Protein AF-A0AAW3FCR7-F1 (afdb_monomer_lite)

Organism: NCBI:txid1236504

Secondary structure (DSSP, 8-state):
--------------SSTTS-EEEEEEEEEEEEEE-TTS-EEEEEEEEEEEEETTEEEEEPB-TTSSEEEEEETTS-EE----BSSEEEEEEES-GGG-TT---EEEEEEE-TTS-EEEEEEEEPEE-TTHHHHHHHHHHHHHHHSGGG--------S--------TTTS--B--TT----EEE-SSS--SS-EEEE--TT-EEEEEEEEEE-HHHHHTT-EEEEEEE-TTSSSEEEEEE--SS-EEEEEEEE--GGG--TT-EEEEEEEEES--GGGPPPEEEEEEEEEESS---SS--PPTT-SHHHHHTT-EEEEETTEEEEE-SEEEEE-TTS-EEEEEETTEE-GGG--HHHHHHHHHHSS----TT----S----SS----S---S-----SEEEEEPTTSSSEEEEEEE-TTS-EEEES------EEEETTEEEE-----S----SS--S-SSPEEEEEETTEEEEE-TT-TTSS-EEEEPEEEEEEETTEEEEEEEEEEE-SBSTT--STT----EEEE---GGGGS--S-S-TTTT-GGGTS-TTPBEEEEEE--SS--EEEE-GGG--TT-EEEEEE--TT--EEEE-SS-EEEE-TT-EEEEEE--GGGSSS---STTTTEEEPPPB---

pLDDT: mean 81.88, std 15.06, range [28.03, 97.69]

Sequence (640 aa):
MGTRARGGITLHNVKNGADAEYYRLQPQSEKAVVGVDNALYVTLSYIIEHVKGAQVTTEAGSAQGYHVTARMNNGVTISMTNGAVNSGTYKLTNYSKAQKRPDYVIIELKDKANKVVDTRTAQIIMESSSYVDVVGDLRTTVSQQGENITTIKQTADSISLKVDGIKNGVKNLIKGGQLNRTFKTYGIGGDDVMIPLKPDTVYTLTICGHTNNITRANGQMLRAYIFRKDWAWSANTDIDNNSDTISSITFSIPSDKASTDGMYKFDAYPFPDKGSQNGEVTVNWVTVTEGTQAAASWIPADGETGEDKAKEIELRLENGEFRVKSNKTVFVDNSGKETVLIEDGKLSAKLIDAVKIVAAGIQAQTIDAKNAIFKNINVTGDSSFGGNLDGVEGSFKRLNCRSYDGKDIVGGISFDGSGRMMFTGDLVFQGSKTVNGIQRITRLLSNDLWVRGQFGHNARICAVIQDEYMYVHHTGHIDSKGIKIKLGVVSFPSRANPNVKGSAYKIPLYSPGRQGVLGEDGTLVDVDNPNINNPTDPIGAEEMNPALEIPNGASIDMVIFNCTRSGVYVFDKKSIGYGKAWTVFNGNNGVNVSTVTQEGVIILNGGEVREFTYVNPEWLTPKITDVGGGIITSSGRDMN

Foldseek 3Di:
DDDDDDDDDPDPDDPDLQADWAKEWDWPDADWEQDLQRKTKGKTKTWIWTDGRPDIDTDWADPQFKHKWKAFPLGRTWDWDTTRMTITIDMDGNLVPDPRRTQKMKMFIAGNVRDGRYIDIRGYYYDPNNVVVNVVVVVVCCVPCVVVCPDDDDDDPDDPPPPPDPPPNWAFQWAPFQPFAKDFAPWRDDDWGKGFADAPFKKKKKFKWEFAPVLVVVVWWKKKWKADPVRLDIDIWTHHHHDTDMIMDIDGQHPVRADPVRIITIIIHTPPRPHPPGGMMTTRGMTMTTDDDHDPDDDHHQPRDPVNVVVQWDFDCPPNDTDTGDQKDFDADPVRHTDWIAHPNDIDCNPPPVVVVVVVVVVPPDDPCPPDDDDPDDDDDDDDDDDDDPPDDDDDQKDFDADPVRDDGQWIWHADPVRDIDTGHDDDQFDWDQDPNDIDTGDDDDPDDDDPDDPDDPDAFEWEDAPQWIFTQDPPCPVFSHFIWGFDKDWAAAPVGRVDIDMATEDAQFQAQDPDQQDNTTNGDGLRDPCLVPPPDPPDVVVSDSVVSRRHGRGHAEYEYPYPEEGEHAYDPSRDDAFDKHKYFHQAQVYWYWYQAQVGIDIAHHQKIKMKHAHDLVVDVVRDPDTRRRIDIDPIDHPD

Structure (mmCIF, N/CA/C/O backbone):
data_AF-A0AAW3FCR7-F1
#
_entry.id   AF-A0AAW3FCR7-F1
#
loop_
_atom_site.group_PDB
_atom_site.id
_atom_site.type_symbol
_atom_site.label_atom_id
_atom_site.label_alt_id
_atom_site.label_comp_id
_atom_site.label_asym_id
_atom_site.label_entity_id
_atom_site.label_seq_id
_atom_site.pdbx_PDB_ins_code
_atom_site.Cartn_x
_atom_site.Cartn_y
_atom_site.Cartn_z
_atom_site.occupancy
_atom_site.B_iso_or_equiv
_atom_site.auth_seq_id
_atom_site.auth_comp_id
_atom_site.auth_asym_id
_atom_site.auth_atom_id
_atom_site.pdbx_PDB_model_num
ATOM 1 N N . MET A 1 1 ? -29.978 -57.499 35.538 1.00 31.92 1 MET A N 1
ATOM 2 C CA . MET A 1 1 ? -28.632 -57.081 36.003 1.00 31.92 1 MET A CA 1
ATOM 3 C C . MET A 1 1 ? -28.877 -56.391 37.347 1.00 31.92 1 MET A C 1
ATOM 5 O O . MET A 1 1 ? -29.691 -55.486 37.351 1.00 31.92 1 MET A O 1
ATOM 9 N N . GLY A 1 2 ? -28.446 -56.839 38.535 1.00 28.03 2 GLY A N 1
ATOM 10 C CA . GLY A 1 2 ? -27.173 -57.472 38.924 1.00 28.03 2 GLY A CA 1
ATOM 11 C C . GLY A 1 2 ? -26.066 -56.406 38.965 1.00 28.03 2 GLY A C 1
ATOM 12 O O . GLY A 1 2 ? -25.958 -55.687 37.985 1.00 28.03 2 GLY A O 1
ATOM 13 N N . THR A 1 3 ? -25.221 -56.204 39.986 1.00 31.53 3 THR A N 1
ATOM 14 C CA . THR A 1 3 ? -24.977 -56.808 41.328 1.00 31.53 3 THR A CA 1
ATOM 15 C C . THR A 1 3 ? -24.091 -55.813 42.130 1.00 31.53 3 THR A C 1
ATOM 17 O O . THR A 1 3 ? -23.490 -54.956 41.495 1.00 31.53 3 THR A O 1
ATOM 20 N N . ARG A 1 4 ? -23.866 -55.824 43.459 1.00 30.28 4 ARG A N 1
ATOM 21 C CA . ARG A 1 4 ? -24.148 -56.722 44.614 1.00 30.28 4 ARG A CA 1
ATOM 22 C C . ARG A 1 4 ? -23.987 -55.878 45.908 1.00 30.28 4 ARG A C 1
ATOM 24 O O . ARG A 1 4 ? -23.102 -55.027 45.930 1.00 30.28 4 ARG A O 1
ATOM 31 N N . ALA A 1 5 ? -24.713 -56.149 47.002 1.00 32.00 5 ALA A N 1
ATOM 32 C CA . ALA A 1 5 ? -24.399 -55.548 48.313 1.00 32.00 5 ALA A CA 1
ATOM 33 C C . ALA A 1 5 ? -23.154 -56.211 48.948 1.00 32.00 5 ALA A C 1
ATOM 35 O O . ALA A 1 5 ? -23.052 -57.439 48.961 1.00 32.00 5 ALA A O 1
ATOM 36 N N . ARG A 1 6 ? -22.212 -55.418 49.485 1.00 37.03 6 ARG A N 1
ATOM 37 C CA . ARG A 1 6 ? -21.074 -55.905 50.293 1.00 37.03 6 ARG A CA 1
ATOM 38 C C . ARG A 1 6 ? -21.355 -55.645 51.773 1.00 37.03 6 ARG A C 1
ATOM 40 O O . ARG A 1 6 ? -21.395 -54.496 52.189 1.00 37.03 6 ARG A O 1
ATOM 47 N N . GLY A 1 7 ? -21.523 -56.714 52.544 1.00 36.75 7 GLY A N 1
ATOM 48 C CA . GLY A 1 7 ? -21.842 -56.650 53.975 1.00 36.75 7 GLY A CA 1
ATOM 49 C C . GLY A 1 7 ? -22.384 -57.982 54.487 1.00 36.75 7 GLY A C 1
ATOM 50 O O . GLY A 1 7 ? -23.443 -58.025 55.099 1.00 36.75 7 GLY A O 1
ATOM 51 N N . GLY A 1 8 ? -21.719 -59.088 54.138 1.00 34.00 8 GLY A N 1
ATOM 52 C CA . GLY A 1 8 ? -22.169 -60.422 54.529 1.00 34.00 8 GLY A CA 1
ATOM 53 C C . GLY A 1 8 ? -21.979 -60.650 56.025 1.00 34.00 8 GLY A C 1
ATOM 54 O O . GLY A 1 8 ? -20.846 -60.704 56.493 1.00 34.00 8 GLY A O 1
ATOM 55 N N . ILE A 1 9 ? -23.081 -60.816 56.757 1.00 47.88 9 ILE A N 1
ATOM 56 C CA . ILE A 1 9 ? -23.060 -61.340 58.124 1.00 47.88 9 ILE A CA 1
ATOM 57 C C . ILE A 1 9 ? -22.751 -62.838 58.048 1.00 47.88 9 ILE A C 1
ATOM 59 O O . ILE A 1 9 ? -23.492 -63.601 57.424 1.00 47.88 9 ILE A O 1
ATOM 63 N N . THR A 1 10 ? -21.676 -63.266 58.706 1.00 39.38 10 THR A N 1
ATOM 64 C CA . THR A 1 10 ? -21.370 -64.688 58.895 1.00 39.38 10 THR A CA 1
ATOM 65 C C . THR A 1 10 ? -22.345 -65.282 59.908 1.00 39.38 10 THR A C 1
ATOM 67 O O . THR A 1 10 ? -22.120 -65.223 61.116 1.00 39.38 10 THR A O 1
ATOM 70 N N . LEU A 1 11 ? -23.442 -65.867 59.424 1.00 43.69 11 LEU A N 1
ATOM 71 C CA . LEU A 1 11 ? -24.313 -66.697 60.252 1.00 43.69 11 LEU A CA 1
ATOM 72 C C . LEU A 1 11 ? -23.607 -68.026 60.544 1.00 43.69 11 LEU A C 1
ATOM 74 O O . LEU A 1 11 ? -23.494 -68.889 59.672 1.00 43.69 11 LEU A O 1
ATOM 78 N N . HIS A 1 12 ? -23.143 -68.203 61.782 1.00 48.38 12 HIS A N 1
ATOM 79 C CA . HIS A 1 12 ? -22.684 -69.504 62.257 1.00 48.38 12 HIS A CA 1
ATOM 80 C C . HIS A 1 12 ? -23.886 -70.446 62.379 1.00 48.38 12 HIS A C 1
ATOM 82 O O . HIS A 1 12 ? -24.717 -70.318 63.274 1.00 48.38 12 HIS A O 1
ATOM 88 N N . ASN A 1 13 ? -23.972 -71.389 61.444 1.00 40.28 13 ASN A N 1
ATOM 89 C CA . ASN A 1 13 ? -25.026 -72.391 61.377 1.00 40.28 13 ASN A CA 1
ATOM 90 C C . ASN A 1 13 ? -24.856 -73.429 62.504 1.00 40.28 13 ASN A C 1
ATOM 92 O O . ASN A 1 13 ? -24.200 -74.458 62.315 1.00 40.28 13 ASN A O 1
ATOM 96 N N . VAL A 1 14 ? -25.421 -73.153 63.683 1.00 45.91 14 VAL A N 1
ATOM 97 C CA . VAL A 1 14 ? -25.530 -74.131 64.775 1.00 45.91 14 VAL A CA 1
ATOM 98 C C . VAL A 1 14 ? -26.568 -75.194 64.412 1.00 45.91 14 VAL A C 1
ATOM 100 O O . VAL A 1 14 ? -27.775 -75.005 64.551 1.00 45.91 14 VAL A O 1
ATOM 103 N N . LYS A 1 15 ? -26.073 -76.338 63.929 1.00 41.12 15 LYS A N 1
ATOM 104 C CA . LYS A 1 15 ? -26.862 -77.571 63.825 1.00 41.12 15 LYS A CA 1
ATOM 105 C C . LYS A 1 15 ? -27.371 -77.962 65.219 1.00 41.12 15 LYS A C 1
ATOM 107 O O . LYS A 1 15 ? -26.591 -77.960 66.162 1.00 41.12 15 LYS A O 1
ATOM 112 N N . ASN A 1 16 ? -28.635 -78.389 65.277 1.00 47.00 16 ASN A N 1
ATOM 113 C CA . ASN A 1 16 ? -29.410 -78.791 66.462 1.00 47.00 16 ASN A CA 1
ATOM 114 C C . ASN A 1 16 ? -29.934 -77.610 67.305 1.00 47.00 16 ASN A C 1
ATOM 116 O O . ASN A 1 16 ? -29.255 -77.080 68.177 1.00 47.00 16 ASN A O 1
ATOM 120 N N . GLY A 1 17 ? -31.208 -77.256 67.092 1.00 50.03 17 GLY A N 1
ATOM 121 C CA . GLY A 1 17 ? -31.933 -76.203 67.821 1.00 50.03 17 GLY A CA 1
ATOM 122 C C . GLY A 1 17 ? -32.338 -76.559 69.260 1.00 50.03 17 GLY A C 1
ATOM 123 O O . GLY A 1 17 ? -33.455 -76.250 69.663 1.00 50.03 17 GLY A O 1
ATOM 124 N N . ALA A 1 18 ? -31.458 -77.227 70.009 1.00 50.16 18 ALA A N 1
ATOM 125 C CA . ALA A 1 18 ? -31.635 -77.522 71.434 1.00 50.16 18 ALA A CA 1
ATOM 126 C C . ALA A 1 18 ? -30.908 -76.508 72.343 1.00 50.16 18 ALA A C 1
ATOM 128 O O . ALA A 1 18 ? -31.418 -76.188 73.413 1.00 50.16 18 ALA A O 1
ATOM 129 N N . ASP A 1 19 ? -29.779 -75.950 71.883 1.00 54.78 19 ASP A N 1
ATOM 130 C CA . ASP A 1 19 ? -28.852 -75.158 72.717 1.00 54.78 19 ASP A CA 1
ATOM 131 C C . ASP A 1 19 ? -28.858 -73.643 72.417 1.00 54.78 19 ASP A C 1
ATOM 133 O O . ASP A 1 19 ? -28.015 -72.893 72.910 1.00 54.78 19 ASP A O 1
ATOM 137 N N . ALA A 1 20 ? -29.806 -73.160 71.608 1.00 66.81 20 ALA A N 1
ATOM 138 C CA . ALA A 1 20 ? -29.991 -71.727 71.385 1.00 66.81 20 ALA A CA 1
ATOM 139 C C . ALA A 1 20 ? -30.769 -71.104 72.557 1.00 66.81 20 ALA A C 1
ATOM 141 O O . ALA A 1 20 ? -32.002 -71.140 72.580 1.00 66.81 20 ALA A O 1
ATOM 142 N N . GLU A 1 21 ? -30.035 -70.535 73.516 1.00 85.25 21 GLU A N 1
ATOM 143 C CA . GLU A 1 21 ? -30.574 -69.734 74.617 1.00 85.25 21 GLU A CA 1
ATOM 144 C C . GLU A 1 21 ? -30.110 -68.276 74.492 1.00 85.25 21 GLU A C 1
ATOM 146 O O . GLU A 1 21 ? -28.913 -67.990 74.544 1.00 85.25 21 GLU A O 1
ATOM 151 N N . TYR A 1 22 ? -31.049 -67.349 74.292 1.00 88.25 22 TYR A N 1
ATOM 152 C CA . TYR A 1 22 ? -30.759 -65.918 74.155 1.00 88.25 22 TYR A CA 1
ATOM 153 C C . TYR A 1 22 ? -31.933 -65.048 74.617 1.00 88.25 22 TYR A C 1
ATOM 155 O O . TYR A 1 22 ? -33.049 -65.527 74.812 1.00 88.25 22 TYR A O 1
ATOM 163 N N . TYR A 1 23 ? -31.666 -63.754 74.794 1.00 91.38 23 TYR A N 1
ATOM 164 C CA . TYR A 1 23 ? -32.650 -62.762 75.219 1.00 91.38 23 TYR A CA 1
ATOM 165 C C . TYR A 1 23 ? -32.784 -61.684 74.143 1.00 91.38 23 TYR A C 1
ATOM 167 O O . TYR A 1 23 ? -31.773 -61.269 73.574 1.00 91.38 23 TYR A O 1
ATOM 175 N N . ARG A 1 2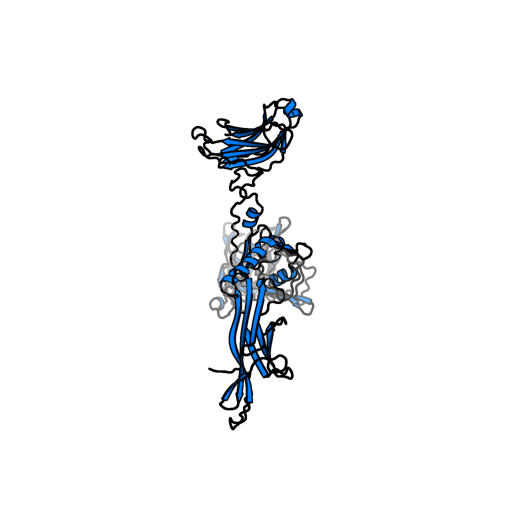4 ? -34.010 -61.232 73.860 1.00 93.38 24 ARG A N 1
ATOM 176 C CA . ARG A 1 24 ? -34.291 -60.193 72.854 1.00 93.38 24 ARG A CA 1
ATOM 177 C C . ARG A 1 24 ? -35.357 -59.195 73.305 1.00 93.38 24 ARG A C 1
ATOM 179 O O . ARG A 1 24 ? -36.163 -59.479 74.190 1.00 93.38 24 ARG A O 1
ATOM 186 N N . LEU A 1 25 ? -35.371 -58.034 72.662 1.00 95.12 25 LEU A N 1
ATOM 187 C CA . LEU A 1 25 ? -36.358 -56.974 72.836 1.00 95.12 25 LEU A CA 1
ATOM 188 C C . LEU A 1 25 ? -37.554 -57.189 71.905 1.00 95.12 25 LEU A C 1
ATOM 190 O O . LEU A 1 25 ? -37.437 -57.019 70.689 1.00 95.12 25 LEU A O 1
ATOM 194 N N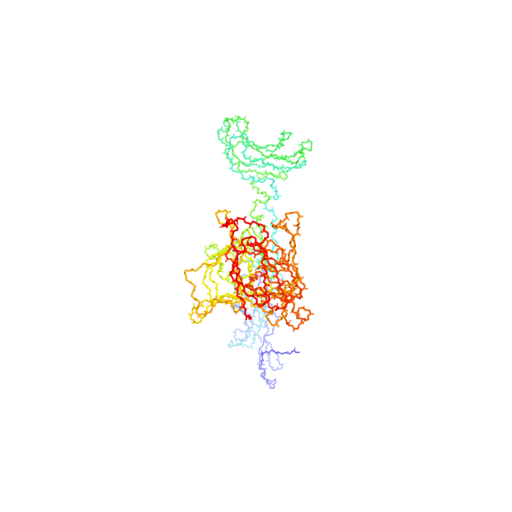 . GLN A 1 26 ? -38.724 -57.462 72.483 1.00 93.12 26 GLN A N 1
ATOM 195 C CA . GLN A 1 26 ? -39.990 -57.457 71.755 1.00 93.12 26 GLN A CA 1
ATOM 196 C C . GLN A 1 26 ? -40.686 -56.092 71.920 1.00 93.12 26 GLN A C 1
ATOM 198 O O . GLN A 1 26 ? -41.194 -55.789 73.009 1.00 93.12 26 GLN A O 1
ATOM 203 N N . PRO A 1 27 ? -40.715 -55.240 70.877 1.00 92.31 27 PRO A N 1
ATOM 204 C CA . PRO A 1 27 ? -41.297 -53.905 70.961 1.00 92.31 27 PRO A CA 1
ATOM 205 C C . PRO A 1 27 ? -42.814 -53.956 71.155 1.00 92.31 27 PRO A C 1
ATOM 207 O O . PRO A 1 27 ? -43.520 -54.691 70.470 1.00 92.31 27 PRO A O 1
ATOM 210 N N . GLN A 1 28 ? -43.303 -53.126 72.072 1.00 93.56 28 GLN A N 1
ATOM 211 C CA . GLN A 1 28 ? -44.723 -52.812 72.259 1.00 93.56 28 GLN A CA 1
ATOM 212 C C . GLN A 1 28 ? -45.039 -51.398 71.745 1.00 93.56 28 GLN A C 1
ATOM 214 O O . GLN A 1 28 ? -46.125 -51.145 71.232 1.00 93.56 28 GLN A O 1
ATOM 219 N N . SER A 1 29 ? -44.078 -50.472 71.855 1.00 91.56 29 SER A N 1
ATOM 220 C CA . SER A 1 29 ? -44.143 -49.132 71.265 1.00 91.56 29 SER A CA 1
ATOM 221 C C . SER A 1 29 ? -42.737 -48.619 70.950 1.00 91.56 29 SER A C 1
ATOM 223 O O . SER A 1 29 ? -41.863 -48.626 71.817 1.00 91.56 29 SER A O 1
ATOM 225 N N . GLU A 1 30 ? -42.528 -48.163 69.714 1.00 92.38 30 GLU A N 1
ATOM 226 C CA . GLU A 1 30 ? -41.284 -47.554 69.222 1.00 92.38 30 GLU A CA 1
ATOM 227 C C . GLU A 1 30 ? -41.614 -46.233 68.503 1.00 92.38 30 GLU A C 1
ATOM 229 O O . GLU A 1 30 ? -41.431 -46.102 67.293 1.00 92.38 30 GLU A O 1
ATOM 234 N N . LYS A 1 31 ? -42.160 -45.244 69.228 1.00 92.19 31 LYS A N 1
ATOM 235 C CA . LYS A 1 31 ? -42.525 -43.936 68.654 1.00 92.19 31 LYS A CA 1
ATOM 236 C C . LYS A 1 31 ? -41.464 -42.883 68.982 1.00 92.19 31 LYS A C 1
ATOM 238 O O . LYS A 1 31 ? -41.244 -42.579 70.149 1.00 92.19 31 LYS A O 1
ATOM 243 N N . ALA A 1 32 ? -40.856 -42.281 67.962 1.00 93.31 32 ALA A N 1
ATOM 244 C CA . ALA A 1 32 ? -39.969 -41.126 68.095 1.00 93.31 32 ALA A CA 1
ATOM 245 C C . ALA A 1 32 ? -40.319 -40.101 67.002 1.00 93.31 32 ALA A C 1
ATOM 247 O O . ALA A 1 32 ? -40.000 -40.299 65.832 1.00 93.31 32 ALA A O 1
ATOM 248 N N . VAL A 1 33 ? -41.061 -39.050 67.362 1.00 92.44 33 VAL A N 1
ATOM 249 C CA . VAL A 1 33 ? -41.711 -38.148 66.394 1.00 92.44 33 VAL A CA 1
ATOM 250 C C . VAL A 1 33 ? -41.539 -36.688 66.794 1.00 92.44 33 VAL A C 1
ATOM 252 O O . VAL A 1 33 ? -41.738 -36.340 67.956 1.00 92.44 33 VAL A O 1
ATOM 255 N N . VAL A 1 34 ? -41.208 -35.830 65.830 1.00 90.38 34 VAL A N 1
ATOM 256 C CA . VAL A 1 34 ? -41.252 -34.370 65.985 1.00 90.38 34 VAL A CA 1
ATOM 257 C C . VAL A 1 34 ? -42.646 -33.885 65.609 1.00 90.38 34 VAL A C 1
ATOM 259 O O . VAL A 1 34 ? -43.056 -34.023 64.454 1.00 90.38 34 VAL A O 1
ATOM 262 N N . GLY A 1 35 ? -43.364 -33.356 66.597 1.00 85.44 35 GLY A N 1
ATOM 263 C CA . GLY A 1 35 ? -44.719 -32.843 66.433 1.00 85.44 35 GLY A CA 1
ATOM 264 C C . GLY A 1 35 ? -44.771 -31.431 65.847 1.00 85.44 35 GLY A C 1
ATOM 265 O O . GLY A 1 35 ? -43.759 -30.744 65.692 1.00 85.44 35 GLY A O 1
ATOM 266 N N . VAL A 1 36 ? -45.996 -30.982 65.572 1.00 80.31 36 VAL A N 1
ATOM 267 C CA . VAL A 1 36 ? -46.315 -29.631 65.066 1.00 80.31 36 VAL A CA 1
ATOM 268 C C . VAL A 1 36 ? -45.964 -28.480 66.014 1.00 80.31 36 VAL A C 1
ATOM 270 O O . VAL A 1 36 ? -46.005 -27.331 65.607 1.00 80.31 36 VAL A O 1
ATOM 273 N N . ASP A 1 37 ? -45.636 -28.768 67.273 1.00 84.56 37 ASP A N 1
ATOM 274 C CA . ASP A 1 37 ? -45.163 -27.801 68.272 1.00 84.56 37 ASP A CA 1
ATOM 275 C C . ASP A 1 37 ? -43.628 -27.659 68.273 1.00 84.56 37 ASP A C 1
ATOM 277 O O . ASP A 1 37 ? -43.047 -27.124 69.222 1.00 84.56 37 ASP A O 1
ATOM 281 N N . ASN A 1 38 ? -42.960 -28.193 67.242 1.00 83.62 38 ASN A N 1
ATOM 282 C CA . ASN A 1 38 ? -41.506 -28.265 67.130 1.00 83.62 38 ASN A CA 1
ATOM 283 C C . ASN A 1 38 ? -40.848 -28.963 68.342 1.00 83.62 38 ASN A C 1
ATOM 285 O O . ASN A 1 38 ? -39.719 -28.642 68.728 1.00 83.62 38 ASN A O 1
ATOM 289 N N . ALA A 1 39 ? -41.535 -29.924 68.968 1.00 89.81 39 ALA A N 1
ATOM 290 C CA . ALA A 1 39 ? -40.964 -30.767 70.010 1.00 89.81 39 ALA A CA 1
ATOM 291 C C . ALA A 1 39 ? -40.830 -32.224 69.551 1.00 89.81 39 ALA A C 1
ATOM 293 O O . ALA A 1 39 ? -41.738 -32.809 68.962 1.00 89.81 39 ALA A O 1
ATOM 294 N N . LEU A 1 40 ? -39.685 -32.830 69.861 1.00 92.12 40 LEU A N 1
ATOM 295 C CA . LEU A 1 40 ? -39.475 -34.268 69.743 1.00 92.12 40 LEU A CA 1
ATOM 296 C C . LEU A 1 40 ? -40.135 -34.970 70.930 1.00 92.12 40 LEU A C 1
ATOM 298 O O . LEU A 1 40 ? -39.797 -34.681 72.078 1.00 92.12 40 LEU A O 1
ATOM 302 N N . TYR A 1 41 ? -40.999 -35.936 70.637 1.00 93.75 41 TYR A N 1
ATOM 303 C CA . TYR A 1 41 ? -41.610 -36.862 71.581 1.00 93.75 41 TYR A CA 1
ATOM 304 C C . TYR A 1 41 ? -41.107 -38.278 71.315 1.00 93.75 41 TYR A C 1
ATOM 306 O O . TYR A 1 41 ? -41.305 -38.827 70.230 1.00 93.75 41 TYR A O 1
ATOM 314 N N . VAL A 1 42 ? -40.492 -38.887 72.324 1.00 95.50 42 VAL A N 1
ATOM 315 C CA . VAL A 1 42 ? -40.084 -40.293 72.309 1.00 95.50 42 VAL A CA 1
ATOM 316 C C . VAL A 1 42 ? -40.930 -41.068 73.315 1.00 95.50 42 VAL A C 1
ATOM 318 O O . VAL A 1 42 ? -41.127 -40.630 74.449 1.00 95.50 42 VAL A O 1
ATOM 321 N N . THR A 1 43 ? -41.439 -42.224 72.906 1.00 95.75 43 THR A N 1
ATOM 322 C CA . THR A 1 43 ? -42.203 -43.167 73.726 1.00 95.75 43 THR A CA 1
ATOM 323 C C . THR A 1 43 ? -41.786 -44.582 73.347 1.00 95.75 43 THR A C 1
ATOM 325 O O . THR A 1 43 ? -42.009 -45.031 72.223 1.00 95.75 43 THR A O 1
ATOM 328 N N . LEU A 1 44 ? -41.154 -45.260 74.299 1.00 96.25 44 LEU A N 1
ATOM 329 C CA . LEU A 1 44 ? -40.569 -46.585 74.159 1.00 96.25 44 LEU A CA 1
ATOM 330 C C . LEU A 1 44 ? -41.237 -47.556 75.126 1.00 96.25 44 LEU A C 1
ATOM 332 O O . LEU A 1 44 ? -41.480 -47.211 76.283 1.00 96.25 44 LEU A O 1
ATOM 336 N N . SER A 1 45 ? -41.491 -48.779 74.676 1.00 95.25 45 SER A N 1
ATOM 337 C CA . SER A 1 45 ? -42.006 -49.861 75.511 1.00 95.25 45 SER A CA 1
ATOM 338 C C . SER A 1 45 ? -41.589 -51.215 74.940 1.00 95.25 45 SER A C 1
ATOM 340 O O . SER A 1 45 ? -41.799 -51.467 73.753 1.00 95.25 45 SER A O 1
ATOM 342 N N . TYR A 1 46 ? -41.004 -52.075 75.776 1.00 95.62 46 TYR A N 1
ATOM 343 C CA . TYR A 1 46 ? -40.472 -53.384 75.395 1.00 95.62 46 TYR A CA 1
ATOM 344 C C . TYR A 1 46 ? -40.781 -54.455 76.439 1.00 95.62 46 TYR A C 1
ATOM 346 O O . TYR A 1 46 ? -40.716 -54.206 77.645 1.00 95.62 46 TYR A O 1
ATOM 354 N N . ILE A 1 47 ? -41.024 -55.669 75.959 1.00 95.69 47 ILE A N 1
ATOM 355 C CA . ILE A 1 47 ? -40.983 -56.898 76.754 1.00 95.69 47 ILE A CA 1
ATOM 356 C C . ILE A 1 47 ? -39.636 -57.576 76.480 1.00 95.69 47 ILE A C 1
ATOM 358 O O . ILE A 1 47 ? -39.154 -57.559 75.345 1.00 95.69 47 ILE A O 1
ATOM 362 N N . ILE A 1 48 ? -39.015 -58.142 77.515 1.00 95.62 48 ILE A N 1
ATOM 363 C CA . ILE A 1 48 ? -37.803 -58.952 77.367 1.00 95.62 48 ILE A CA 1
ATOM 364 C C . ILE A 1 48 ? -38.254 -60.392 77.136 1.00 95.62 48 ILE A C 1
ATOM 366 O O . ILE A 1 48 ? -38.882 -60.994 78.005 1.00 95.62 48 ILE A O 1
ATOM 370 N N . GLU A 1 49 ? -37.951 -60.945 75.968 1.00 94.25 49 GLU A N 1
ATOM 371 C CA . GLU A 1 49 ? -38.218 -62.348 75.658 1.00 94.25 49 GLU A CA 1
ATOM 372 C C . GLU A 1 49 ? -36.961 -63.181 75.894 1.00 94.25 49 GLU A C 1
ATOM 374 O O . GLU A 1 49 ? -35.915 -62.925 75.297 1.00 94.25 49 GLU A O 1
ATOM 379 N N . HIS A 1 50 ? -37.082 -64.201 76.740 1.00 92.12 50 HIS A N 1
ATOM 380 C CA . HIS A 1 50 ? -36.122 -65.287 76.891 1.00 92.12 50 HIS A CA 1
ATOM 381 C C . HIS A 1 50 ? -36.520 -66.414 75.940 1.00 92.12 50 HIS A C 1
ATOM 383 O O . HIS A 1 50 ? -37.598 -66.995 76.066 1.00 92.12 50 HIS A O 1
ATOM 389 N N . VAL A 1 51 ? -35.661 -66.698 74.965 1.00 86.94 51 VAL A N 1
ATOM 390 C CA . VAL A 1 51 ? -35.858 -67.757 73.974 1.00 86.94 51 VAL A CA 1
ATOM 391 C C . VAL A 1 51 ? -34.943 -68.917 74.333 1.00 86.94 51 VAL A C 1
ATOM 393 O O . VAL A 1 51 ? -33.727 -68.737 74.395 1.00 86.94 51 VAL A O 1
ATOM 396 N N . LYS A 1 52 ? -35.515 -70.107 74.542 1.00 85.19 52 LYS A N 1
ATOM 397 C CA . LYS A 1 52 ? -34.770 -71.341 74.822 1.00 85.19 52 LYS A CA 1
ATOM 398 C C . LYS A 1 52 ? -35.304 -72.485 73.965 1.00 85.19 52 LYS A C 1
ATOM 400 O O . LYS A 1 52 ? -36.357 -73.063 74.245 1.00 85.19 52 LYS A O 1
ATOM 405 N N . GLY A 1 53 ? -34.585 -72.794 72.886 1.00 81.19 53 GLY A N 1
ATOM 406 C CA . GLY A 1 53 ? -35.046 -73.744 71.872 1.00 81.19 53 GLY A CA 1
ATOM 407 C C . GLY A 1 53 ? -36.365 -73.281 71.239 1.00 81.19 53 GLY A C 1
ATOM 408 O O . GLY A 1 53 ? -36.405 -72.250 70.574 1.00 81.19 53 GLY A O 1
ATOM 409 N N . ALA A 1 54 ? -37.445 -74.038 71.456 1.00 78.12 54 ALA A N 1
ATOM 410 C CA . ALA A 1 54 ? -38.788 -73.722 70.953 1.00 78.12 54 ALA A CA 1
ATOM 411 C C . ALA A 1 54 ? -39.691 -72.967 71.955 1.00 78.12 54 ALA A C 1
ATOM 413 O O . ALA A 1 54 ? -40.812 -72.609 71.601 1.00 78.12 54 ALA A O 1
ATOM 414 N N . GLN A 1 55 ? -39.243 -72.750 73.197 1.00 82.50 55 GLN A N 1
ATOM 415 C CA . GLN A 1 55 ? -40.006 -72.021 74.215 1.00 82.50 55 GLN A CA 1
ATOM 416 C C . GLN A 1 55 ? -39.610 -70.540 74.229 1.00 82.50 55 GLN A C 1
ATOM 418 O O . GLN A 1 55 ? -38.426 -70.208 74.126 1.00 82.50 55 GLN A O 1
ATOM 423 N N . VAL A 1 56 ? -40.605 -69.664 74.384 1.00 88.00 56 VAL A N 1
ATOM 424 C CA . VAL A 1 56 ? -40.421 -68.219 74.572 1.00 88.00 56 VAL A CA 1
ATOM 425 C C . VAL A 1 56 ? -41.172 -67.804 75.831 1.00 88.00 56 VAL A C 1
ATOM 427 O O . VAL A 1 56 ? -42.390 -67.956 75.908 1.00 88.00 56 VAL A O 1
ATOM 430 N N . THR A 1 57 ? -40.446 -67.287 76.816 1.00 91.12 57 THR A N 1
ATOM 431 C CA . THR A 1 57 ? -40.990 -66.788 78.087 1.00 91.12 57 THR A CA 1
ATOM 432 C C . THR A 1 57 ? -40.610 -65.327 78.296 1.00 91.12 57 THR A C 1
ATOM 434 O O . THR A 1 57 ? -39.612 -64.854 77.759 1.00 91.12 57 THR A O 1
ATOM 437 N N . THR A 1 58 ? -41.396 -64.587 79.075 1.00 91.25 58 THR A N 1
ATOM 438 C CA . THR A 1 58 ? -41.119 -63.174 79.376 1.00 91.25 58 THR A CA 1
ATOM 439 C C . THR A 1 58 ? -40.273 -63.034 80.637 1.00 91.25 58 THR A C 1
ATOM 441 O O . THR A 1 58 ? -40.662 -63.549 81.684 1.00 91.25 58 THR A O 1
ATOM 444 N N . GLU A 1 59 ? -39.175 -62.287 80.558 1.00 90.88 59 GLU A N 1
ATOM 445 C CA . GLU A 1 59 ? -38.334 -61.921 81.701 1.00 90.88 59 GLU A CA 1
ATOM 446 C C . GLU A 1 59 ? -38.699 -60.511 82.196 1.00 90.88 59 GLU A C 1
ATOM 448 O O . GLU A 1 59 ? -38.926 -59.593 81.403 1.00 90.88 59 GLU A O 1
ATOM 453 N N . ALA A 1 60 ? -38.758 -60.315 83.515 1.00 91.56 60 ALA A N 1
ATOM 454 C CA . ALA A 1 60 ? -39.001 -58.996 84.093 1.00 91.56 60 ALA A CA 1
ATOM 455 C C . ALA A 1 60 ? -37.700 -58.181 84.159 1.00 91.56 60 ALA A C 1
ATOM 457 O O . ALA A 1 60 ? -36.691 -58.640 84.691 1.00 91.56 60 ALA A O 1
ATOM 458 N N . GLY A 1 61 ? -37.738 -56.938 83.672 1.00 91.31 61 GLY A N 1
ATOM 459 C CA . GLY A 1 61 ? -36.603 -56.020 83.747 1.00 91.31 61 GLY A CA 1
ATOM 460 C C . GLY A 1 61 ? -36.197 -55.729 85.193 1.00 91.31 61 GLY A C 1
ATOM 461 O O . GLY A 1 61 ? -37.061 -55.466 86.030 1.00 91.31 61 GLY A O 1
ATOM 462 N N . SER A 1 62 ? -34.899 -55.754 85.494 1.00 90.38 62 SER A N 1
ATOM 463 C CA . SER A 1 62 ? -34.351 -55.540 86.836 1.00 90.38 62 SER A CA 1
ATOM 464 C C . SER A 1 62 ? -32.970 -54.893 86.781 1.00 90.38 62 SER A C 1
ATOM 466 O O . SER A 1 62 ? -32.089 -55.365 86.069 1.00 90.38 62 SER A O 1
ATOM 468 N N . ALA A 1 63 ? -32.725 -53.891 87.633 1.00 82.56 63 ALA A N 1
ATOM 469 C CA . ALA A 1 63 ? -31.419 -53.232 87.771 1.00 82.56 63 ALA A CA 1
ATOM 470 C C . ALA A 1 63 ? -30.266 -54.176 88.187 1.00 82.56 63 ALA A C 1
ATOM 472 O O . ALA A 1 63 ? -29.104 -53.789 88.114 1.00 82.56 63 ALA A O 1
ATOM 473 N N . GLN A 1 64 ? -30.580 -55.391 88.647 1.00 83.81 64 GLN A N 1
ATOM 474 C CA . GLN A 1 64 ? -29.622 -56.432 89.047 1.00 83.81 64 GLN A CA 1
ATOM 475 C C . GLN A 1 64 ? -29.650 -57.654 88.101 1.00 83.81 64 GLN A C 1
ATOM 477 O O . GLN A 1 64 ? -28.927 -58.625 88.319 1.00 83.81 64 GLN A O 1
ATOM 482 N N . GLY A 1 65 ? -30.493 -57.619 87.065 1.00 89.88 65 GLY A N 1
ATOM 483 C CA . GLY A 1 65 ? -30.705 -58.689 86.092 1.00 89.88 65 GLY A CA 1
ATOM 484 C C . GLY A 1 65 ? -30.675 -58.155 84.661 1.00 89.88 65 GLY A C 1
ATOM 485 O O . GLY A 1 65 ? -29.917 -57.232 84.349 1.00 89.88 65 GLY A O 1
ATOM 486 N N . TYR A 1 66 ? -31.501 -58.731 83.785 1.00 93.31 66 TYR A N 1
ATOM 487 C CA . TYR A 1 66 ? -31.698 -58.173 82.449 1.00 93.31 66 TYR A CA 1
ATOM 488 C C . TYR A 1 66 ? -32.430 -56.834 82.533 1.00 93.31 66 TYR A C 1
ATOM 490 O O . TYR A 1 66 ? -33.423 -56.713 83.245 1.00 93.31 66 TYR A O 1
ATOM 498 N N . HIS A 1 67 ? -31.949 -55.822 81.816 1.00 94.56 67 HIS A N 1
ATOM 499 C CA . HIS A 1 67 ? -32.532 -54.481 81.846 1.00 94.56 67 HIS A CA 1
ATOM 500 C C . HIS A 1 67 ? -32.359 -53.756 80.513 1.00 94.56 67 HIS A C 1
ATOM 502 O O . HIS A 1 67 ? -31.398 -53.977 79.773 1.00 94.56 67 HIS A O 1
ATOM 508 N N . VAL A 1 68 ? -33.305 -52.873 80.201 1.00 95.69 68 VAL A N 1
ATOM 509 C CA . VAL A 1 68 ? -33.304 -52.098 78.957 1.00 95.69 68 VAL A CA 1
ATOM 510 C C . VAL A 1 68 ? -32.718 -50.716 79.215 1.00 95.69 68 VAL A C 1
ATOM 512 O O . VAL A 1 68 ? -33.115 -50.025 80.148 1.00 95.69 68 VAL A O 1
ATOM 515 N N . THR A 1 69 ? -31.795 -50.283 78.362 1.00 95.88 69 THR A N 1
ATOM 516 C CA . THR A 1 69 ? -31.249 -48.920 78.370 1.00 95.88 69 THR A CA 1
ATOM 517 C C . THR A 1 69 ? -31.525 -48.246 77.034 1.00 95.88 69 THR A C 1
ATOM 519 O O . THR A 1 69 ? -31.445 -48.891 75.993 1.00 95.88 69 THR A O 1
ATOM 522 N N . ALA A 1 70 ? -31.855 -46.955 77.043 1.00 96.38 70 ALA A N 1
ATOM 523 C CA . ALA A 1 70 ? -32.137 -46.194 75.830 1.00 96.38 70 ALA A CA 1
ATOM 524 C C . ALA A 1 70 ? -31.341 -44.884 75.814 1.00 96.38 70 ALA A C 1
ATOM 526 O O . ALA A 1 70 ? -31.206 -44.211 76.835 1.00 96.38 70 ALA A O 1
ATOM 527 N N . ARG A 1 71 ? -30.798 -44.512 74.653 1.00 95.75 71 ARG A N 1
ATOM 528 C CA . ARG A 1 71 ? -30.018 -43.281 74.455 1.00 95.75 71 ARG A CA 1
ATOM 529 C C . ARG A 1 71 ? -30.132 -42.788 73.021 1.00 95.75 71 ARG A C 1
ATOM 531 O O . ARG A 1 71 ? -30.159 -43.580 72.088 1.00 95.75 71 ARG A O 1
ATOM 538 N N . MET A 1 72 ? -30.163 -41.483 72.822 1.00 94.75 72 MET A N 1
ATOM 539 C CA . MET A 1 72 ? -30.091 -40.876 71.496 1.00 94.75 72 MET A CA 1
ATOM 540 C C . MET A 1 72 ? -28.656 -40.889 70.951 1.00 94.75 72 MET A C 1
ATOM 542 O O . MET A 1 72 ? -27.685 -40.955 71.709 1.00 94.75 72 MET A O 1
ATOM 546 N N . ASN A 1 73 ? -28.507 -40.799 69.627 1.00 92.19 73 ASN A N 1
ATOM 547 C CA . ASN A 1 73 ? -27.197 -40.747 68.964 1.00 92.19 73 ASN A CA 1
ATOM 548 C C . ASN A 1 73 ? -26.339 -39.532 69.379 1.00 92.19 73 ASN A C 1
ATOM 550 O O . ASN A 1 73 ? -25.114 -39.607 69.338 1.00 92.19 73 ASN A O 1
ATOM 554 N N . ASN A 1 74 ? -26.964 -38.449 69.853 1.00 90.06 74 ASN A N 1
ATOM 555 C CA . ASN A 1 74 ? -26.286 -37.284 70.434 1.00 90.06 74 ASN A CA 1
ATOM 556 C C . ASN A 1 74 ? -25.788 -37.487 71.887 1.00 90.06 74 ASN A C 1
ATOM 558 O O . ASN A 1 74 ? -25.220 -36.561 72.466 1.00 90.06 74 ASN A O 1
ATOM 562 N N . GLY A 1 75 ? -26.000 -38.670 72.478 1.00 89.12 75 GLY A N 1
ATOM 563 C CA . GLY A 1 75 ? -25.545 -39.042 73.821 1.00 89.12 75 GLY A CA 1
ATOM 564 C C . GLY A 1 75 ? -26.557 -38.825 74.952 1.00 89.12 75 GLY A C 1
ATOM 565 O O . GLY A 1 75 ? -26.269 -39.210 76.082 1.00 89.12 75 GLY A O 1
ATOM 566 N N . VAL A 1 76 ? -27.736 -38.249 74.690 1.00 92.81 76 VAL A N 1
ATOM 567 C CA . VAL A 1 76 ? -28.760 -38.047 75.731 1.00 92.81 76 VAL A CA 1
ATOM 568 C C . VAL A 1 76 ? -29.444 -39.374 76.081 1.00 92.81 76 VAL A C 1
ATOM 570 O O . VAL A 1 76 ? -30.036 -40.022 75.218 1.00 92.81 76 VAL A O 1
ATOM 573 N N . THR A 1 77 ? -29.388 -39.774 77.350 1.00 94.81 77 THR A N 1
ATOM 574 C CA . THR A 1 77 ? -30.019 -41.000 77.871 1.00 94.81 77 THR A CA 1
ATOM 575 C C . THR A 1 77 ? -31.514 -40.800 78.138 1.00 94.81 77 THR A C 1
ATOM 577 O O . THR A 1 77 ? -31.936 -39.738 78.591 1.00 94.81 77 THR A O 1
ATOM 580 N N . ILE A 1 78 ? -32.310 -41.841 77.894 1.00 95.19 78 ILE A N 1
ATOM 581 C CA . ILE A 1 78 ? -33.734 -41.926 78.234 1.00 95.19 78 ILE A CA 1
ATOM 582 C C . ILE A 1 78 ? -33.885 -42.949 79.364 1.00 95.19 78 ILE A C 1
ATOM 584 O O . ILE A 1 78 ? -33.482 -44.104 79.222 1.00 95.19 78 ILE A O 1
ATOM 588 N N . SER A 1 79 ? -34.460 -42.524 80.488 1.00 93.88 79 SER A N 1
ATOM 589 C CA . SER A 1 79 ? -34.736 -43.405 81.626 1.00 93.88 79 SER A CA 1
ATOM 590 C C . SER A 1 79 ? -35.774 -44.465 81.256 1.00 93.88 79 SER A C 1
ATOM 592 O O . SER A 1 79 ? -36.831 -44.131 80.719 1.00 93.88 79 SER A O 1
ATOM 594 N N . MET A 1 80 ? -35.481 -45.725 81.580 1.00 94.50 80 MET A N 1
ATOM 595 C CA . MET A 1 80 ? -36.362 -46.872 81.353 1.00 94.50 80 MET A CA 1
ATOM 596 C C . MET A 1 80 ? -36.853 -47.447 82.689 1.00 94.50 80 MET A C 1
ATOM 598 O O . MET A 1 80 ? -36.096 -47.508 83.659 1.00 94.50 80 MET A O 1
ATOM 602 N N . THR A 1 81 ? -38.112 -47.879 82.747 1.00 94.50 81 THR A N 1
ATOM 603 C CA . THR A 1 81 ? -38.691 -48.599 83.888 1.00 94.50 81 THR A CA 1
ATOM 604 C C . THR A 1 81 ? -38.248 -50.059 83.909 1.00 94.50 81 THR A C 1
ATOM 606 O O . THR A 1 81 ? -38.066 -50.673 82.862 1.00 94.50 81 THR A O 1
ATOM 609 N N . ASN A 1 82 ? -38.160 -50.625 85.111 1.00 91.94 82 ASN A N 1
ATOM 610 C CA . ASN A 1 82 ? -38.019 -52.063 85.353 1.00 91.94 82 ASN A CA 1
ATOM 611 C C . ASN A 1 82 ? -39.405 -52.723 85.517 1.00 91.94 82 ASN A C 1
ATOM 613 O O . ASN A 1 82 ? -40.390 -52.033 85.787 1.00 91.94 82 ASN A O 1
ATOM 617 N N . GLY A 1 83 ? -39.479 -54.052 85.401 1.00 91.69 83 GLY A N 1
ATOM 618 C CA . GLY A 1 83 ? -40.711 -54.846 85.508 1.00 91.69 83 GLY A CA 1
ATOM 619 C C . GLY A 1 83 ? -41.060 -55.619 84.230 1.00 91.69 83 GLY A C 1
ATOM 620 O O . GLY A 1 83 ? -40.251 -55.725 83.312 1.00 91.69 83 GLY A O 1
ATOM 621 N N . ALA A 1 84 ? -42.277 -56.171 84.165 1.00 90.56 84 ALA A N 1
ATOM 622 C CA . ALA A 1 84 ? -42.740 -56.985 83.029 1.00 90.56 84 ALA A CA 1
ATOM 623 C C . ALA A 1 84 ? -42.762 -56.226 81.684 1.00 90.56 84 ALA A C 1
ATOM 625 O O . ALA A 1 84 ? -42.642 -56.833 80.624 1.00 90.56 84 ALA A O 1
ATOM 626 N N . VAL A 1 85 ? -42.885 -54.895 81.732 1.00 93.75 85 VAL A N 1
ATOM 627 C CA . VAL A 1 85 ? -42.765 -53.999 80.578 1.00 93.75 85 VAL A CA 1
ATOM 628 C C . VAL A 1 85 ? -41.754 -52.907 80.917 1.00 93.75 85 VAL A C 1
ATOM 630 O O . VAL A 1 85 ? -41.915 -52.167 81.889 1.00 93.75 85 VAL A O 1
ATOM 633 N N . ASN A 1 86 ? -40.713 -52.797 80.097 1.00 95.88 86 ASN A N 1
ATOM 634 C CA . ASN A 1 86 ? -39.656 -51.804 80.239 1.00 95.88 86 ASN A CA 1
ATOM 635 C C . ASN A 1 86 ? -40.001 -50.610 79.348 1.00 95.88 86 ASN A C 1
ATOM 637 O O . ASN A 1 86 ? -40.043 -50.745 78.125 1.00 95.88 86 ASN A O 1
ATOM 641 N N . SER A 1 87 ? -40.279 -49.450 79.939 1.00 95.75 87 SER A N 1
ATOM 642 C CA . SER A 1 87 ? -40.838 -48.294 79.229 1.00 95.75 87 SER A CA 1
ATOM 643 C C . SER A 1 87 ? -40.110 -46.995 79.546 1.00 95.75 87 SER A C 1
ATOM 645 O O . SER A 1 87 ? -39.585 -46.833 80.642 1.00 95.75 87 SER A O 1
ATOM 647 N N . GLY A 1 88 ? -40.075 -46.066 78.596 1.00 94.94 88 GLY A N 1
ATOM 648 C CA . GLY A 1 88 ? -39.406 -44.780 78.768 1.00 94.94 88 GLY A CA 1
ATOM 649 C C . GLY A 1 88 ? -39.988 -43.710 77.857 1.00 94.94 88 GLY A C 1
ATOM 650 O O . GLY A 1 88 ? -40.370 -43.980 76.717 1.00 94.94 88 GLY A O 1
ATOM 651 N N . THR A 1 89 ? -40.051 -42.481 78.358 1.00 95.38 89 THR A N 1
ATOM 652 C CA . THR A 1 89 ? -40.561 -41.318 77.622 1.00 95.38 89 THR A CA 1
ATOM 653 C C . THR A 1 89 ? -39.579 -40.164 77.700 1.00 95.38 89 THR A C 1
ATOM 655 O O . THR A 1 89 ? -38.986 -39.928 78.751 1.00 95.38 89 THR A O 1
ATOM 658 N N . TYR A 1 90 ? -39.445 -39.405 76.617 1.00 94.94 90 TYR A N 1
ATOM 659 C CA . TYR A 1 90 ? -38.591 -38.221 76.571 1.00 94.94 90 TYR A CA 1
ATOM 660 C C . TYR A 1 90 ? -39.223 -37.126 75.704 1.00 94.94 90 TYR A C 1
ATOM 662 O O . TYR A 1 90 ? -39.859 -37.427 74.693 1.00 94.94 90 TYR A O 1
ATOM 670 N N . LYS A 1 91 ? -39.035 -35.860 76.097 1.00 93.88 91 LYS A N 1
ATOM 671 C CA . LYS A 1 91 ? -39.457 -34.679 75.333 1.00 93.88 91 LYS A CA 1
ATOM 672 C C . LYS A 1 91 ? -38.289 -33.703 75.183 1.00 93.88 91 LYS A C 1
ATOM 674 O O . LYS A 1 91 ? -37.664 -33.349 76.178 1.00 93.88 91 LYS A O 1
ATOM 679 N N . LEU A 1 92 ? -38.055 -33.219 73.964 1.00 91.12 92 LEU A N 1
ATOM 680 C CA . LEU A 1 92 ? -37.136 -32.114 73.664 1.00 91.12 92 LEU A CA 1
ATOM 681 C C . LEU A 1 92 ? -37.896 -31.019 72.914 1.00 91.12 92 LEU A C 1
ATOM 683 O O . LEU A 1 92 ? -38.318 -31.224 71.779 1.00 91.12 92 LEU A O 1
ATOM 687 N N . THR A 1 93 ? -38.079 -29.867 73.554 1.00 89.69 93 THR A N 1
ATOM 688 C CA . THR A 1 93 ? -38.679 -28.665 72.956 1.00 89.69 93 THR A CA 1
ATOM 689 C C . THR A 1 93 ? -37.710 -27.966 72.001 1.00 89.69 93 THR A C 1
ATOM 691 O O . THR A 1 93 ? -36.494 -28.072 72.160 1.00 89.69 93 THR A O 1
ATOM 694 N N . ASN A 1 94 ? -38.245 -27.217 71.030 1.00 84.94 94 ASN A N 1
ATOM 695 C CA . ASN A 1 94 ? -37.466 -26.486 70.022 1.00 84.94 94 ASN A CA 1
ATOM 696 C C . ASN A 1 94 ? -36.467 -27.382 69.268 1.00 84.94 94 ASN A C 1
ATOM 698 O O . ASN A 1 94 ? -35.307 -27.012 69.068 1.00 84.94 94 ASN A O 1
ATOM 702 N N . TYR A 1 95 ? -36.918 -28.564 68.837 1.00 86.69 95 TYR A N 1
ATOM 703 C CA . TYR A 1 95 ? -36.107 -29.538 68.109 1.00 86.69 95 TYR A CA 1
ATOM 704 C C . TYR A 1 95 ? -35.415 -28.908 66.889 1.00 86.69 95 TYR A C 1
ATOM 706 O O . TYR A 1 95 ? -34.249 -29.214 66.647 1.00 86.69 95 TYR A O 1
ATOM 714 N N . SER A 1 96 ? -36.059 -27.967 66.178 1.00 78.75 96 SER A N 1
ATOM 715 C CA . SER A 1 96 ? -35.445 -27.250 65.048 1.00 78.75 96 SER A CA 1
ATOM 716 C C . SER A 1 96 ? -34.190 -26.445 65.410 1.00 78.75 96 SER A C 1
ATOM 718 O O . SER A 1 96 ? -33.305 -26.314 64.564 1.00 78.75 96 SER A O 1
ATOM 720 N N . LYS A 1 97 ? -34.086 -25.956 66.657 1.00 78.44 97 LYS A N 1
ATOM 721 C CA . LYS A 1 97 ? -33.069 -24.990 67.124 1.00 78.44 97 LYS A CA 1
ATOM 722 C C . LYS A 1 97 ? -31.990 -25.607 68.023 1.00 78.44 97 LYS A C 1
ATOM 724 O O . LYS A 1 97 ? -31.050 -24.917 68.412 1.00 78.44 97 LYS A O 1
ATOM 729 N N . ALA A 1 98 ? -32.089 -26.894 68.361 1.00 79.44 98 ALA A N 1
ATOM 730 C CA . ALA A 1 98 ? -31.082 -27.575 69.174 1.00 79.44 98 ALA A CA 1
ATOM 731 C C . ALA A 1 98 ? -29.752 -27.735 68.404 1.00 79.44 98 ALA A C 1
ATOM 733 O O . ALA A 1 98 ? -29.740 -28.229 67.283 1.00 79.44 98 ALA A O 1
ATOM 734 N N . GLN A 1 99 ? -28.608 -27.389 69.010 1.00 76.25 99 GLN A N 1
ATOM 735 C CA . GLN A 1 99 ? -27.300 -27.456 68.323 1.00 76.25 99 GLN A CA 1
ATOM 736 C C . GLN A 1 99 ? -26.796 -28.881 68.022 1.00 76.25 99 GLN A C 1
ATOM 738 O O . GLN A 1 99 ? -25.896 -29.056 67.205 1.00 76.25 99 GLN A O 1
ATOM 743 N N . LYS A 1 100 ? -27.344 -29.906 68.687 1.00 82.69 100 LYS A N 1
ATOM 744 C CA . LYS A 1 100 ? -27.006 -31.327 68.484 1.00 82.69 100 LYS A CA 1
ATOM 745 C C . LYS A 1 100 ? -28.288 -32.152 68.397 1.00 82.69 100 LYS A C 1
ATOM 747 O O . LYS A 1 100 ? -28.636 -32.880 69.331 1.00 82.69 100 LYS A O 1
ATOM 752 N N . ARG A 1 101 ? -29.033 -31.957 67.306 1.00 86.81 101 ARG A N 1
ATOM 753 C CA . ARG A 1 101 ? -30.305 -32.648 67.043 1.00 86.81 101 ARG A CA 1
ATOM 754 C C . ARG A 1 101 ? -30.052 -34.159 66.973 1.00 86.81 101 ARG A C 1
ATOM 756 O O . ARG A 1 101 ? -29.116 -34.560 66.289 1.00 86.81 101 ARG A O 1
ATOM 763 N N . PRO A 1 102 ? -30.821 -34.983 67.698 1.00 90.12 102 PRO A N 1
ATOM 764 C CA . PRO A 1 102 ? -30.751 -36.426 67.549 1.00 90.12 102 PRO A CA 1
ATOM 765 C C . PRO A 1 102 ? -31.540 -36.888 66.319 1.00 90.12 102 PRO A C 1
ATOM 767 O O . PRO A 1 102 ? -32.619 -36.359 66.042 1.00 90.12 102 PRO A O 1
ATOM 770 N N . ASP A 1 103 ? -31.024 -37.903 65.631 1.00 90.94 103 ASP A N 1
ATOM 771 C CA . ASP A 1 103 ? -31.620 -38.502 64.424 1.00 90.94 103 ASP A CA 1
ATOM 772 C C . ASP A 1 103 ? -32.304 -39.843 64.728 1.00 90.94 103 ASP A C 1
ATOM 774 O O . ASP A 1 103 ? -33.251 -40.252 64.059 1.00 90.94 103 ASP A O 1
ATOM 778 N N . TYR A 1 104 ? -31.833 -40.545 65.761 1.00 93.69 104 TYR A N 1
ATOM 779 C CA . TYR A 1 104 ? -32.386 -41.823 66.194 1.00 93.69 104 TYR A CA 1
ATOM 780 C C . TYR A 1 104 ? -32.091 -42.111 67.667 1.00 93.69 104 TYR A C 1
ATOM 782 O O . TYR A 1 104 ? -31.163 -41.569 68.278 1.00 93.69 104 TYR A O 1
ATOM 790 N N . VAL A 1 105 ? -32.890 -43.016 68.227 1.00 95.69 105 VAL A N 1
ATOM 791 C CA . VAL A 1 105 ? -32.729 -43.580 69.565 1.00 95.69 105 VAL A CA 1
ATOM 792 C C . VAL A 1 105 ? -32.195 -45.000 69.439 1.00 95.69 105 VAL A C 1
ATOM 794 O O . VAL A 1 105 ? -32.744 -45.806 68.695 1.00 95.69 105 VAL A O 1
ATOM 797 N N . ILE A 1 106 ? -31.133 -45.303 70.173 1.00 96.19 106 ILE A N 1
ATOM 798 C CA . ILE A 1 106 ? -30.529 -46.624 70.334 1.00 96.19 106 ILE A CA 1
ATOM 799 C C . ILE A 1 106 ? -31.102 -47.234 71.612 1.00 96.19 106 ILE A C 1
ATOM 801 O O . ILE A 1 106 ? -31.102 -46.583 72.660 1.00 96.19 106 ILE A O 1
ATOM 805 N N . ILE A 1 107 ? -31.576 -48.473 71.530 1.00 96.69 107 ILE A N 1
ATOM 806 C CA . ILE A 1 107 ? -32.114 -49.224 72.661 1.00 96.69 107 ILE A CA 1
ATOM 807 C C . ILE A 1 107 ? -31.298 -50.504 72.796 1.00 96.69 107 ILE A C 1
ATOM 809 O O . ILE A 1 107 ? -31.214 -51.280 71.853 1.00 96.69 107 ILE A O 1
ATOM 813 N N . GLU A 1 108 ? -30.691 -50.713 73.957 1.00 96.38 108 GLU A N 1
ATOM 814 C CA . GLU A 1 108 ? -29.797 -51.830 74.262 1.00 96.38 108 GLU A CA 1
ATOM 815 C C . GLU A 1 108 ? -30.392 -52.639 75.421 1.00 96.38 108 GLU A C 1
ATOM 817 O O . GLU A 1 108 ? -30.587 -52.098 76.516 1.00 96.38 108 GLU A O 1
ATOM 822 N N . LEU A 1 109 ? -30.642 -53.930 75.201 1.00 96.12 109 LEU A N 1
ATOM 823 C CA . LEU A 1 109 ? -30.886 -54.897 76.270 1.00 96.12 109 LEU A CA 1
ATOM 824 C C . LEU A 1 109 ? -29.544 -55.346 76.834 1.00 96.12 109 LEU A C 1
ATOM 826 O O . LEU A 1 109 ? -28.661 -55.766 76.082 1.00 96.12 109 LEU A O 1
ATOM 830 N N . LYS A 1 110 ? -29.400 -55.273 78.153 1.00 94.56 110 LYS A N 1
ATOM 831 C CA . LYS A 1 110 ? -28.175 -55.627 78.868 1.00 94.56 110 LYS A CA 1
ATOM 832 C C . LYS A 1 110 ? -28.424 -56.751 79.852 1.00 94.56 110 LYS A C 1
ATOM 834 O O . LYS A 1 110 ? -29.498 -56.833 80.442 1.00 94.56 110 LYS A O 1
ATOM 839 N N . ASP A 1 111 ? -27.426 -57.612 80.007 1.00 92.62 111 ASP A N 1
ATOM 840 C CA . ASP A 1 111 ? -27.410 -58.647 81.034 1.00 92.62 111 ASP A CA 1
ATOM 841 C C . ASP A 1 111 ? -26.969 -58.099 82.407 1.00 92.62 111 ASP A 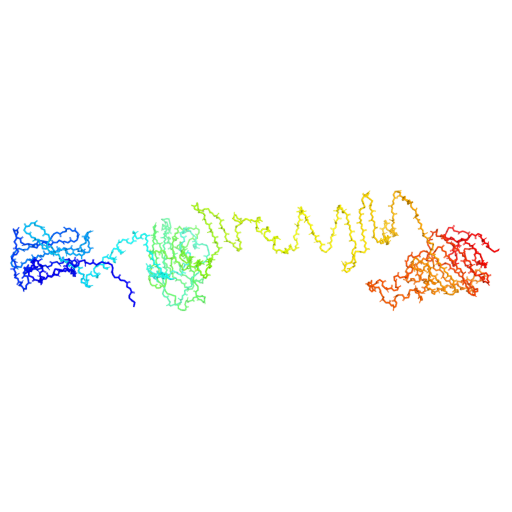C 1
ATOM 843 O O . ASP A 1 111 ? -26.599 -56.932 82.568 1.00 92.62 111 ASP A O 1
ATOM 847 N N . LYS A 1 112 ? -26.955 -58.986 83.407 1.00 88.38 112 LYS A N 1
ATOM 848 C CA . LYS A 1 112 ? -26.482 -58.713 84.777 1.00 88.38 112 LYS A CA 1
ATOM 849 C C . LYS A 1 112 ? -25.022 -58.230 84.881 1.00 88.38 112 LYS A C 1
ATOM 851 O O . LYS A 1 112 ? -24.618 -57.762 85.940 1.00 88.38 112 LYS A O 1
ATOM 856 N N . ALA A 1 113 ? -24.222 -58.365 83.822 1.00 91.50 113 ALA A N 1
ATOM 857 C CA . ALA A 1 113 ? -22.843 -57.887 83.731 1.00 91.50 113 ALA A CA 1
ATOM 858 C C . ALA A 1 113 ? -22.722 -56.592 82.896 1.00 91.50 113 ALA A C 1
ATOM 860 O O . ALA A 1 113 ? -21.612 -56.184 82.557 1.00 91.50 113 ALA A O 1
ATOM 861 N N . ASN A 1 114 ? -23.847 -55.935 82.577 1.00 90.12 114 ASN A N 1
ATOM 862 C CA . ASN A 1 114 ? -23.954 -54.778 81.678 1.00 90.12 114 ASN A CA 1
ATOM 863 C C . ASN A 1 114 ? -23.504 -55.042 80.227 1.00 90.12 114 ASN A C 1
ATOM 865 O O . ASN A 1 114 ? -23.315 -54.097 79.454 1.00 90.12 114 ASN A O 1
ATOM 869 N N . LYS A 1 115 ? -23.364 -56.306 79.815 1.00 92.50 115 LYS A N 1
ATOM 870 C CA . LYS A 1 115 ? -23.053 -56.648 78.427 1.00 92.50 115 LYS A CA 1
ATOM 871 C C . LYS A 1 115 ? -24.321 -56.531 77.587 1.00 92.50 115 LYS A C 1
ATOM 873 O O . LYS A 1 115 ? -25.364 -57.067 77.952 1.00 92.50 115 LYS A O 1
ATOM 878 N N . VAL A 1 116 ? -24.224 -55.850 76.446 1.00 93.25 116 VAL A N 1
ATOM 879 C CA . VAL A 1 116 ? -25.322 -55.766 75.473 1.00 93.25 116 VAL A CA 1
ATOM 880 C C . VAL A 1 116 ? -25.565 -57.146 74.859 1.00 93.25 116 VAL A C 1
ATOM 882 O O . VAL A 1 116 ? -24.628 -57.766 74.348 1.00 93.25 116 VAL A O 1
ATOM 885 N N . VAL A 1 117 ? -26.812 -57.614 74.917 1.00 91.75 117 VAL A N 1
ATOM 886 C CA . VAL A 1 117 ? -27.258 -58.906 74.363 1.00 91.75 117 VAL A CA 1
ATOM 887 C C . VAL A 1 117 ? -28.233 -58.753 73.192 1.00 91.75 117 VAL A C 1
ATOM 889 O O . VAL A 1 117 ? -28.285 -59.641 72.348 1.00 91.75 117 VAL A O 1
ATOM 892 N N . ASP A 1 118 ? -28.932 -57.619 73.089 1.00 94.81 118 ASP A N 1
ATOM 893 C CA . ASP A 1 118 ? -29.738 -57.237 71.921 1.00 94.81 118 ASP A CA 1
ATOM 894 C C . ASP A 1 118 ? -29.752 -55.706 71.749 1.00 94.81 118 ASP A C 1
ATOM 896 O O . ASP A 1 118 ? -29.613 -54.969 72.730 1.00 94.81 118 ASP A O 1
ATOM 900 N N . THR A 1 119 ? -29.926 -55.227 70.514 1.00 94.25 119 THR A N 1
ATOM 901 C CA . THR A 1 119 ? -29.932 -53.797 70.171 1.00 94.25 119 THR A CA 1
ATOM 902 C C . THR A 1 119 ? -30.982 -53.481 69.110 1.00 94.25 119 THR A C 1
ATOM 904 O O . THR A 1 119 ? -31.001 -54.076 68.034 1.00 94.25 119 THR A O 1
ATOM 907 N N . ARG A 1 120 ? -31.798 -52.458 69.370 1.00 93.69 120 ARG A N 1
ATOM 908 C CA . ARG A 1 120 ? -32.784 -51.893 68.440 1.00 93.69 120 ARG A CA 1
ATOM 909 C C . ARG A 1 120 ? -32.526 -50.409 68.193 1.00 93.69 120 ARG A C 1
ATOM 911 O O . ARG A 1 120 ? -31.751 -49.758 68.900 1.00 93.69 120 ARG A O 1
ATOM 918 N N . THR A 1 121 ? -33.149 -49.856 67.156 1.00 92.69 121 THR A N 1
ATOM 919 C CA . THR A 1 121 ? -32.986 -48.443 66.795 1.00 92.69 121 THR A CA 1
ATOM 920 C C . THR A 1 121 ? -34.294 -47.853 66.279 1.00 92.69 121 THR A C 1
ATOM 922 O O . THR A 1 121 ? -34.788 -48.272 65.235 1.00 92.69 121 THR A O 1
ATOM 925 N N . ALA A 1 122 ? -34.824 -46.852 66.982 1.00 92.31 122 ALA A N 1
ATOM 926 C CA . ALA A 1 122 ? -36.008 -46.103 66.572 1.00 92.31 122 ALA A CA 1
ATOM 927 C C . ALA A 1 122 ? -35.580 -44.804 65.870 1.00 92.31 122 ALA A C 1
ATOM 929 O O . ALA A 1 122 ? -34.925 -43.955 66.478 1.00 92.31 122 ALA A O 1
ATOM 930 N N . GLN A 1 123 ? -35.926 -44.655 64.590 1.00 93.94 123 GLN A N 1
ATOM 931 C CA . GLN A 1 123 ? -35.644 -43.438 63.818 1.00 93.94 123 GLN A CA 1
ATOM 932 C C . GLN A 1 123 ? -36.556 -42.294 64.268 1.00 93.94 123 GLN A C 1
ATOM 934 O O . GLN A 1 123 ? -37.744 -42.515 64.508 1.00 93.94 123 GLN A O 1
ATOM 939 N N . ILE A 1 124 ? -36.018 -41.076 64.355 1.00 92.75 124 ILE A N 1
ATOM 940 C CA . ILE A 1 124 ? -36.816 -39.878 64.618 1.00 92.75 124 ILE A CA 1
ATOM 941 C C . ILE A 1 124 ? -37.414 -39.397 63.296 1.00 92.75 124 ILE A C 1
ATOM 943 O O . ILE A 1 124 ? -36.690 -39.044 62.368 1.00 92.75 124 ILE A O 1
ATOM 947 N N . ILE A 1 125 ? -38.744 -39.372 63.215 1.00 88.06 125 ILE A N 1
ATOM 948 C CA . ILE A 1 125 ? -39.475 -38.890 62.035 1.00 88.06 125 ILE A CA 1
ATOM 949 C C . ILE A 1 125 ? -40.139 -37.538 62.314 1.00 88.06 125 ILE A C 1
ATOM 951 O O . ILE A 1 125 ? -40.604 -37.273 63.421 1.00 88.06 125 ILE A O 1
ATOM 955 N N . MET A 1 126 ? -40.182 -36.668 61.308 1.00 81.94 126 MET A N 1
ATOM 956 C CA . MET A 1 126 ? -40.848 -35.365 61.386 1.00 81.94 126 MET A CA 1
ATOM 957 C C . MET A 1 126 ? -42.251 -35.447 60.777 1.00 81.94 126 MET A C 1
ATOM 959 O O . MET A 1 126 ? -42.415 -35.991 59.684 1.00 81.94 126 MET A O 1
ATOM 963 N N . GLU A 1 127 ? -43.262 -34.896 61.453 1.00 81.31 127 GLU A N 1
ATOM 964 C CA . GLU A 1 127 ? -44.601 -34.745 60.869 1.00 81.31 127 GLU A CA 1
ATOM 965 C C . GLU A 1 127 ? -44.572 -33.717 59.725 1.00 81.31 127 GLU A C 1
ATOM 967 O O . GLU A 1 127 ? -43.844 -32.723 59.791 1.00 81.31 127 GLU A O 1
ATOM 972 N N . SER A 1 128 ? -45.367 -33.924 58.669 1.00 66.81 128 SER A N 1
ATOM 973 C CA . SER A 1 128 ? -45.343 -33.083 57.456 1.00 66.81 128 SER A CA 1
ATOM 974 C C . SER A 1 128 ? -45.608 -31.598 57.730 1.00 66.81 128 SER A C 1
ATOM 976 O O . SER A 1 128 ? -45.099 -30.734 57.024 1.00 66.81 128 SER A O 1
ATOM 978 N N . SER A 1 129 ? -46.363 -31.297 58.782 1.00 60.12 129 SER A N 1
ATOM 979 C CA . SER A 1 129 ? -46.637 -29.952 59.290 1.00 60.12 129 SER A CA 1
ATOM 980 C C . SER A 1 129 ? -45.420 -29.301 59.966 1.00 60.12 129 SER A C 1
ATOM 982 O O . SER A 1 129 ? -45.239 -28.097 59.831 1.00 60.12 129 SER A O 1
ATOM 984 N N . SER A 1 130 ? -44.528 -30.066 60.606 1.00 59.91 130 SER A N 1
ATOM 985 C CA . SER A 1 130 ? -43.312 -29.517 61.240 1.00 59.91 130 SER A CA 1
ATOM 986 C C . SER A 1 130 ? -42.272 -28.996 60.226 1.00 59.91 130 SER A C 1
ATOM 988 O O . SER A 1 130 ? -41.433 -28.160 60.562 1.00 59.91 130 SER A O 1
ATOM 990 N N . TYR A 1 131 ? -42.364 -29.404 58.950 1.00 60.72 131 TYR A N 1
ATOM 991 C CA . TYR A 1 131 ? -41.594 -28.788 57.859 1.00 60.72 131 TYR A CA 1
ATOM 992 C C . TYR A 1 131 ? -41.972 -27.318 57.624 1.00 60.72 131 TYR A C 1
ATOM 994 O O . TYR A 1 131 ? -41.115 -26.539 57.205 1.00 60.72 131 TYR A O 1
ATOM 1002 N N . VAL A 1 132 ? -43.222 -26.924 57.894 1.00 61.34 132 VAL A N 1
ATOM 1003 C CA . VAL A 1 132 ? -43.696 -25.547 57.684 1.00 61.34 132 VAL A CA 1
ATOM 1004 C C . VAL A 1 132 ? -42.982 -24.582 58.627 1.00 61.34 132 VAL A C 1
ATOM 1006 O O . VAL A 1 132 ? -42.567 -23.519 58.179 1.00 61.34 132 VAL A O 1
ATOM 1009 N N . ASP A 1 133 ? -42.733 -24.977 59.878 1.00 62.88 133 ASP A N 1
ATOM 1010 C CA . ASP A 1 133 ? -41.990 -24.157 60.844 1.00 62.88 133 ASP A CA 1
ATOM 1011 C C . ASP A 1 133 ? -40.505 -24.039 60.490 1.00 62.88 133 ASP A C 1
ATOM 1013 O O . ASP A 1 133 ? -39.925 -22.965 60.623 1.00 62.88 133 ASP A O 1
ATOM 1017 N N . VAL A 1 134 ? -39.881 -25.102 59.969 1.00 60.50 134 VAL A N 1
ATOM 1018 C CA . VAL A 1 134 ? -38.482 -25.049 59.501 1.00 60.50 134 VAL A CA 1
ATOM 1019 C C . VAL A 1 134 ? -38.344 -24.131 58.278 1.00 60.50 134 VAL A C 1
ATOM 1021 O O . VAL A 1 134 ? -37.402 -23.342 58.194 1.00 60.50 134 VAL A O 1
ATOM 1024 N N . VAL A 1 135 ? -39.301 -24.176 57.346 1.00 63.56 135 VAL A N 1
ATOM 1025 C CA . VAL A 1 135 ? -39.372 -23.243 56.206 1.00 63.56 135 VAL A CA 1
ATOM 1026 C C . VAL A 1 135 ? -39.741 -21.823 56.668 1.00 63.56 135 VAL A C 1
ATOM 1028 O O . VAL A 1 135 ? -39.244 -20.843 56.111 1.00 63.56 135 VAL A O 1
ATOM 1031 N N . GLY A 1 136 ? -40.554 -21.696 57.717 1.00 63.88 136 GLY A N 1
ATOM 1032 C CA . GLY A 1 136 ? -40.912 -20.438 58.370 1.00 63.88 136 GLY A CA 1
ATOM 1033 C C . GLY A 1 136 ? -39.719 -19.757 59.041 1.00 63.88 136 GLY A C 1
ATOM 1034 O O . GLY A 1 136 ? -39.490 -18.573 58.801 1.00 63.88 136 GLY A O 1
ATOM 1035 N N . ASP A 1 137 ? -38.906 -20.494 59.802 1.00 61.94 137 ASP A N 1
ATOM 1036 C CA . ASP A 1 137 ? -37.644 -20.016 60.385 1.00 61.94 137 ASP A CA 1
ATOM 1037 C C . ASP A 1 137 ? -36.646 -19.607 59.283 1.00 61.94 137 ASP A C 1
ATOM 1039 O O . ASP A 1 137 ? -36.019 -18.553 59.395 1.00 61.94 137 ASP A O 1
ATOM 1043 N N . LEU A 1 138 ? -36.530 -20.370 58.183 1.00 61.22 138 LEU A N 1
ATOM 1044 C CA . LEU A 1 138 ? -35.704 -19.986 57.025 1.00 61.22 138 LEU A CA 1
ATOM 1045 C C . LEU A 1 138 ? -36.175 -18.660 56.407 1.00 61.22 138 LEU A C 1
ATOM 1047 O O . LEU A 1 138 ? -35.373 -17.744 56.222 1.00 61.22 138 LEU A O 1
ATOM 1051 N N . ARG A 1 139 ? -37.481 -18.523 56.141 1.00 60.34 139 ARG A N 1
ATOM 1052 C CA . ARG A 1 139 ? -38.080 -17.289 55.607 1.00 60.34 139 ARG A CA 1
ATOM 1053 C C . ARG A 1 139 ? -37.884 -16.106 56.557 1.00 60.34 139 ARG A C 1
ATOM 1055 O O . ARG A 1 139 ? -37.553 -15.012 56.108 1.00 60.34 139 ARG A O 1
ATOM 1062 N N . THR A 1 140 ? -38.051 -16.336 57.857 1.00 57.75 140 THR A N 1
ATOM 1063 C CA . THR A 1 140 ? -37.898 -15.315 58.900 1.00 57.75 140 THR A CA 1
ATOM 1064 C C . THR A 1 140 ? -36.445 -14.856 58.999 1.00 57.75 140 THR A C 1
ATOM 1066 O O . THR A 1 140 ? -36.187 -13.655 58.959 1.00 57.75 140 THR A O 1
ATOM 1069 N N . THR A 1 141 ? -35.491 -15.791 59.005 1.00 56.03 141 THR A N 1
ATOM 1070 C CA . THR A 1 141 ? -34.048 -15.498 59.027 1.00 56.03 141 THR A CA 1
ATOM 1071 C C . THR A 1 141 ? -33.631 -14.665 57.814 1.00 56.03 141 THR A C 1
ATOM 1073 O O . THR A 1 141 ? -32.981 -13.637 57.983 1.00 56.03 141 THR A O 1
ATOM 1076 N N . VAL A 1 142 ? -34.069 -15.039 56.604 1.00 58.75 142 VAL A N 1
ATOM 1077 C CA . VAL A 1 142 ? -33.813 -14.260 55.378 1.00 58.75 142 VAL A CA 1
ATOM 1078 C C . VAL A 1 142 ? -34.439 -12.861 55.457 1.00 58.75 142 VAL A C 1
ATOM 1080 O O . VAL A 1 142 ? -33.811 -11.892 55.046 1.00 58.75 142 VAL A O 1
ATOM 1083 N N . SER A 1 143 ? -35.643 -12.725 56.026 1.00 57.41 143 SER A N 1
ATOM 1084 C CA . SER A 1 143 ? -36.309 -11.418 56.158 1.00 57.41 143 SER A CA 1
ATOM 1085 C C . SER A 1 143 ? -35.699 -10.490 57.218 1.00 57.41 143 SER A C 1
ATOM 1087 O O . SER A 1 143 ? -35.777 -9.276 57.069 1.00 57.41 143 SER A O 1
ATOM 1089 N N . GLN A 1 144 ? -35.097 -11.039 58.279 1.00 53.66 144 GLN A N 1
ATOM 1090 C CA . GLN A 1 144 ? -34.569 -10.268 59.415 1.00 53.66 144 GLN A CA 1
ATOM 1091 C C . GLN A 1 144 ? -33.069 -9.960 59.307 1.00 53.66 144 GLN A C 1
ATOM 1093 O O . GLN A 1 144 ? -32.601 -9.013 59.927 1.00 53.66 144 GLN A O 1
ATOM 1098 N N . GLN A 1 145 ? -32.310 -10.740 58.531 1.00 52.31 145 GLN A N 1
ATOM 1099 C CA . GLN A 1 145 ? -30.864 -10.559 58.330 1.00 52.31 145 GLN A CA 1
ATOM 1100 C C . GLN A 1 145 ? -30.522 -9.895 56.985 1.00 52.31 145 GLN A C 1
ATOM 1102 O O . GLN A 1 145 ? -29.382 -9.994 56.545 1.00 52.31 145 GLN A O 1
ATOM 1107 N N . GLY A 1 146 ? -31.479 -9.230 56.324 1.00 54.44 146 GLY A N 1
ATOM 1108 C CA . GLY A 1 146 ? -31.341 -8.721 54.949 1.00 54.44 146 GLY A CA 1
ATOM 1109 C C . GLY A 1 146 ? -30.092 -7.869 54.672 1.00 54.44 146 GLY A C 1
ATOM 1110 O O . GLY A 1 146 ? -29.526 -7.972 53.588 1.00 54.44 146 GLY A O 1
ATOM 1111 N N . GLU A 1 147 ? -29.612 -7.099 55.653 1.00 48.22 147 GLU A N 1
ATOM 1112 C CA . GLU A 1 147 ? -28.382 -6.292 55.541 1.00 48.22 147 GLU A CA 1
ATOM 1113 C C . GLU A 1 147 ? -27.085 -7.127 55.584 1.00 48.22 147 GLU A C 1
ATOM 1115 O O . GLU A 1 147 ? -26.057 -6.702 55.063 1.00 48.22 147 GLU A O 1
ATOM 1120 N N . ASN A 1 148 ? -27.130 -8.334 56.157 1.00 49.78 148 ASN A N 1
ATOM 1121 C CA . ASN A 1 148 ? -25.983 -9.232 56.341 1.00 49.78 148 ASN A CA 1
ATOM 1122 C C . ASN A 1 148 ? -25.922 -10.375 55.307 1.00 49.78 148 ASN A C 1
ATOM 1124 O O . ASN A 1 148 ? -25.049 -11.243 55.402 1.00 49.78 148 ASN A O 1
ATOM 1128 N N . ILE A 1 149 ? -26.828 -10.421 54.320 1.00 57.72 149 ILE A N 1
ATOM 1129 C CA . ILE A 1 149 ? -26.815 -11.464 53.280 1.00 57.72 149 ILE A CA 1
ATOM 1130 C C . ILE A 1 149 ? -25.756 -11.125 52.223 1.00 57.72 149 ILE A C 1
ATOM 1132 O O . ILE A 1 149 ? -26.036 -10.529 51.187 1.00 57.72 149 ILE A O 1
ATOM 1136 N N . THR A 1 150 ? -24.518 -11.546 52.474 1.00 52.03 150 THR A N 1
ATOM 1137 C CA . THR A 1 150 ? -23.360 -11.242 51.616 1.00 52.03 150 THR A CA 1
ATOM 1138 C C . THR A 1 150 ? -23.346 -11.976 50.273 1.00 52.03 150 THR A C 1
ATOM 1140 O O . THR A 1 150 ? -22.573 -11.610 49.388 1.00 52.03 150 THR A O 1
ATOM 1143 N N . THR A 1 151 ? -24.154 -13.025 50.073 1.00 45.38 151 THR A N 1
ATOM 1144 C CA . THR A 1 151 ? -24.261 -13.709 48.771 1.00 45.38 151 THR A CA 1
ATOM 1145 C C . THR A 1 151 ? -25.607 -14.415 48.597 1.00 45.38 151 THR A C 1
ATOM 1147 O O . THR A 1 151 ? -25.930 -15.343 49.335 1.00 45.38 151 THR A O 1
ATOM 1150 N N . ILE A 1 152 ? -26.349 -14.051 47.546 1.00 58.88 152 ILE A N 1
ATOM 1151 C CA . ILE A 1 152 ? -27.457 -14.844 46.993 1.00 58.88 152 ILE A CA 1
ATOM 1152 C C . ILE A 1 152 ? -27.044 -15.259 45.581 1.00 58.88 152 ILE A C 1
ATOM 1154 O O . ILE A 1 152 ? -26.845 -14.406 44.719 1.00 58.88 152 ILE A O 1
ATOM 1158 N N . LYS A 1 153 ? -26.904 -16.565 45.328 1.00 43.12 153 LYS A N 1
ATOM 1159 C CA . LYS A 1 153 ? -26.565 -17.092 43.999 1.00 43.12 153 LYS A CA 1
ATOM 1160 C C . LYS A 1 153 ? -27.790 -17.744 43.364 1.00 43.12 153 LYS A C 1
ATOM 1162 O O . LYS A 1 153 ? -28.082 -18.906 43.630 1.00 43.12 153 LYS A O 1
ATOM 1167 N N . GLN A 1 154 ? -28.483 -16.994 42.513 1.00 49.72 154 GLN A N 1
ATOM 1168 C CA . GLN A 1 154 ? -29.590 -17.489 41.699 1.00 49.72 154 GLN A CA 1
ATOM 1169 C C . GLN A 1 154 ? -29.117 -17.634 40.248 1.00 49.72 154 GLN A C 1
ATOM 1171 O O . GLN A 1 154 ? -28.671 -16.664 39.643 1.00 49.72 154 GLN A O 1
ATOM 1176 N N . THR A 1 155 ? -29.190 -18.842 39.689 1.00 43.66 155 THR A N 1
ATOM 1177 C CA . THR A 1 155 ? -28.920 -19.081 38.264 1.00 43.66 155 THR A CA 1
ATOM 1178 C C . THR A 1 155 ? -30.252 -19.124 37.526 1.00 43.66 155 THR A C 1
ATOM 1180 O O . THR A 1 155 ? -30.943 -20.138 37.547 1.00 43.66 155 THR A O 1
ATOM 1183 N N . ALA A 1 156 ? -30.620 -17.994 36.928 1.00 50.81 156 ALA A N 1
ATOM 1184 C CA . ALA A 1 156 ? -31.777 -17.835 36.057 1.00 50.81 156 ALA A CA 1
ATOM 1185 C C . ALA A 1 156 ? -31.407 -16.849 34.942 1.00 50.81 156 ALA A C 1
ATOM 1187 O O . ALA A 1 156 ? -30.770 -15.834 35.223 1.00 50.81 156 ALA A O 1
ATOM 1188 N N . ASP A 1 157 ? -31.828 -17.119 33.705 1.00 43.91 157 ASP A N 1
ATOM 1189 C CA . ASP A 1 157 ? -31.418 -16.335 32.525 1.00 43.91 157 ASP A CA 1
ATOM 1190 C C . ASP A 1 157 ? -31.992 -14.904 32.497 1.00 43.91 157 ASP A C 1
ATOM 1192 O O . ASP A 1 157 ? -31.600 -14.079 31.675 1.00 43.91 157 ASP A O 1
ATOM 1196 N N . SER A 1 158 ? -32.906 -14.579 33.417 1.00 42.34 158 SER A N 1
ATOM 1197 C CA . SER A 1 158 ? -33.293 -13.201 33.718 1.00 42.34 158 SER A CA 1
ATOM 1198 C C . SER A 1 158 ? -33.712 -13.045 35.183 1.00 42.34 158 SER A C 1
ATOM 1200 O O . SER A 1 158 ? -34.664 -13.669 35.652 1.00 42.34 158 SER A O 1
ATOM 1202 N N . ILE A 1 159 ? -33.025 -12.163 35.914 1.00 50.12 159 ILE A N 1
ATOM 1203 C CA . ILE A 1 159 ? -33.543 -11.600 37.166 1.00 50.12 159 ILE A CA 1
ATOM 1204 C C . ILE A 1 159 ? -34.376 -10.378 36.777 1.00 50.12 159 ILE A C 1
ATOM 1206 O O . ILE A 1 159 ? -33.838 -9.310 36.489 1.00 50.12 159 ILE A O 1
ATOM 1210 N N . SER A 1 160 ? -35.700 -10.534 36.745 1.00 43.97 160 SER A N 1
ATOM 1211 C CA . SER A 1 160 ? -36.611 -9.405 36.551 1.00 43.97 160 SER A CA 1
ATOM 1212 C C . SER A 1 160 ? -36.773 -8.648 37.871 1.00 43.97 160 SER A C 1
ATOM 1214 O O . SER A 1 160 ? -37.606 -8.990 38.712 1.00 43.97 160 SER A O 1
ATOM 1216 N N . LEU A 1 161 ? -35.957 -7.609 38.059 1.00 45.56 161 LEU A N 1
ATOM 1217 C CA . LEU A 1 161 ? -36.165 -6.618 39.110 1.00 45.56 161 LEU A CA 1
ATOM 1218 C C . LEU A 1 161 ? -37.406 -5.778 38.779 1.00 45.56 161 LEU A C 1
ATOM 1220 O O . LEU A 1 161 ? -37.316 -4.729 38.143 1.00 45.56 161 LEU A O 1
ATOM 1224 N N . LYS A 1 162 ? -38.572 -6.215 39.262 1.00 46.97 162 LYS A N 1
ATOM 1225 C CA . LYS A 1 162 ? -39.739 -5.340 39.429 1.00 46.97 162 LYS A CA 1
ATOM 1226 C C . LYS A 1 162 ? -39.486 -4.365 40.581 1.00 46.97 162 LYS A C 1
ATOM 1228 O O . LYS A 1 162 ? -40.0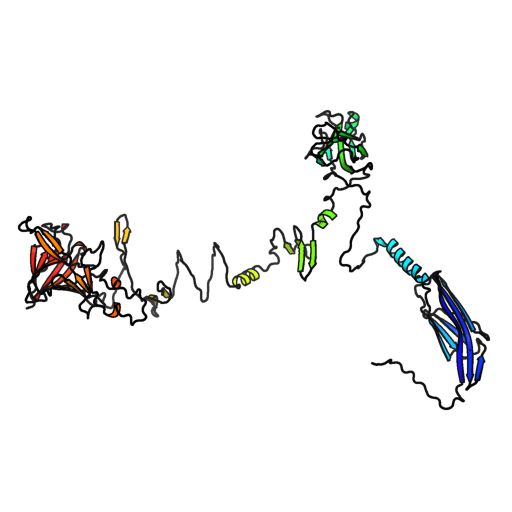20 -4.516 41.678 1.00 46.97 162 LYS A O 1
ATOM 1233 N N . VAL A 1 163 ? -38.681 -3.336 40.317 1.00 53.09 163 VAL A N 1
ATOM 1234 C CA . VAL A 1 163 ? -38.701 -2.093 41.102 1.00 53.09 163 VAL A CA 1
ATOM 1235 C C . VAL A 1 163 ? -39.940 -1.304 40.667 1.00 53.09 163 VAL A C 1
ATOM 1237 O O . VAL A 1 163 ? -39.861 -0.270 40.010 1.00 53.09 163 VAL A O 1
ATOM 1240 N N . ASP A 1 164 ? -41.117 -1.836 41.004 1.00 38.97 164 ASP A N 1
ATOM 1241 C CA . ASP A 1 164 ? -42.406 -1.186 40.763 1.00 38.97 164 ASP A CA 1
ATOM 1242 C C . ASP A 1 164 ? -42.588 -0.029 41.770 1.00 38.97 164 ASP A C 1
ATOM 1244 O O . ASP A 1 164 ? -43.319 -0.131 42.751 1.00 38.97 164 ASP A O 1
ATOM 1248 N N . GLY A 1 165 ? -41.892 1.087 41.540 1.00 45.84 165 GLY A N 1
ATOM 1249 C CA . GLY A 1 165 ? -42.384 2.435 41.853 1.00 45.84 165 GLY A CA 1
ATOM 1250 C C . GLY A 1 165 ? -42.767 2.804 43.296 1.00 45.84 165 GLY A C 1
ATOM 1251 O O . GLY A 1 165 ? -43.517 3.768 43.460 1.00 45.84 165 GLY A O 1
ATOM 1252 N N . ILE A 1 166 ? -42.263 2.149 44.353 1.00 51.22 166 ILE A N 1
ATOM 1253 C CA . ILE A 1 166 ? -42.575 2.535 45.755 1.00 51.22 166 ILE A CA 1
ATOM 1254 C C . ILE A 1 166 ? -41.721 3.723 46.250 1.00 51.22 166 ILE A C 1
ATOM 1256 O O . ILE A 1 166 ? -41.105 3.701 47.315 1.00 51.22 166 ILE A O 1
ATOM 1260 N N . LYS A 1 167 ? -41.749 4.812 45.477 1.00 51.00 167 LYS A N 1
ATOM 1261 C CA . LYS A 1 167 ? -41.811 6.183 45.999 1.00 51.00 167 LYS A CA 1
ATOM 1262 C C . LYS A 1 167 ? -42.923 6.922 45.248 1.00 51.00 167 LYS A C 1
ATOM 1264 O O . LYS A 1 167 ? -42.708 7.559 44.225 1.00 51.00 167 LYS A O 1
ATOM 1269 N N . ASN A 1 168 ? -44.127 6.796 45.802 1.00 51.84 168 ASN A N 1
ATOM 1270 C CA . ASN A 1 168 ? -45.355 7.546 45.509 1.00 51.84 168 ASN A CA 1
ATOM 1271 C C . ASN A 1 168 ? -46.049 7.353 44.147 1.00 51.84 168 ASN A C 1
ATOM 1273 O O . ASN A 1 168 ? -47.164 7.841 44.009 1.00 51.84 168 ASN A O 1
ATOM 1277 N N . GLY A 1 169 ? -45.479 6.646 43.165 1.00 56.78 169 GLY A N 1
ATOM 1278 C CA . GLY A 1 169 ? -46.182 6.341 41.904 1.00 56.78 169 GLY A CA 1
ATOM 1279 C C . GLY A 1 169 ? -46.554 7.557 41.038 1.00 56.78 169 GLY A C 1
ATOM 1280 O O . GLY A 1 169 ? -47.330 7.414 40.096 1.00 56.78 169 GLY A O 1
ATOM 1281 N N . VAL A 1 170 ? -46.007 8.742 41.337 1.00 67.62 170 VAL A N 1
ATOM 1282 C CA . VAL A 1 170 ? -46.265 9.986 40.601 1.00 67.62 170 VAL A CA 1
ATOM 1283 C C . VAL A 1 170 ? -45.042 10.360 39.771 1.00 67.62 170 VAL A C 1
ATOM 1285 O O . VAL A 1 170 ? -43.936 10.485 40.296 1.00 67.62 170 VAL A O 1
ATOM 1288 N N . LYS A 1 171 ? -45.240 10.544 38.465 1.00 80.19 171 LYS A N 1
ATOM 1289 C CA . LYS A 1 171 ? -44.181 10.895 37.514 1.00 80.19 171 LYS A CA 1
ATOM 1290 C C . LYS A 1 171 ? -43.988 12.410 37.456 1.00 80.19 171 LYS A C 1
ATOM 1292 O O . LYS A 1 171 ? -44.951 13.136 37.214 1.00 80.19 171 LYS A O 1
ATOM 1297 N N . ASN A 1 172 ? -42.751 12.878 37.633 1.00 89.38 172 ASN A N 1
ATOM 1298 C CA . ASN A 1 172 ? -42.408 14.279 37.398 1.00 89.38 172 ASN A CA 1
ATOM 1299 C C . ASN A 1 172 ? -42.280 14.554 35.888 1.00 89.38 172 ASN A C 1
ATOM 1301 O O . ASN A 1 172 ? -41.589 13.835 35.167 1.00 89.38 172 ASN A O 1
ATOM 1305 N N . LEU A 1 173 ? -42.945 15.611 35.425 1.00 90.44 173 LEU A N 1
ATOM 1306 C CA . LEU A 1 173 ? -42.962 16.070 34.036 1.00 90.44 173 LEU A CA 1
ATOM 1307 C C . LEU A 1 173 ? -41.890 17.138 33.738 1.00 90.44 173 LEU A C 1
ATOM 1309 O O . LEU A 1 173 ? -41.672 17.464 32.573 1.00 90.44 173 LEU A O 1
ATOM 1313 N N . ILE A 1 174 ? -41.202 17.666 34.760 1.00 88.50 174 ILE A N 1
ATOM 1314 C CA . ILE A 1 174 ? -40.108 18.639 34.607 1.00 88.50 174 ILE A CA 1
ATOM 1315 C C . ILE A 1 174 ? -38.749 17.938 34.631 1.00 88.50 174 ILE A C 1
ATOM 1317 O O . ILE A 1 174 ? -38.319 17.457 35.681 1.00 88.50 174 ILE A O 1
ATOM 1321 N N . LYS A 1 175 ? -38.036 17.989 33.501 1.00 87.06 175 LYS A N 1
ATOM 1322 C CA . LYS A 1 175 ? -36.587 17.737 33.437 1.00 87.06 175 LYS A CA 1
ATOM 1323 C C . LYS A 1 175 ? -35.809 18.956 33.939 1.00 87.06 175 LYS A C 1
ATOM 1325 O O . LYS A 1 175 ? -36.229 20.089 33.722 1.00 87.06 175 LYS A O 1
ATOM 1330 N N . GLY A 1 176 ? -34.685 18.732 34.612 1.00 85.06 176 GLY A N 1
ATOM 1331 C CA . GLY A 1 176 ? -33.856 19.774 35.222 1.00 85.06 176 GLY A CA 1
ATOM 1332 C C . GLY A 1 176 ? -34.461 20.394 36.486 1.00 85.06 176 GLY A C 1
ATOM 1333 O O . GLY A 1 176 ? -34.030 21.465 36.905 1.00 85.06 176 GLY A O 1
ATOM 1334 N N . GLY A 1 177 ? -35.457 19.744 37.102 1.00 86.81 177 GLY A N 1
ATOM 1335 C CA . GLY A 1 177 ? -36.229 20.313 38.215 1.00 86.81 177 GLY A CA 1
ATOM 1336 C C . GLY A 1 177 ? -35.443 20.560 39.510 1.00 86.81 177 GLY A C 1
ATOM 1337 O O . GLY A 1 177 ? -35.919 21.306 40.360 1.00 86.81 177 GLY A O 1
ATOM 1338 N N . GLN A 1 178 ? -34.249 19.982 39.681 1.00 90.38 178 GLN A N 1
ATOM 1339 C CA . GLN A 1 178 ? -33.367 20.244 40.825 1.00 90.38 178 GLN A CA 1
ATOM 1340 C C . GLN A 1 178 ? -32.470 21.459 40.541 1.00 90.38 178 GLN A C 1
ATOM 1342 O O . GLN A 1 178 ? -31.347 21.327 40.058 1.00 90.38 178 GLN A O 1
ATOM 1347 N N . LEU A 1 179 ? -32.990 22.657 40.811 1.00 89.94 179 LEU A N 1
ATOM 1348 C CA . LEU A 1 179 ? -32.388 23.918 40.376 1.00 89.94 179 LEU A CA 1
ATOM 1349 C C . LEU A 1 179 ? -31.287 24.433 41.315 1.00 89.94 179 LEU A C 1
ATOM 1351 O O . LEU A 1 179 ? -30.214 24.793 40.835 1.00 89.94 179 LEU A O 1
ATOM 1355 N N . ASN A 1 180 ? -31.543 24.480 42.627 1.00 92.44 180 ASN A N 1
ATOM 1356 C CA . ASN A 1 180 ? -30.674 25.084 43.651 1.00 92.44 180 ASN A CA 1
ATOM 1357 C C . ASN A 1 180 ? -30.168 26.497 43.277 1.00 92.44 180 ASN A C 1
ATOM 1359 O O . ASN A 1 180 ? -28.967 26.767 43.320 1.00 92.44 180 ASN A O 1
ATOM 1363 N N . ARG A 1 181 ? -31.075 27.400 42.872 1.00 92.38 181 ARG A N 1
ATOM 1364 C CA . ARG A 1 181 ? -30.735 28.758 42.396 1.00 92.38 181 ARG A CA 1
ATOM 1365 C C . ARG A 1 181 ? -31.334 29.853 43.266 1.00 92.38 181 ARG A C 1
ATOM 1367 O O . ARG A 1 181 ? -32.541 29.851 43.492 1.00 92.38 181 ARG A O 1
ATOM 1374 N N . THR A 1 182 ? -30.513 30.838 43.627 1.00 94.38 182 THR A N 1
ATOM 1375 C CA . THR A 1 182 ? -30.925 32.108 44.250 1.00 94.38 182 THR A CA 1
ATOM 1376 C C . THR A 1 182 ? -30.789 33.252 43.248 1.00 94.38 182 THR A C 1
ATOM 1378 O O . THR A 1 182 ? -29.761 33.363 42.580 1.00 94.38 182 THR A O 1
ATOM 1381 N N . PHE A 1 183 ? -31.809 34.103 43.124 1.00 94.19 183 PHE A N 1
ATOM 1382 C CA . PHE A 1 183 ? -31.863 35.159 42.108 1.00 94.19 183 PHE A CA 1
ATOM 1383 C C . PHE A 1 183 ? -32.778 36.333 42.517 1.00 94.19 183 PHE A C 1
ATOM 1385 O O . PHE A 1 183 ? -33.558 36.236 43.464 1.00 94.19 183 PHE A O 1
ATOM 1392 N N . LYS A 1 184 ? -32.648 37.462 41.801 1.00 94.12 184 LYS A N 1
ATOM 1393 C CA . LYS A 1 184 ? -33.443 38.708 41.963 1.00 94.12 184 LYS A CA 1
ATOM 1394 C C . LYS A 1 184 ? -34.223 39.094 40.698 1.00 94.12 184 LYS A C 1
ATOM 1396 O O . LYS A 1 184 ? -34.947 40.083 40.676 1.00 94.12 184 LYS A O 1
ATOM 1401 N N . THR A 1 185 ? -34.010 38.385 39.598 1.00 93.31 185 THR A N 1
ATOM 1402 C CA . THR A 1 185 ? -34.534 38.740 38.275 1.00 93.31 185 THR A CA 1
ATOM 1403 C C . THR A 1 185 ? -36.020 38.431 38.130 1.00 93.31 185 THR A C 1
ATOM 1405 O O . THR A 1 185 ? -36.572 37.597 38.848 1.00 93.31 185 THR A O 1
ATOM 1408 N N . TYR A 1 186 ? -36.662 39.082 37.157 1.00 90.00 186 TYR A N 1
ATOM 1409 C CA . TYR A 1 186 ? -37.945 38.622 36.637 1.00 90.00 186 TYR A CA 1
ATOM 1410 C C . TYR A 1 186 ? -37.709 37.335 35.830 1.00 90.00 186 TYR A C 1
ATOM 1412 O O . TYR A 1 186 ? -37.302 37.374 34.670 1.00 90.00 186 TYR A O 1
ATOM 1420 N N . GLY A 1 187 ? -37.890 36.205 36.507 1.00 90.31 187 GLY A N 1
ATOM 1421 C CA . GLY A 1 187 ? -37.622 34.851 36.034 1.00 90.31 187 GLY A CA 1
ATOM 1422 C C . GLY A 1 187 ? -36.339 34.251 36.623 1.00 90.31 187 GLY A C 1
ATOM 1423 O O . GLY A 1 187 ? -35.409 34.974 36.997 1.00 90.31 187 GLY A O 1
ATOM 1424 N N . ILE A 1 188 ? -36.282 32.917 36.672 1.00 88.44 188 ILE A N 1
ATOM 1425 C CA . ILE A 1 188 ? -35.168 32.115 37.228 1.00 88.44 188 ILE A CA 1
ATOM 1426 C C . ILE A 1 188 ? -33.876 32.282 36.403 1.00 88.44 188 ILE A C 1
ATOM 1428 O O . ILE A 1 188 ? -32.769 32.121 36.923 1.00 88.44 188 ILE A O 1
ATOM 1432 N N . GLY A 1 189 ? -34.017 32.610 35.115 1.00 78.62 189 GLY A N 1
ATOM 1433 C CA . GLY A 1 189 ? -32.920 32.764 34.159 1.00 78.62 189 GLY A CA 1
ATOM 1434 C C . GLY A 1 189 ? -32.387 31.436 33.602 1.00 78.62 189 GLY A C 1
ATOM 1435 O O . GLY A 1 189 ? -32.380 30.404 34.276 1.00 78.62 189 GLY A O 1
ATOM 1436 N N . GLY A 1 190 ? -31.911 31.474 32.355 1.00 79.19 190 GLY A N 1
ATOM 1437 C CA . GLY A 1 190 ? -31.546 30.295 31.559 1.00 79.19 190 GLY A CA 1
ATOM 1438 C C . GLY A 1 190 ? -32.583 29.995 30.473 1.00 79.19 190 GLY A C 1
ATOM 1439 O O . GLY A 1 190 ? -33.405 30.854 30.158 1.00 79.19 190 GLY A O 1
ATOM 1440 N N . ASP A 1 191 ? -32.522 28.792 29.903 1.00 78.50 191 ASP A N 1
ATOM 1441 C CA . ASP A 1 191 ? -33.462 28.342 28.870 1.00 78.50 191 ASP A CA 1
ATOM 1442 C C . ASP A 1 191 ? -34.880 28.122 29.430 1.00 78.50 191 ASP A C 1
ATOM 1444 O O . ASP A 1 191 ? -35.060 27.729 30.586 1.00 78.50 191 ASP A O 1
ATOM 1448 N N . ASP A 1 192 ? -35.896 28.348 28.592 1.00 80.62 192 ASP A N 1
ATOM 1449 C CA . ASP A 1 192 ? -37.306 28.177 28.959 1.00 80.62 192 ASP A CA 1
ATOM 1450 C C . ASP A 1 192 ? -37.626 26.710 29.309 1.00 80.62 192 ASP A C 1
ATOM 1452 O O . ASP A 1 192 ? -37.550 25.816 28.462 1.00 80.62 192 ASP A O 1
ATOM 1456 N N . VAL A 1 193 ? -38.063 26.461 30.549 1.00 86.69 193 VAL A N 1
ATOM 1457 C CA . VAL A 1 193 ? -38.534 25.139 30.994 1.00 86.69 193 VAL A CA 1
ATOM 1458 C C . VAL A 1 193 ? -39.936 24.888 30.435 1.00 86.69 193 VAL A C 1
ATOM 1460 O O . VAL A 1 193 ? -40.941 25.266 31.040 1.00 86.69 193 VAL A O 1
ATOM 1463 N N . MET A 1 194 ? -39.992 24.265 29.257 1.00 88.69 194 MET A N 1
ATOM 1464 C CA . MET A 1 194 ? -41.231 23.925 28.551 1.00 88.69 194 MET A CA 1
ATOM 1465 C C . MET A 1 194 ? -41.720 22.513 28.913 1.00 88.69 194 MET A C 1
ATOM 1467 O O . MET A 1 194 ? -40.973 21.540 28.831 1.00 88.69 194 MET A O 1
ATOM 1471 N N . ILE A 1 195 ? -42.996 22.401 29.283 1.00 91.25 195 ILE A N 1
ATOM 1472 C CA . ILE A 1 195 ? -43.623 21.211 29.871 1.00 91.25 195 ILE A CA 1
ATOM 1473 C C . ILE A 1 195 ? -44.873 20.847 29.052 1.00 91.25 195 ILE A C 1
ATOM 1475 O O . ILE A 1 195 ? -45.738 21.711 28.880 1.00 91.25 195 ILE A O 1
ATOM 1479 N N . PRO A 1 196 ? -45.010 19.603 28.559 1.00 91.44 196 PRO A N 1
ATOM 1480 C CA . PRO A 1 196 ? -46.214 19.162 27.861 1.00 91.44 196 PRO A CA 1
ATOM 1481 C C . PRO A 1 196 ? -47.335 18.856 28.864 1.00 91.44 196 PRO A C 1
ATOM 1483 O O . PRO A 1 196 ? -47.181 17.972 29.709 1.00 91.44 196 PRO A O 1
ATOM 1486 N N . LEU A 1 197 ? -48.473 19.544 28.754 1.00 93.12 197 LEU A N 1
ATOM 1487 C CA . LEU A 1 197 ? -49.664 19.319 29.583 1.00 93.12 197 LEU A CA 1
ATOM 1488 C C . LEU A 1 197 ? -50.921 19.210 28.715 1.00 93.12 197 LEU A C 1
ATOM 1490 O O . LEU A 1 197 ? -51.021 19.818 27.650 1.00 93.12 197 LEU A O 1
ATOM 1494 N N . LYS A 1 198 ? -51.904 18.443 29.188 1.00 92.69 198 LYS A N 1
ATOM 1495 C CA . LYS A 1 198 ? -53.188 18.242 28.505 1.00 92.69 198 LYS A CA 1
ATOM 1496 C C . LYS A 1 198 ? -54.289 19.084 29.159 1.00 92.69 198 LYS A C 1
ATOM 1498 O O . LYS A 1 198 ? -54.282 19.228 30.384 1.00 92.69 198 LYS A O 1
ATOM 1503 N N . PRO A 1 199 ? -55.261 19.604 28.389 1.00 93.19 199 PRO A N 1
ATOM 1504 C CA . PRO A 1 199 ? -56.462 20.178 28.979 1.00 93.19 199 PRO A CA 1
ATOM 1505 C C . PRO A 1 199 ? -57.270 19.129 29.748 1.00 93.19 199 PRO A C 1
ATOM 1507 O O . PRO A 1 199 ? -57.110 17.923 29.541 1.00 93.19 199 PRO A O 1
ATOM 1510 N N . ASP A 1 200 ? -58.101 19.616 30.667 1.00 92.81 200 ASP A N 1
ATOM 1511 C CA . ASP A 1 200 ? -59.029 18.864 31.524 1.00 92.81 200 ASP A CA 1
ATOM 1512 C C . ASP A 1 200 ? -58.379 17.712 32.331 1.00 92.81 200 ASP A C 1
ATOM 1514 O O . ASP A 1 200 ? -59.055 16.894 32.952 1.00 92.81 200 ASP A O 1
ATOM 1518 N N . THR A 1 201 ? -57.044 17.687 32.379 1.00 93.38 201 THR A N 1
ATOM 1519 C CA . THR A 1 201 ? -56.224 16.794 33.199 1.00 93.38 201 THR A CA 1
ATOM 1520 C C . THR A 1 201 ? -55.784 17.549 34.450 1.00 93.38 201 THR A C 1
ATOM 1522 O O . THR A 1 201 ? -55.408 18.723 34.382 1.00 93.38 201 THR A O 1
ATOM 1525 N N . VAL A 1 202 ? -55.862 16.892 35.608 1.00 94.75 202 VAL A N 1
ATOM 1526 C CA . VAL A 1 202 ? -55.447 17.475 36.889 1.00 94.75 202 VAL A CA 1
ATOM 1527 C C . VAL A 1 202 ? -53.949 17.277 37.072 1.00 94.75 202 VAL A C 1
ATOM 1529 O O . VAL A 1 202 ? -53.448 16.163 36.933 1.00 94.75 202 VAL A O 1
ATOM 1532 N N . TYR A 1 203 ? -53.256 18.345 37.442 1.00 95.56 203 TYR A N 1
ATOM 1533 C CA . TYR A 1 203 ? -51.838 18.349 37.768 1.00 95.56 203 TYR A CA 1
ATOM 1534 C C . TYR A 1 203 ? -51.594 19.077 39.091 1.00 95.56 203 TYR A C 1
ATOM 1536 O O . TYR A 1 203 ? -52.354 19.969 39.467 1.00 95.56 203 TYR A O 1
ATOM 1544 N N . THR A 1 204 ? -50.481 18.770 39.752 1.00 95.69 204 THR A N 1
ATOM 1545 C CA . THR A 1 204 ? -49.966 19.545 40.883 1.00 95.69 204 THR A CA 1
ATOM 1546 C C . THR A 1 204 ? -48.551 20.029 40.585 1.00 95.69 204 THR A C 1
ATOM 1548 O O . THR A 1 204 ? -47.632 19.229 40.381 1.00 95.69 204 THR A O 1
ATOM 1551 N N . LEU A 1 205 ? -48.371 21.352 40.591 1.00 96.75 205 LEU A N 1
ATOM 1552 C CA . LEU A 1 205 ? -47.065 22.010 40.649 1.00 96.75 205 LEU A CA 1
ATOM 1553 C C . LEU A 1 205 ? -46.630 22.039 42.115 1.00 96.75 205 LEU A C 1
ATOM 1555 O O . LEU A 1 205 ? -47.358 22.567 42.952 1.00 96.75 205 LEU A O 1
ATOM 1559 N N . THR A 1 206 ? -45.451 21.501 42.423 1.00 96.12 206 THR A N 1
ATOM 1560 C CA . THR A 1 206 ? -44.844 21.581 43.759 1.00 96.12 206 THR A CA 1
ATOM 1561 C C . THR A 1 206 ? -43.454 22.191 43.660 1.00 96.12 206 THR A C 1
ATOM 1563 O O . THR A 1 206 ? -42.628 21.717 42.878 1.00 96.12 206 THR A O 1
ATOM 1566 N N . ILE A 1 207 ? -43.188 23.215 44.466 1.00 96.62 207 ILE A N 1
ATOM 1567 C CA . ILE A 1 207 ? -41.894 23.893 44.568 1.00 96.62 207 ILE A CA 1
ATOM 1568 C C . ILE A 1 207 ? -41.329 23.743 45.979 1.00 96.62 207 ILE A C 1
ATOM 1570 O O . ILE A 1 207 ? -42.082 23.683 46.951 1.00 96.62 207 ILE A O 1
ATOM 1574 N N . CYS A 1 208 ? -40.006 23.770 46.099 1.00 97.19 208 CYS A N 1
ATOM 1575 C CA . CYS A 1 208 ? -39.319 24.012 47.358 1.00 97.19 208 CYS A CA 1
ATOM 1576 C C . CYS A 1 208 ? -38.348 25.176 47.213 1.00 97.19 208 CYS A C 1
ATOM 1578 O O . CYS A 1 208 ? -37.581 25.244 46.247 1.00 97.19 208 CYS A O 1
ATOM 1580 N N . GLY A 1 209 ? -38.376 26.082 48.182 1.00 97.06 209 GLY A N 1
ATOM 1581 C CA . GLY A 1 209 ? -37.571 27.290 48.155 1.00 97.06 209 GLY A CA 1
ATOM 1582 C C . GLY A 1 209 ? -37.748 28.150 49.396 1.00 97.06 209 GLY A C 1
ATOM 1583 O O . GLY A 1 209 ? -38.402 27.749 50.360 1.00 97.06 209 GLY A O 1
ATOM 1584 N N . HIS A 1 210 ? -37.172 29.345 49.352 1.00 96.81 210 HIS A N 1
ATOM 1585 C CA . HIS A 1 210 ? -37.271 30.346 50.411 1.00 96.81 210 HIS A CA 1
ATOM 1586 C C . HIS A 1 210 ? -37.058 31.764 49.862 1.00 96.81 210 HIS A C 1
ATOM 1588 O O . HIS A 1 210 ? -36.693 31.975 48.705 1.00 96.81 210 HIS A O 1
ATOM 1594 N N . THR A 1 211 ? -37.270 32.747 50.726 1.00 95.94 211 THR A N 1
ATOM 1595 C CA . THR A 1 211 ? -37.015 34.180 50.521 1.00 95.94 211 THR A CA 1
ATOM 1596 C C . THR A 1 211 ? -36.035 34.659 51.590 1.00 95.94 211 THR A C 1
ATOM 1598 O O . THR A 1 211 ? -35.964 34.055 52.658 1.00 95.94 211 THR A O 1
ATOM 1601 N N . ASN A 1 212 ? -35.281 35.737 51.373 1.00 91.38 212 ASN A N 1
ATOM 1602 C CA . ASN A 1 212 ? -34.488 36.322 52.466 1.00 91.38 212 ASN A CA 1
ATOM 1603 C C . ASN A 1 212 ? -35.306 37.362 53.276 1.00 91.38 212 ASN A C 1
ATOM 1605 O O . ASN A 1 212 ? -36.293 37.913 52.788 1.00 91.38 212 ASN A O 1
ATOM 1609 N N . ASN A 1 213 ? -34.884 37.687 54.506 1.00 89.94 213 ASN A N 1
ATOM 1610 C CA . ASN A 1 213 ? -35.601 38.648 55.368 1.00 89.94 213 ASN A CA 1
ATOM 1611 C C . ASN A 1 213 ? -35.793 40.043 54.721 1.00 89.94 213 ASN A C 1
ATOM 1613 O O . ASN A 1 213 ? -36.772 40.720 55.024 1.00 89.94 213 ASN A O 1
ATOM 1617 N N . ILE A 1 214 ? -34.889 40.465 53.826 1.00 88.38 214 ILE A N 1
ATOM 1618 C CA . ILE A 1 214 ? -34.960 41.755 53.113 1.00 88.38 214 ILE A CA 1
ATOM 1619 C C . ILE A 1 214 ? -36.110 41.744 52.095 1.00 88.38 214 ILE A C 1
ATOM 1621 O O . ILE A 1 214 ? -36.873 42.698 52.006 1.00 88.38 214 ILE A O 1
ATOM 1625 N N . THR A 1 215 ? -36.273 40.638 51.371 1.00 90.62 215 THR A N 1
ATOM 1626 C CA . THR A 1 215 ? -37.339 40.412 50.378 1.00 90.62 215 THR A CA 1
ATOM 1627 C C . THR A 1 215 ? -38.711 40.533 51.030 1.00 90.62 215 THR A C 1
ATOM 1629 O O . THR A 1 215 ? -39.563 41.289 50.564 1.00 90.62 215 THR A O 1
ATOM 1632 N N . ARG A 1 216 ? -38.867 39.889 52.191 1.00 88.69 216 ARG A N 1
ATOM 1633 C CA . ARG A 1 216 ? -40.084 39.931 53.008 1.00 88.69 216 ARG A CA 1
ATOM 1634 C C . ARG A 1 216 ? -40.360 41.330 53.566 1.00 88.69 216 ARG A C 1
ATOM 1636 O O . ARG A 1 216 ? -41.481 41.818 53.470 1.00 88.69 216 ARG A O 1
ATOM 1643 N N . ALA A 1 217 ? -39.334 42.015 54.082 1.00 88.00 217 ALA A N 1
ATOM 1644 C CA . ALA A 1 217 ? -39.445 43.403 54.548 1.00 88.00 217 ALA A CA 1
ATOM 1645 C C . ALA A 1 217 ? -39.822 44.382 53.417 1.00 88.00 217 ALA A C 1
ATOM 1647 O O . ALA A 1 217 ? -40.554 45.342 53.645 1.00 88.00 217 ALA A O 1
ATOM 1648 N N . ASN A 1 218 ? -39.394 44.096 52.185 1.00 87.81 218 ASN A N 1
ATOM 1649 C CA . ASN A 1 218 ? -39.794 44.818 50.978 1.00 87.81 218 ASN A CA 1
ATOM 1650 C C . ASN A 1 218 ? -41.199 44.431 50.472 1.00 87.81 218 ASN A C 1
ATOM 1652 O O . ASN A 1 218 ? -41.615 44.929 49.421 1.00 87.81 218 ASN A O 1
ATOM 1656 N N . GLY A 1 219 ? -41.937 43.564 51.173 1.00 90.75 219 GLY A N 1
ATOM 1657 C CA . GLY A 1 219 ? -43.267 43.099 50.775 1.00 90.75 219 GLY A CA 1
ATOM 1658 C C . GLY A 1 219 ? -43.258 42.227 49.518 1.00 90.75 219 GLY A C 1
ATOM 1659 O O . GLY A 1 219 ? -44.189 42.320 48.720 1.00 90.75 219 GLY A O 1
ATOM 1660 N N . GLN A 1 220 ? -42.194 41.446 49.306 1.00 94.88 220 GLN A N 1
ATOM 1661 C CA . GLN A 1 220 ? -42.071 40.488 48.207 1.00 94.88 220 GLN A CA 1
ATOM 1662 C C . GLN A 1 220 ? -42.001 39.043 48.720 1.00 94.88 220 GLN A C 1
ATOM 1664 O O . GLN A 1 220 ? -41.471 38.778 49.798 1.00 94.88 220 GLN A O 1
ATOM 1669 N N . MET A 1 221 ? -42.490 38.112 47.903 1.00 95.56 221 MET A N 1
ATOM 1670 C CA . MET A 1 221 ? -42.483 36.662 48.126 1.00 95.56 221 MET A CA 1
ATOM 1671 C C . MET A 1 221 ? -41.912 35.928 46.906 1.00 95.56 221 MET A C 1
ATOM 1673 O O . MET A 1 221 ? -41.852 36.493 45.814 1.00 95.56 221 MET A O 1
ATOM 1677 N N . LEU A 1 222 ? -41.520 34.664 47.054 1.00 97.31 222 LEU A N 1
ATOM 1678 C CA . LEU A 1 222 ? -41.230 33.797 45.911 1.00 97.31 222 LEU A CA 1
ATOM 1679 C C . LEU A 1 222 ? -42.554 33.317 45.319 1.00 97.31 222 LEU A C 1
ATOM 1681 O O . LEU A 1 222 ? -43.248 32.535 45.964 1.00 97.31 222 LEU A O 1
ATOM 1685 N N . ARG A 1 223 ? -42.874 33.729 44.090 1.00 97.19 223 ARG A N 1
ATOM 1686 C CA . ARG A 1 223 ? -43.983 33.151 43.326 1.00 97.19 223 ARG A CA 1
ATOM 1687 C C . ARG A 1 223 ? -43.452 32.282 42.206 1.00 97.19 223 ARG A C 1
ATOM 1689 O O . ARG A 1 223 ? -42.614 32.736 41.430 1.00 97.19 223 ARG A O 1
ATOM 1696 N N . ALA A 1 224 ? -43.983 31.073 42.082 1.00 96.56 224 ALA A N 1
ATOM 1697 C CA . ALA A 1 224 ? -43.720 30.208 40.943 1.00 96.56 224 ALA A CA 1
ATOM 1698 C C . ALA A 1 224 ? -44.990 29.986 40.124 1.00 96.56 224 ALA A C 1
ATOM 1700 O O . ALA A 1 224 ? -46.058 29.729 40.681 1.00 96.56 224 ALA A O 1
ATOM 1701 N N . TYR A 1 225 ? -44.855 30.078 38.806 1.00 96.25 225 TYR A N 1
ATOM 1702 C CA . TYR A 1 225 ? -45.923 29.949 37.828 1.00 96.25 225 TYR A CA 1
ATOM 1703 C C . TYR A 1 225 ? -45.731 28.711 36.961 1.00 96.25 225 TYR A C 1
ATOM 1705 O O . TYR A 1 225 ? -44.616 28.367 36.569 1.00 96.25 225 TYR A O 1
ATOM 1713 N N . ILE A 1 226 ? -46.855 28.134 36.552 1.00 95.31 226 ILE A N 1
ATOM 1714 C CA . ILE A 1 226 ? -46.960 27.397 35.298 1.00 95.31 226 ILE A CA 1
ATOM 1715 C C . ILE A 1 226 ? -47.988 28.099 34.414 1.00 95.31 226 ILE A C 1
ATOM 1717 O O . ILE A 1 226 ? -49.083 28.429 34.869 1.00 95.31 226 ILE A O 1
ATOM 1721 N N . PHE A 1 227 ? -47.615 28.423 33.179 1.00 95.00 227 PHE A N 1
ATOM 1722 C CA . PHE A 1 227 ? -48.373 29.358 32.348 1.00 95.00 227 PHE A CA 1
ATOM 1723 C C . PHE A 1 227 ? -48.214 29.078 30.854 1.00 95.00 227 PHE A C 1
ATOM 1725 O O . PHE A 1 227 ? -47.247 28.460 30.410 1.00 95.00 227 PHE A O 1
ATOM 1732 N N . ARG A 1 228 ? -49.178 29.540 30.056 1.00 93.75 228 ARG A N 1
ATOM 1733 C CA . ARG A 1 228 ? -49.021 29.597 28.598 1.00 93.75 228 ARG A CA 1
ATOM 1734 C C . ARG A 1 228 ? -48.053 30.707 28.221 1.00 93.75 228 ARG A C 1
ATOM 1736 O O . ARG A 1 228 ? -48.057 31.757 28.851 1.00 93.75 228 ARG A O 1
ATOM 1743 N N . LYS A 1 229 ? -47.303 30.534 27.132 1.00 88.25 229 LYS A N 1
ATOM 1744 C CA . LYS A 1 229 ? -46.338 31.535 26.639 1.00 88.25 229 LYS A CA 1
ATOM 1745 C C . LYS A 1 229 ? -46.955 32.915 26.339 1.00 88.25 229 LYS A C 1
ATOM 1747 O O . LYS A 1 229 ? -46.259 33.921 26.416 1.00 88.25 229 LYS A O 1
ATOM 1752 N N . ASP A 1 230 ? -48.250 32.960 26.029 1.00 88.38 230 ASP A N 1
ATOM 1753 C CA . ASP A 1 230 ? -49.043 34.176 25.797 1.00 88.38 230 ASP A CA 1
ATOM 1754 C C . ASP A 1 230 ? -49.727 34.739 27.061 1.00 88.38 230 ASP A C 1
ATOM 1756 O O . ASP A 1 230 ? -50.496 35.693 26.967 1.00 88.38 230 ASP A O 1
ATOM 1760 N N . TRP A 1 231 ? -49.476 34.146 28.234 1.00 91.31 231 TRP A N 1
ATOM 1761 C CA . TRP A 1 231 ? -50.120 34.443 29.521 1.00 91.31 231 TRP A CA 1
ATOM 1762 C C . TRP A 1 231 ? -51.656 34.303 29.553 1.00 91.31 231 TRP A C 1
ATOM 1764 O O . TRP A 1 231 ? -52.275 34.635 30.563 1.00 91.31 231 TRP A O 1
ATOM 1774 N N . ALA A 1 232 ? -52.293 33.732 28.522 1.00 90.19 232 ALA A N 1
ATOM 1775 C CA . ALA A 1 232 ? -53.754 33.583 28.464 1.00 90.19 232 ALA A CA 1
ATOM 1776 C C . ALA A 1 232 ? -54.325 32.587 29.500 1.00 90.19 232 ALA A C 1
ATOM 1778 O O . ALA A 1 232 ? -55.536 32.535 29.721 1.00 90.19 232 ALA A O 1
ATOM 1779 N N . TRP A 1 233 ? -53.457 31.799 30.140 1.00 95.19 233 TRP A N 1
ATOM 1780 C CA . TRP A 1 233 ? -53.756 30.969 31.307 1.00 95.19 233 TRP A CA 1
ATOM 1781 C C . TRP A 1 233 ? -52.503 30.822 32.175 1.00 95.19 233 TRP A C 1
ATOM 1783 O O . TRP A 1 233 ? -51.395 30.686 31.645 1.00 95.19 233 TRP A O 1
ATOM 1793 N N . SER A 1 234 ? -52.680 30.806 33.498 1.00 95.38 234 SER A N 1
ATOM 1794 C CA . SER A 1 234 ? -51.631 30.443 34.453 1.00 95.38 234 SER A CA 1
ATOM 1795 C C . SER A 1 234 ? -52.200 29.872 35.755 1.00 95.38 234 SER A C 1
ATOM 1797 O O . SER A 1 234 ? -53.326 30.184 36.142 1.00 95.38 234 SER A O 1
ATOM 1799 N N . ALA A 1 235 ? -51.388 29.078 36.451 1.00 96.69 235 ALA A N 1
ATOM 1800 C CA . ALA A 1 235 ? -51.559 28.694 37.849 1.00 96.69 235 ALA A CA 1
ATOM 1801 C C . ALA A 1 235 ? -50.266 29.023 38.613 1.00 96.69 235 ALA A C 1
ATOM 1803 O O . ALA A 1 235 ? -49.182 29.009 38.029 1.00 96.69 235 ALA A O 1
ATOM 1804 N N . ASN A 1 236 ? -50.363 29.353 39.902 1.00 97.50 236 ASN A N 1
ATOM 1805 C CA . ASN A 1 236 ? -49.203 29.741 40.706 1.00 97.50 236 ASN A CA 1
ATOM 1806 C C . ASN A 1 236 ? -49.315 29.317 42.169 1.00 97.50 236 ASN A C 1
ATOM 1808 O O . ASN A 1 236 ? -50.409 29.059 42.667 1.00 97.50 236 ASN A O 1
ATOM 1812 N N . THR A 1 237 ? -48.160 29.249 42.829 1.00 97.62 237 THR A N 1
ATOM 1813 C CA . THR A 1 237 ? -48.034 29.034 44.272 1.00 97.62 237 THR A CA 1
ATOM 1814 C C . THR A 1 237 ? -46.943 29.933 44.846 1.00 97.62 237 THR A C 1
ATOM 1816 O O . THR A 1 237 ? -46.001 30.308 44.139 1.00 97.62 237 THR A O 1
ATOM 1819 N N . ASP A 1 238 ? -47.074 30.267 46.128 1.00 97.12 238 ASP A N 1
ATOM 1820 C CA . ASP A 1 238 ? -46.261 31.272 46.818 1.00 97.12 238 ASP A CA 1
ATOM 1821 C C . ASP A 1 238 ? -45.463 30.684 47.990 1.00 97.12 238 ASP A C 1
ATOM 1823 O O . ASP A 1 238 ? -45.916 29.758 48.669 1.00 97.12 238 ASP A O 1
ATOM 1827 N N . ILE A 1 239 ? -44.287 31.259 48.257 1.00 96.94 239 ILE A N 1
ATOM 1828 C CA . ILE A 1 239 ? -43.489 31.055 49.472 1.00 96.94 239 ILE A CA 1
ATOM 1829 C C . ILE A 1 239 ? -43.101 32.424 50.048 1.00 96.94 239 ILE A C 1
ATOM 1831 O O . ILE A 1 239 ? -42.326 33.167 49.446 1.00 96.94 239 ILE A O 1
ATOM 1835 N N . ASP A 1 240 ? -43.590 32.714 51.256 1.00 93.44 240 ASP A N 1
ATOM 1836 C CA . ASP A 1 240 ? -43.158 33.826 52.118 1.00 93.44 240 ASP A CA 1
ATOM 1837 C C . ASP A 1 240 ? -42.535 33.277 53.417 1.00 93.44 240 ASP A C 1
ATOM 1839 O O . ASP A 1 240 ? -43.079 33.404 54.513 1.00 93.44 240 ASP A O 1
ATOM 1843 N N . ASN A 1 241 ? -41.399 32.588 53.295 1.00 92.19 241 ASN A N 1
ATOM 1844 C CA . ASN A 1 241 ? -40.663 32.039 54.436 1.00 92.19 241 ASN A CA 1
ATOM 1845 C C . ASN A 1 241 ? -39.151 32.248 54.256 1.00 92.19 241 ASN A C 1
ATOM 1847 O O . ASN A 1 241 ? -38.670 32.347 53.127 1.00 92.19 241 ASN A O 1
ATOM 1851 N N . ASN A 1 242 ? -38.409 32.318 55.363 1.00 90.94 242 ASN A N 1
ATOM 1852 C CA . ASN A 1 242 ? -36.949 32.463 55.402 1.00 90.94 242 ASN A CA 1
ATOM 1853 C C . ASN A 1 242 ? -36.187 31.138 55.573 1.00 90.94 242 ASN A C 1
ATOM 1855 O O . ASN A 1 242 ? -34.974 31.137 55.770 1.00 90.94 242 ASN A O 1
ATOM 1859 N N . SER A 1 243 ? -36.906 30.022 55.492 1.00 91.75 243 SER A N 1
ATOM 1860 C CA . SER A 1 243 ? -36.394 28.655 55.551 1.00 91.75 243 SER A CA 1
ATOM 1861 C C . SER A 1 243 ? -37.026 27.817 54.442 1.00 91.75 243 SER A C 1
ATOM 1863 O O . SER A 1 243 ? -38.126 28.132 53.974 1.00 91.75 243 SER A O 1
ATOM 1865 N N . ASP A 1 244 ? -36.322 26.768 54.013 1.00 95.19 244 ASP A N 1
ATOM 1866 C CA . ASP A 1 244 ? -36.753 25.879 52.932 1.00 95.19 244 ASP A CA 1
ATOM 1867 C C . ASP A 1 244 ? -38.156 25.328 53.191 1.00 95.19 244 ASP A C 1
ATOM 1869 O O . ASP A 1 244 ? -38.392 24.545 54.109 1.00 95.19 244 ASP A O 1
ATOM 1873 N N . THR A 1 245 ? -39.099 25.765 52.364 1.00 95.81 245 THR A N 1
ATOM 1874 C CA . THR A 1 245 ? -40.523 25.466 52.496 1.00 95.81 245 THR A CA 1
ATOM 1875 C C . THR A 1 245 ? -41.014 24.819 51.218 1.00 95.81 245 THR A C 1
ATOM 1877 O O . THR A 1 245 ? -40.623 25.230 50.128 1.00 95.81 245 THR A O 1
ATOM 1880 N N . ILE A 1 246 ? -41.874 23.809 51.345 1.00 96.75 246 ILE A N 1
ATOM 1881 C CA . ILE A 1 246 ? -42.587 23.222 50.211 1.00 96.75 246 ILE A CA 1
ATOM 1882 C C . ILE A 1 246 ? -43.917 23.957 50.052 1.00 96.75 246 ILE A C 1
ATOM 1884 O O . ILE A 1 246 ? -44.654 24.124 51.022 1.00 96.75 246 ILE A O 1
ATOM 1888 N N . SER A 1 247 ? -44.223 24.385 48.831 1.00 97.19 247 SER A N 1
ATOM 1889 C CA . SER A 1 247 ? -45.495 25.011 48.464 1.00 97.19 247 SER A CA 1
ATOM 1890 C C . SER A 1 247 ? -46.006 24.387 47.169 1.00 97.19 247 SER A C 1
ATOM 1892 O O . SER A 1 247 ? -45.216 23.952 46.328 1.00 97.19 247 SER A O 1
ATOM 1894 N N . SER A 1 248 ? -47.322 24.295 47.004 1.00 96.88 248 SER A N 1
ATOM 1895 C CA . SER A 1 248 ? -47.923 23.591 45.871 1.00 96.88 248 SER A CA 1
ATOM 1896 C C . SER A 1 248 ? -49.260 24.178 45.454 1.00 96.88 248 SER A C 1
ATOM 1898 O O . SER A 1 248 ? -50.029 24.631 46.299 1.00 96.88 248 SER A O 1
ATOM 1900 N N . ILE A 1 249 ? -49.576 24.046 44.168 1.00 97.69 249 ILE A N 1
ATOM 1901 C CA . ILE A 1 249 ? -50.897 24.335 43.610 1.00 97.69 249 ILE A CA 1
ATOM 1902 C C . ILE A 1 249 ? -51.360 23.158 42.748 1.00 97.69 249 ILE A C 1
ATOM 1904 O O . ILE A 1 249 ? -50.647 22.718 41.844 1.00 97.69 249 ILE A O 1
ATOM 1908 N N . THR A 1 250 ? -52.566 22.659 43.019 1.00 96.94 250 THR A N 1
ATOM 1909 C CA . THR A 1 250 ? -53.272 21.718 42.141 1.00 96.94 250 THR A CA 1
ATOM 1910 C C . THR A 1 250 ? -54.123 22.516 41.160 1.00 96.94 250 THR A C 1
ATOM 1912 O O . THR A 1 250 ? -54.839 23.435 41.557 1.00 96.94 250 THR A O 1
ATOM 1915 N N . PHE A 1 251 ? -54.045 22.181 39.876 1.00 96.38 251 PHE A N 1
ATOM 1916 C CA . PHE A 1 251 ? -54.701 22.894 38.787 1.00 96.38 251 PHE A CA 1
ATOM 1917 C C . PHE A 1 251 ? -55.168 21.928 37.692 1.00 96.38 251 PHE A C 1
ATOM 1919 O O . PHE A 1 251 ? -54.698 20.801 37.577 1.00 96.38 251 PHE A O 1
ATOM 1926 N N . SER A 1 252 ? -56.083 22.395 36.851 1.00 95.25 252 SER A N 1
ATOM 1927 C CA . SER A 1 252 ? -56.389 21.803 35.547 1.00 95.25 252 SER A CA 1
ATOM 1928 C C . SER A 1 252 ? -56.487 22.943 34.540 1.00 95.25 252 SER A C 1
ATOM 1930 O O . SER A 1 252 ? -56.859 24.062 34.910 1.00 95.25 252 SER A O 1
ATOM 1932 N N . ILE A 1 253 ? -56.096 22.702 33.289 1.00 95.06 253 ILE A N 1
ATOM 1933 C CA . ILE A 1 253 ? -56.230 23.714 32.237 1.00 95.06 253 ILE A CA 1
ATOM 1934 C C . ILE A 1 253 ? -57.572 23.485 31.534 1.00 95.06 253 ILE A C 1
ATOM 1936 O O . ILE A 1 253 ? -57.733 22.420 30.941 1.00 95.06 253 ILE A O 1
ATOM 1940 N N . PRO A 1 254 ? -58.518 24.440 31.555 1.00 93.19 254 PRO A N 1
ATOM 1941 C CA . PRO A 1 254 ? -59.762 24.310 30.801 1.00 93.19 254 PRO A CA 1
ATOM 1942 C C . PRO A 1 254 ? -59.494 24.143 29.301 1.00 93.19 254 PRO A C 1
ATOM 1944 O O . PRO A 1 254 ? -58.629 24.834 28.756 1.00 93.19 254 PRO A O 1
ATOM 1947 N N . SER A 1 255 ? -60.254 23.287 28.614 1.00 90.38 255 SER A N 1
ATOM 1948 C CA . SER A 1 255 ? -60.119 23.091 27.158 1.00 90.38 255 SER A CA 1
ATOM 1949 C C . SER A 1 255 ? -60.172 24.386 26.323 1.00 90.38 255 SER A C 1
ATOM 1951 O O . SER A 1 255 ? -59.411 24.519 25.367 1.00 90.38 255 SER A O 1
ATOM 1953 N N . ASP A 1 256 ? -60.978 25.391 26.695 1.00 91.69 256 ASP A N 1
ATOM 1954 C CA . ASP A 1 256 ? -61.027 26.697 26.002 1.00 91.69 256 ASP A CA 1
ATOM 1955 C C . ASP A 1 256 ? -59.789 27.585 26.257 1.00 91.69 256 ASP A C 1
ATOM 1957 O O . ASP A 1 256 ? -59.583 28.602 25.592 1.00 91.69 256 ASP A O 1
ATOM 1961 N N . LYS A 1 257 ? -58.959 27.197 27.229 1.00 90.06 257 LYS A N 1
ATOM 1962 C CA . LYS A 1 257 ? -57.699 27.836 27.618 1.00 90.06 257 LYS A CA 1
ATOM 1963 C C . LYS A 1 257 ? -56.475 26.973 27.295 1.00 90.06 257 LYS A C 1
ATOM 1965 O O . LYS A 1 257 ? -55.365 27.354 27.666 1.00 90.06 257 LYS A O 1
ATOM 1970 N N . ALA A 1 258 ? -56.621 25.864 26.570 1.00 89.69 258 ALA A N 1
ATOM 1971 C CA . ALA A 1 258 ? -55.514 24.991 26.173 1.00 89.69 258 ALA A CA 1
ATOM 1972 C C . ALA A 1 258 ? -54.523 25.676 25.206 1.00 89.69 258 ALA A C 1
ATOM 1974 O O . ALA A 1 258 ? -54.943 26.417 24.313 1.00 89.69 258 ALA A O 1
ATOM 1975 N N . SER A 1 259 ? -53.214 25.435 25.359 1.00 89.44 259 SER A N 1
ATOM 1976 C CA . SER A 1 259 ? -52.220 25.843 24.352 1.00 89.44 259 SER A CA 1
ATOM 1977 C C . SER A 1 259 ? -52.375 24.989 23.093 1.00 89.44 259 SER A C 1
ATOM 1979 O O . SER A 1 259 ? -52.597 23.783 23.193 1.00 89.44 259 SER A O 1
ATOM 1981 N N . THR A 1 260 ? -52.229 25.585 21.910 1.00 87.25 260 THR A N 1
ATOM 1982 C CA . THR A 1 260 ? -52.389 24.882 20.622 1.00 87.25 260 THR A CA 1
ATOM 1983 C C . THR A 1 260 ? -51.292 23.853 20.345 1.00 87.25 260 THR A C 1
ATOM 1985 O O . THR A 1 260 ? -51.514 22.926 19.572 1.00 87.25 260 THR A O 1
ATOM 1988 N N . ASP A 1 261 ? -50.130 23.994 20.984 1.00 89.56 261 ASP A N 1
ATOM 1989 C CA . ASP A 1 261 ? -49.006 23.050 20.952 1.00 89.56 261 ASP A CA 1
ATOM 1990 C C . ASP A 1 261 ? -48.954 22.115 22.179 1.00 89.56 261 ASP A C 1
ATOM 1992 O O . ASP A 1 261 ? -48.101 21.232 22.244 1.00 89.56 261 ASP A O 1
ATOM 1996 N N . GLY A 1 262 ? -49.849 22.300 23.158 1.00 90.31 262 GLY A N 1
ATOM 1997 C CA . GLY A 1 262 ? -49.838 21.580 24.437 1.00 90.31 262 GLY A CA 1
ATOM 1998 C C . GLY A 1 262 ? -48.673 21.931 25.376 1.00 90.31 262 GLY A C 1
ATOM 1999 O O . GLY A 1 262 ? -48.496 21.248 26.385 1.00 90.31 262 GLY A O 1
ATOM 2000 N N . MET A 1 263 ? -47.878 22.967 25.081 1.00 92.69 263 MET A N 1
ATOM 2001 C CA . MET A 1 263 ? -46.674 23.312 25.843 1.00 92.69 263 MET A CA 1
ATOM 2002 C C . MET A 1 263 ? -46.893 24.509 26.777 1.00 92.69 263 MET A C 1
ATOM 2004 O O . MET A 1 263 ? -47.448 25.543 26.404 1.00 92.69 263 MET A O 1
ATOM 2008 N N . TYR A 1 264 ? -46.399 24.380 28.007 1.00 94.38 264 TYR A N 1
ATOM 2009 C CA . TYR A 1 264 ? -46.525 25.370 29.079 1.00 94.38 264 TYR A CA 1
ATOM 2010 C C . TYR A 1 264 ? -45.149 25.684 29.653 1.00 94.38 264 TYR A C 1
ATOM 2012 O O . TYR A 1 264 ? -44.308 24.795 29.758 1.00 94.38 264 TYR A O 1
ATOM 2020 N N . LYS A 1 265 ? -44.908 26.937 30.032 1.00 93.12 265 LYS A N 1
ATOM 2021 C CA . LYS A 1 265 ? -43.654 27.359 30.656 1.00 93.12 265 LYS A CA 1
ATOM 2022 C C . LYS A 1 265 ? -43.773 27.287 32.178 1.00 93.12 265 LYS A C 1
ATOM 2024 O O . LYS A 1 265 ? -44.783 27.713 32.738 1.00 93.12 265 LYS A O 1
ATOM 2029 N N . PHE A 1 266 ? -42.730 26.791 32.838 1.00 94.12 266 PHE A N 1
ATOM 2030 C CA . PHE A 1 266 ? -42.480 27.046 34.255 1.00 94.12 266 PHE A CA 1
ATOM 2031 C C . PHE A 1 266 ? -41.503 28.215 34.418 1.00 94.12 266 PHE A C 1
ATOM 2033 O O . PHE A 1 266 ? -40.498 28.292 33.711 1.00 94.12 266 PHE A O 1
ATOM 2040 N N . ASP A 1 267 ? -41.790 29.115 35.357 1.00 94.06 267 ASP A N 1
ATOM 2041 C CA . ASP A 1 267 ? -40.864 30.167 35.788 1.00 94.06 267 ASP A CA 1
ATOM 2042 C C . ASP A 1 267 ? -41.198 30.616 37.219 1.00 94.06 267 ASP A C 1
ATOM 2044 O O . ASP A 1 267 ? -42.296 30.364 37.718 1.00 94.06 267 ASP A O 1
ATOM 2048 N N . ALA A 1 268 ? -40.278 31.300 37.891 1.00 95.00 268 ALA A N 1
ATOM 2049 C CA . ALA A 1 268 ? -40.496 31.831 39.236 1.00 95.00 268 ALA A CA 1
ATOM 2050 C C . ALA A 1 268 ? -39.744 33.147 39.446 1.00 95.00 268 ALA A C 1
ATOM 2052 O O . ALA A 1 268 ? -38.712 33.369 38.819 1.00 95.00 268 ALA A O 1
ATOM 2053 N N . TYR A 1 269 ? -40.257 34.029 40.307 1.00 94.75 269 TYR A N 1
ATOM 2054 C CA . TYR A 1 269 ? -39.660 35.346 40.550 1.00 94.75 269 TYR A CA 1
ATOM 2055 C C . TYR A 1 269 ? -40.114 36.012 41.862 1.00 94.75 269 TYR A C 1
ATOM 2057 O O . TYR A 1 269 ? -41.117 35.593 42.452 1.00 94.75 269 TYR A O 1
ATOM 2065 N N . PRO A 1 270 ? -39.394 37.054 42.330 1.00 95.69 270 PRO A N 1
ATOM 2066 C CA . PRO A 1 270 ? -39.832 37.906 43.434 1.00 95.69 270 PRO A CA 1
ATOM 2067 C C . PRO A 1 270 ? -41.122 38.654 43.060 1.00 95.69 270 PRO A C 1
ATOM 2069 O O . PRO A 1 270 ? -41.124 39.504 42.171 1.00 95.69 270 PRO A O 1
ATOM 2072 N N . PHE A 1 271 ? -42.232 38.340 43.727 1.00 95.25 271 PHE A N 1
ATOM 2073 C CA . PHE A 1 271 ? -43.551 38.917 43.462 1.00 95.25 271 PHE A CA 1
ATOM 2074 C C . PHE A 1 271 ? -44.007 39.838 44.609 1.00 95.25 271 PHE A C 1
ATOM 2076 O O . PHE A 1 271 ? -43.881 39.438 45.765 1.00 95.25 271 PHE A O 1
ATOM 2083 N N . PRO A 1 272 ? -44.591 41.024 44.339 1.00 94.50 272 PRO A N 1
ATOM 2084 C CA . PRO A 1 272 ? -44.719 41.658 43.025 1.00 94.50 272 PRO A CA 1
ATOM 2085 C C . PRO A 1 272 ? -43.348 42.063 42.477 1.00 94.50 272 PRO A C 1
ATOM 2087 O O . PRO A 1 272 ? -42.445 42.367 43.256 1.00 94.50 272 PRO A O 1
ATOM 2090 N N . ASP A 1 273 ? -43.199 42.080 41.153 1.00 91.69 273 ASP A N 1
ATOM 2091 C CA . ASP A 1 273 ? -41.955 42.523 40.520 1.00 91.69 273 ASP A CA 1
ATOM 2092 C C . ASP A 1 273 ? -41.729 44.028 40.735 1.00 91.69 273 ASP A C 1
ATOM 2094 O O . ASP A 1 273 ? -42.653 44.840 40.638 1.00 91.69 273 ASP A O 1
ATOM 2098 N N . LYS A 1 274 ? -40.483 44.385 41.040 1.00 91.00 274 LYS A N 1
ATOM 2099 C CA . LYS A 1 274 ? -39.981 45.748 41.258 1.00 91.00 274 LYS A CA 1
ATOM 2100 C C . LYS A 1 274 ? -38.725 46.022 40.419 1.00 91.00 274 LYS A C 1
ATOM 2102 O O . LYS A 1 274 ? -37.985 46.969 40.699 1.00 91.00 274 LYS A O 1
ATOM 2107 N N . GLY A 1 275 ? -38.452 45.195 39.406 1.00 87.50 275 GLY A N 1
ATOM 2108 C CA . GLY A 1 275 ? -37.298 45.329 38.524 1.00 87.50 275 GLY A CA 1
ATOM 2109 C C . GLY A 1 275 ? -35.976 45.303 39.297 1.00 87.50 275 GLY A C 1
ATOM 2110 O O . GLY A 1 275 ? -35.671 44.352 40.014 1.00 87.50 275 GLY A O 1
ATOM 2111 N N . SER A 1 276 ? -35.181 46.370 39.186 1.00 85.81 276 SER A N 1
ATOM 2112 C CA . SER A 1 276 ? -33.867 46.469 39.843 1.00 85.81 276 SER A CA 1
ATOM 2113 C C . SER A 1 276 ? -33.910 46.528 41.378 1.00 85.81 276 SER A C 1
ATOM 2115 O O . SER A 1 276 ? -32.858 46.434 42.008 1.00 85.81 276 SER A O 1
ATOM 2117 N N . GLN A 1 277 ? -35.092 46.671 41.989 1.00 88.44 277 GLN A N 1
ATOM 2118 C CA . GLN A 1 277 ? -35.279 46.726 43.447 1.00 88.44 277 GLN A CA 1
ATOM 2119 C C . GLN A 1 277 ? -35.709 45.384 44.070 1.00 88.44 277 GLN A C 1
ATOM 2121 O O . GLN A 1 277 ? -36.031 45.333 45.259 1.00 88.44 277 GLN A O 1
ATOM 2126 N N . ASN A 1 278 ? -35.731 44.304 43.288 1.00 92.56 278 ASN A N 1
ATOM 2127 C CA . ASN A 1 278 ? -36.152 42.984 43.748 1.00 92.56 278 ASN A CA 1
ATOM 2128 C C . ASN A 1 278 ? -35.253 42.382 44.842 1.00 92.56 278 ASN A C 1
ATOM 2130 O O . ASN A 1 278 ? -34.020 42.420 44.771 1.00 92.56 278 ASN A O 1
ATOM 2134 N N . GLY A 1 279 ? -35.898 41.754 45.827 1.00 91.69 279 GLY A N 1
ATOM 2135 C CA . GLY A 1 279 ? -35.257 40.886 46.813 1.00 91.69 279 GLY A CA 1
ATOM 2136 C C . GLY A 1 279 ? -34.815 39.523 46.256 1.00 91.69 279 GLY A C 1
ATOM 2137 O O . GLY A 1 279 ? -35.079 39.181 45.106 1.00 91.69 279 GLY A O 1
ATOM 2138 N N . GLU A 1 280 ? -34.113 38.750 47.087 1.00 94.38 280 GLU A N 1
ATOM 2139 C CA . GLU A 1 280 ? -33.610 37.409 46.757 1.00 94.38 280 GLU A CA 1
ATOM 2140 C C . GLU A 1 280 ? -34.636 36.334 47.079 1.00 94.38 280 GLU A C 1
ATOM 2142 O O . GLU A 1 280 ? -35.103 36.198 48.217 1.00 94.38 280 GLU A O 1
ATOM 2147 N N . VAL A 1 281 ? -34.894 35.510 46.073 1.00 95.88 281 VAL A N 1
ATOM 2148 C CA . VAL A 1 281 ? -35.668 34.282 46.193 1.00 95.88 281 VAL A CA 1
ATOM 2149 C C . VAL A 1 281 ? -34.813 33.098 45.761 1.00 95.88 281 VAL A C 1
ATOM 2151 O O . VAL A 1 281 ? -33.985 33.221 44.857 1.00 95.88 281 VAL A O 1
ATOM 2154 N N . THR A 1 282 ? -35.014 31.952 46.404 1.00 96.31 282 THR A N 1
ATOM 2155 C CA . THR A 1 282 ? -34.297 30.708 46.115 1.00 96.31 282 THR A CA 1
ATOM 2156 C C . THR A 1 282 ? -35.284 29.628 45.712 1.00 96.31 282 THR A C 1
ATOM 2158 O O . THR A 1 282 ? -36.214 29.350 46.463 1.00 96.31 282 THR A O 1
ATOM 2161 N N . VAL A 1 283 ? -35.056 28.977 44.570 1.00 96.06 283 VAL A N 1
ATOM 2162 C CA . VAL A 1 283 ? -35.745 27.739 44.180 1.00 96.06 283 VAL A CA 1
ATOM 2163 C C . VAL A 1 283 ? -34.748 26.589 44.284 1.00 96.06 283 VAL A C 1
ATOM 2165 O O . VAL A 1 283 ? -33.812 26.488 43.488 1.00 96.06 283 VAL A O 1
ATOM 2168 N N . ASN A 1 284 ? -34.959 25.708 45.260 1.00 95.38 284 ASN A N 1
ATOM 2169 C CA . ASN A 1 284 ? -34.156 24.501 45.446 1.00 95.38 284 ASN A CA 1
ATOM 2170 C C . ASN A 1 284 ? -34.556 23.447 44.419 1.00 95.38 284 ASN A C 1
ATOM 2172 O O . ASN A 1 284 ? -33.718 22.914 43.693 1.00 95.38 284 ASN A O 1
ATOM 2176 N N . TRP A 1 285 ? -35.857 23.182 44.314 1.00 94.62 285 TRP A N 1
ATOM 2177 C CA . TRP A 1 285 ? -36.389 22.260 43.323 1.00 94.62 285 TRP A CA 1
ATOM 2178 C C . TRP A 1 285 ? -37.843 22.553 42.958 1.00 94.62 285 TRP A C 1
ATOM 2180 O O . TRP A 1 285 ? -38.581 23.200 43.700 1.00 94.62 285 TRP A O 1
ATOM 2190 N N . VAL A 1 286 ? -38.248 22.032 41.805 1.00 94.31 286 VAL A N 1
ATOM 2191 C CA . VAL A 1 286 ? -39.615 22.029 41.294 1.00 94.31 286 VAL A CA 1
ATOM 2192 C C . VAL A 1 286 ? -39.961 20.645 40.742 1.00 94.31 286 VAL A C 1
ATOM 2194 O O . VAL A 1 286 ? -39.108 19.935 40.208 1.00 94.31 286 VAL A O 1
ATOM 2197 N N . THR A 1 287 ? -41.229 20.268 40.869 1.00 94.00 287 THR A N 1
ATOM 2198 C CA . THR A 1 287 ? -41.837 19.119 40.192 1.00 94.00 287 THR A CA 1
ATOM 2199 C C . THR A 1 287 ? -43.218 19.511 39.664 1.00 94.00 287 THR A C 1
ATOM 2201 O O . THR A 1 287 ? -43.917 20.316 40.283 1.00 94.00 287 THR A O 1
ATOM 2204 N N . VAL A 1 288 ? -43.633 18.929 38.539 1.00 94.31 288 VAL A N 1
ATOM 2205 C CA . VAL A 1 288 ? -45.035 18.935 38.091 1.00 94.31 288 VAL A CA 1
ATOM 2206 C C . VAL A 1 288 ? -45.460 17.495 37.912 1.00 94.31 288 VAL A C 1
ATOM 2208 O O . VAL A 1 288 ? -44.771 16.718 37.260 1.00 94.31 288 VAL A O 1
ATOM 2211 N N . THR A 1 289 ? -46.583 17.142 38.516 1.00 92.25 289 THR A N 1
ATOM 2212 C CA . THR A 1 289 ? -47.076 15.767 38.618 1.00 92.25 289 THR A CA 1
ATOM 2213 C C . THR A 1 289 ? -48.518 15.687 38.146 1.00 92.25 289 THR A C 1
ATOM 2215 O O . THR A 1 289 ? -49.260 16.651 38.303 1.00 92.25 289 THR A O 1
ATOM 2218 N N . GLU A 1 290 ? -48.923 14.561 37.558 1.00 91.00 290 GLU A N 1
ATOM 2219 C CA . GLU A 1 290 ? -50.333 14.287 37.251 1.00 91.00 290 GLU A CA 1
ATOM 2220 C C . GLU A 1 290 ? -51.071 13.828 38.522 1.00 91.00 290 GLU A C 1
ATOM 2222 O O . GLU A 1 290 ? -50.541 13.041 39.308 1.00 91.00 290 GLU A O 1
ATOM 2227 N N . GLY A 1 291 ? -52.287 14.332 38.735 1.00 89.88 291 GLY A N 1
ATOM 2228 C CA . GLY A 1 291 ? -53.090 14.115 39.940 1.00 89.88 291 GLY A CA 1
ATOM 2229 C C . GLY A 1 291 ? -52.990 15.238 40.980 1.00 89.88 291 GLY A C 1
ATOM 2230 O O . GLY A 1 291 ? -52.399 16.288 40.752 1.00 89.88 291 GLY A O 1
ATOM 2231 N N . THR A 1 292 ? -53.617 15.021 42.140 1.00 89.75 292 THR A N 1
ATOM 2232 C CA . THR A 1 292 ? -53.773 16.019 43.220 1.00 89.75 292 THR A CA 1
ATOM 2233 C C . THR A 1 292 ? -52.671 15.969 44.284 1.00 89.75 292 THR A C 1
ATOM 2235 O O . THR A 1 292 ? -52.692 16.749 45.231 1.00 89.75 292 THR A O 1
ATOM 2238 N N . GLN A 1 293 ? -51.722 15.038 44.181 1.00 85.62 293 GLN A N 1
ATOM 2239 C CA . GLN A 1 293 ? -50.736 14.776 45.230 1.00 85.62 293 GLN A CA 1
ATOM 2240 C C . GLN A 1 293 ? -49.522 15.705 45.100 1.00 85.62 293 GLN A C 1
ATOM 2242 O O . GLN A 1 293 ? -48.754 15.595 44.150 1.00 85.62 293 GLN A O 1
ATOM 2247 N N . ALA A 1 294 ? -49.313 16.587 46.080 1.00 88.06 294 ALA A N 1
ATOM 2248 C CA . ALA A 1 294 ? -48.085 17.376 46.175 1.00 88.06 294 ALA A CA 1
ATOM 2249 C C . ALA A 1 294 ? -46.867 16.484 46.480 1.00 88.06 294 ALA A C 1
ATOM 2251 O O . ALA A 1 294 ? -46.969 15.501 47.227 1.00 88.06 294 ALA A O 1
ATOM 2252 N N . ALA A 1 295 ? -45.711 16.840 45.916 1.00 87.50 295 ALA A N 1
ATOM 2253 C CA . ALA A 1 295 ? -44.465 16.103 46.098 1.00 87.50 295 ALA A CA 1
ATOM 2254 C C . ALA A 1 295 ? -43.807 16.435 47.452 1.00 87.50 295 ALA A C 1
ATOM 2256 O O . ALA A 1 295 ? -43.529 17.591 47.757 1.00 87.50 295 ALA A O 1
ATOM 2257 N N . ALA A 1 296 ? -43.509 15.418 48.265 1.00 86.94 296 ALA A N 1
ATOM 2258 C CA . ALA A 1 296 ? -42.843 15.604 49.563 1.00 86.94 296 ALA A CA 1
ATOM 2259 C C . ALA A 1 296 ? -41.329 15.899 49.450 1.00 86.94 296 ALA A C 1
ATOM 2261 O O . ALA A 1 296 ? -40.694 16.310 50.417 1.00 86.94 296 ALA A O 1
ATOM 2262 N N . SER A 1 297 ? -40.744 15.668 48.275 1.00 88.62 297 SER A N 1
ATOM 2263 C CA . SER A 1 297 ? -39.349 15.944 47.925 1.00 88.62 297 SER A CA 1
ATOM 2264 C C . SER A 1 297 ? -39.238 16.097 46.408 1.00 88.62 297 SER A C 1
ATOM 2266 O O . SER A 1 297 ? -40.175 15.746 45.689 1.00 88.62 297 SER A O 1
ATOM 2268 N N . TRP A 1 298 ? -38.077 16.520 45.899 1.00 89.50 298 TRP A N 1
ATOM 2269 C CA . TRP A 1 298 ? -37.801 16.412 44.465 1.00 89.50 298 TRP A CA 1
ATOM 2270 C C . TRP A 1 298 ? -37.934 14.960 43.976 1.00 89.50 298 TRP A C 1
ATOM 2272 O O . TRP A 1 298 ? -37.613 14.013 44.703 1.00 89.50 298 TRP A O 1
ATOM 2282 N N . ILE A 1 299 ? -38.406 14.810 42.738 1.00 86.75 299 ILE A N 1
ATOM 2283 C CA . ILE A 1 299 ? -38.575 13.545 42.022 1.00 86.75 299 ILE A CA 1
ATOM 2284 C C . ILE A 1 299 ? -37.871 13.717 40.662 1.00 86.75 299 ILE A C 1
ATOM 2286 O O . ILE A 1 299 ? -38.233 14.647 39.936 1.00 86.75 299 ILE A O 1
ATOM 2290 N N . PRO A 1 300 ? -36.890 12.874 40.291 1.00 83.81 300 PRO A N 1
ATOM 2291 C CA . PRO A 1 300 ? -36.264 12.934 38.969 1.00 83.81 300 PRO A CA 1
ATOM 2292 C C . PRO A 1 300 ? -37.269 12.588 37.863 1.00 83.81 300 PRO A C 1
ATOM 2294 O O . PRO A 1 300 ? -38.159 11.760 38.063 1.00 83.81 300 PRO A O 1
ATOM 2297 N N . ALA A 1 301 ? -37.127 13.206 36.692 1.00 83.75 301 ALA A N 1
ATOM 2298 C CA . ALA A 1 301 ? -37.899 12.834 35.508 1.00 83.75 301 ALA A CA 1
ATOM 2299 C C . ALA A 1 301 ? -37.256 11.649 34.754 1.00 83.75 301 ALA A C 1
ATOM 2301 O O . ALA A 1 301 ? -36.080 11.330 34.945 1.00 83.75 301 ALA A O 1
ATOM 2302 N N . ASP A 1 302 ? -38.013 11.006 33.857 1.00 73.94 302 ASP A N 1
ATOM 2303 C CA . ASP A 1 302 ? -37.528 9.898 33.019 1.00 73.94 302 ASP A CA 1
ATOM 2304 C C . ASP A 1 302 ? -36.227 10.264 32.272 1.00 73.94 302 ASP A C 1
ATOM 2306 O O . ASP A 1 302 ? -36.187 11.215 31.473 1.00 73.94 302 ASP A O 1
ATOM 2310 N N . GLY A 1 303 ? -35.173 9.470 32.482 1.00 68.12 303 GLY A N 1
ATOM 2311 C CA . GLY A 1 303 ? -33.844 9.682 31.900 1.00 68.12 303 GLY A CA 1
ATOM 2312 C C . GLY A 1 303 ? -32.864 10.452 32.793 1.00 68.12 303 GLY A C 1
ATOM 2313 O O . GLY A 1 303 ? -31.703 10.606 32.418 1.00 68.12 303 GLY A O 1
ATOM 2314 N N . GLU A 1 304 ? -33.290 10.932 33.965 1.00 72.19 304 GLU A N 1
ATOM 2315 C CA . GLU A 1 304 ? -32.417 11.647 34.912 1.00 72.19 304 GLU A CA 1
ATOM 2316 C C . GLU A 1 304 ? -31.799 10.730 35.980 1.00 72.19 304 GLU A C 1
ATOM 2318 O O . GLU A 1 304 ? -30.910 11.149 36.723 1.00 72.19 304 GLU A O 1
ATOM 2323 N N . THR A 1 305 ? -32.231 9.468 36.053 1.00 66.75 305 THR A N 1
ATOM 2324 C CA . THR A 1 305 ? -31.731 8.494 37.032 1.00 66.75 305 THR A CA 1
ATOM 2325 C C . THR A 1 305 ? -30.460 7.777 36.557 1.00 66.75 305 THR A C 1
ATOM 2327 O O . THR A 1 305 ? -30.188 7.650 35.361 1.00 66.75 305 THR A O 1
ATOM 2330 N N . GLY A 1 306 ? -29.675 7.250 37.504 1.00 59.69 306 GLY A N 1
ATOM 2331 C CA . GLY A 1 306 ? -28.547 6.364 37.182 1.00 59.69 306 GLY A CA 1
ATOM 2332 C C . GLY A 1 306 ? -28.987 5.042 36.537 1.00 59.69 306 GLY A C 1
ATOM 2333 O O . GLY A 1 306 ? -28.264 4.494 35.709 1.00 59.69 306 GLY A O 1
ATOM 2334 N N . GLU A 1 307 ? -30.192 4.567 36.861 1.00 60.12 307 GLU A N 1
ATOM 2335 C CA . GLU A 1 307 ? -30.782 3.350 36.292 1.00 60.12 307 GLU A CA 1
ATOM 2336 C C . GLU A 1 307 ? -31.170 3.532 34.820 1.00 60.12 307 GLU A C 1
ATOM 2338 O O . GLU A 1 307 ? -30.976 2.619 34.021 1.00 60.12 307 GLU A O 1
ATOM 2343 N N . ASP A 1 308 ? -31.658 4.711 34.424 1.00 59.59 308 ASP A N 1
ATOM 2344 C CA . ASP A 1 308 ? -31.968 4.992 33.019 1.00 59.59 308 ASP A CA 1
ATOM 2345 C C . ASP A 1 308 ? -30.708 5.015 32.147 1.00 59.59 308 ASP A C 1
ATOM 2347 O O . ASP A 1 308 ? -30.713 4.451 31.056 1.00 59.59 308 ASP A O 1
ATOM 2351 N N . LYS A 1 309 ? -29.597 5.561 32.659 1.00 59.22 309 LYS A N 1
ATOM 2352 C CA . LYS A 1 309 ? -28.290 5.495 31.981 1.00 59.22 309 LYS A CA 1
ATOM 2353 C C . LYS A 1 309 ? -27.735 4.070 31.917 1.00 59.22 309 LYS A C 1
ATOM 2355 O O . LYS A 1 309 ? -27.076 3.712 30.946 1.00 59.22 309 LYS A O 1
ATOM 2360 N N . ALA A 1 310 ? -28.019 3.235 32.918 1.00 59.25 310 ALA A N 1
ATOM 2361 C CA . ALA A 1 310 ? -27.616 1.830 32.904 1.00 59.25 310 ALA A CA 1
ATOM 2362 C C . ALA A 1 310 ? -28.351 1.010 31.822 1.00 59.25 310 ALA A C 1
ATOM 2364 O O . ALA A 1 310 ? -27.762 0.078 31.281 1.00 59.25 310 ALA A O 1
ATOM 2365 N N . LYS A 1 311 ? -29.588 1.378 31.446 1.00 59.25 311 LYS A N 1
ATOM 2366 C CA . LYS A 1 311 ? -30.356 0.719 30.364 1.00 59.25 311 LYS A CA 1
ATOM 2367 C C . LYS A 1 311 ? -29.745 0.907 28.967 1.00 59.25 311 LYS A C 1
ATOM 2369 O O . LYS A 1 311 ? -30.090 0.157 28.057 1.00 59.25 311 LYS A O 1
ATOM 2374 N N . GLU A 1 312 ? -28.859 1.886 28.777 1.00 61.00 312 GLU A N 1
ATOM 2375 C CA . GLU A 1 312 ? -28.156 2.106 27.502 1.00 61.00 312 GLU A CA 1
ATOM 2376 C C . GLU A 1 312 ? -26.941 1.179 27.317 1.00 61.00 312 GLU A C 1
ATOM 2378 O O . GLU A 1 312 ? -26.469 1.003 26.191 1.00 61.00 312 GLU A O 1
ATOM 2383 N N . ILE A 1 313 ? -26.450 0.570 28.405 1.00 66.81 313 ILE A N 1
ATOM 2384 C CA . ILE A 1 313 ? -25.265 -0.292 28.418 1.00 66.81 313 ILE A CA 1
ATOM 2385 C C . ILE A 1 313 ? -25.693 -1.756 28.303 1.00 66.81 313 ILE A C 1
ATOM 2387 O O . ILE A 1 313 ? -26.494 -2.254 29.089 1.00 66.81 313 ILE A O 1
ATOM 2391 N N . GLU A 1 314 ? -25.108 -2.476 27.348 1.00 72.31 314 GLU A N 1
ATOM 2392 C CA . GLU A 1 314 ? -25.386 -3.896 27.124 1.00 72.31 314 GLU A CA 1
ATOM 2393 C C . GLU A 1 314 ? -24.103 -4.713 27.284 1.00 72.31 314 GLU A C 1
ATOM 2395 O O . GLU A 1 314 ? -23.092 -4.419 26.645 1.00 72.31 314 GLU A O 1
ATOM 2400 N N . LEU A 1 315 ? -24.146 -5.748 28.124 1.00 76.62 315 LEU A N 1
ATOM 2401 C CA . LEU A 1 315 ? -23.074 -6.728 28.295 1.00 76.62 315 LEU A CA 1
ATOM 2402 C C . LEU A 1 315 ? -23.677 -8.123 28.135 1.00 76.62 315 LEU A C 1
ATOM 2404 O O . LEU A 1 315 ? -24.536 -8.511 28.928 1.00 76.62 315 LEU A O 1
ATOM 2408 N N . ARG A 1 316 ? -23.249 -8.877 27.117 1.00 79.19 316 ARG A N 1
ATOM 2409 C CA . ARG A 1 316 ? -23.745 -10.237 26.856 1.00 79.19 316 ARG A CA 1
ATOM 2410 C C . ARG A 1 316 ? -22.624 -11.218 26.553 1.00 79.19 316 ARG A C 1
ATOM 2412 O O . ARG A 1 316 ? -21.617 -10.870 25.942 1.00 79.19 316 ARG A O 1
ATOM 2419 N N . LEU A 1 317 ? -22.855 -12.463 26.956 1.00 75.94 317 LEU A N 1
ATOM 2420 C CA . LEU A 1 317 ? -22.104 -13.640 26.536 1.00 75.94 317 LEU A CA 1
ATOM 2421 C C . LEU A 1 317 ? -23.075 -14.540 25.769 1.00 75.94 317 LEU A C 1
ATOM 2423 O O . LEU A 1 317 ? -23.866 -15.256 26.377 1.00 75.94 317 LEU A O 1
ATOM 2427 N N . GLU A 1 318 ? -23.051 -14.467 24.440 1.00 76.50 318 GLU A N 1
ATOM 2428 C CA . GLU A 1 318 ? -23.959 -15.217 23.563 1.00 76.50 318 GLU A CA 1
ATOM 2429 C C . GLU A 1 318 ? -23.170 -15.857 22.415 1.00 76.50 318 GLU A C 1
ATOM 2431 O O . GLU A 1 318 ? -22.269 -15.243 21.854 1.00 76.50 318 GLU A O 1
ATOM 2436 N N . ASN A 1 319 ? -23.458 -17.123 22.091 1.00 76.12 319 ASN A N 1
ATOM 2437 C CA . ASN A 1 319 ? -22.792 -17.890 21.021 1.00 76.12 319 ASN A CA 1
ATOM 2438 C C . ASN A 1 319 ? -21.247 -17.969 21.104 1.00 76.12 319 ASN A C 1
ATOM 2440 O O . ASN A 1 319 ? -20.585 -18.226 20.104 1.00 76.12 319 ASN A O 1
ATOM 2444 N N . GLY A 1 320 ? -20.667 -17.773 22.295 1.00 79.06 320 GLY A N 1
ATOM 2445 C CA . GLY A 1 320 ? -19.213 -17.716 22.502 1.00 79.06 320 GLY A CA 1
ATOM 2446 C C . GLY A 1 320 ? -18.591 -16.327 22.297 1.00 79.06 320 GLY A C 1
ATOM 2447 O O . GLY A 1 320 ? -17.387 -16.173 22.482 1.00 79.06 320 GLY A O 1
ATOM 2448 N N . GLU A 1 321 ? -19.392 -15.313 21.969 1.00 63.31 321 GLU A N 1
ATOM 2449 C CA . GLU A 1 321 ? -18.960 -13.924 21.822 1.00 63.31 321 GLU A CA 1
ATOM 2450 C C . GLU A 1 321 ? -19.206 -13.123 23.108 1.00 63.31 321 GLU A C 1
ATOM 2452 O O . GLU A 1 321 ? -20.268 -13.221 23.727 1.00 63.31 321 GLU A O 1
ATOM 2457 N N . PHE A 1 322 ? -18.243 -12.275 23.483 1.00 82.81 322 PHE A N 1
ATOM 2458 C CA . PHE A 1 322 ? -18.430 -11.234 24.494 1.00 82.81 322 PHE A CA 1
ATOM 2459 C C . PHE A 1 322 ? -18.817 -9.928 23.798 1.00 82.81 322 PHE A C 1
ATOM 2461 O O . PHE A 1 322 ? -17.991 -9.294 23.141 1.00 82.81 322 PHE A O 1
ATOM 2468 N N . ARG A 1 323 ? -20.089 -9.544 23.918 1.00 77.38 323 ARG A N 1
ATOM 2469 C CA . ARG A 1 323 ? -20.665 -8.364 23.267 1.00 77.38 323 ARG A CA 1
ATOM 2470 C C . ARG A 1 323 ? -20.825 -7.234 24.273 1.00 77.38 323 ARG A C 1
ATOM 2472 O O . ARG A 1 323 ? -21.451 -7.412 25.318 1.00 77.38 323 ARG A O 1
ATOM 2479 N N . VAL A 1 324 ? -20.276 -6.071 23.924 1.00 84.88 324 VAL A N 1
ATOM 2480 C CA . VAL A 1 324 ? -20.359 -4.833 24.706 1.00 84.88 324 VAL A CA 1
ATOM 2481 C C . VAL A 1 324 ? -20.972 -3.743 23.838 1.00 84.88 324 VAL A C 1
ATOM 2483 O O . VAL A 1 324 ? -20.451 -3.438 22.767 1.00 84.88 324 VAL A O 1
ATOM 2486 N N . LYS A 1 325 ? -22.054 -3.131 24.317 1.00 82.94 325 LYS A N 1
ATOM 2487 C CA . LYS A 1 325 ? -22.642 -1.918 23.745 1.00 82.94 325 LYS A CA 1
ATOM 2488 C C . LYS A 1 325 ? -22.480 -0.794 24.759 1.00 82.94 325 LYS A C 1
ATOM 2490 O O . LYS A 1 325 ? -23.078 -0.828 25.832 1.00 82.94 325 LYS A O 1
ATOM 2495 N N . SER A 1 326 ? -21.642 0.176 24.426 1.00 80.06 326 SER A N 1
ATOM 2496 C CA . SER A 1 326 ? -21.384 1.369 25.228 1.00 80.06 326 SER A CA 1
ATOM 2497 C C . SER A 1 326 ? -20.742 2.439 24.344 1.00 80.06 326 SER A C 1
ATOM 2499 O O . SER A 1 326 ? -20.136 2.120 23.321 1.00 80.06 326 SER A O 1
ATOM 2501 N N . ASN A 1 327 ? -20.833 3.706 24.751 1.00 80.19 327 ASN A N 1
ATOM 2502 C CA . ASN A 1 327 ? -20.128 4.796 24.063 1.00 80.19 327 ASN A CA 1
ATOM 2503 C C . ASN A 1 327 ? -18.605 4.732 24.295 1.00 80.19 327 ASN A C 1
ATOM 2505 O O . ASN A 1 327 ? -17.828 5.152 23.444 1.00 80.19 327 ASN A O 1
ATOM 2509 N N . LYS A 1 328 ? -18.182 4.183 25.443 1.00 83.00 328 LYS A N 1
ATOM 2510 C CA . LYS A 1 328 ? -16.781 4.023 25.847 1.00 83.00 328 LYS A CA 1
ATOM 2511 C C . LYS A 1 328 ? -16.620 2.727 26.642 1.00 83.00 328 LYS A C 1
ATOM 2513 O O . LYS A 1 328 ? -17.280 2.550 27.665 1.00 83.00 328 LYS A O 1
ATOM 2518 N N . THR A 1 329 ? -15.720 1.842 26.210 1.00 85.19 329 THR A N 1
ATOM 2519 C CA . THR A 1 329 ? -15.348 0.628 26.963 1.00 85.19 329 THR A CA 1
ATOM 2520 C C . THR A 1 329 ? -13.924 0.754 27.483 1.00 85.19 329 THR A C 1
ATOM 2522 O O . THR A 1 329 ? -13.011 1.049 26.713 1.00 85.19 329 THR A O 1
ATOM 2525 N N . VAL A 1 330 ? -13.722 0.496 28.777 1.00 82.62 330 VAL A N 1
ATOM 2526 C CA . VAL A 1 330 ? -12.409 0.559 29.431 1.00 82.62 330 VAL A CA 1
ATOM 2527 C C . VAL A 1 330 ? -12.166 -0.714 30.232 1.00 82.62 330 VAL A C 1
ATOM 2529 O O . VAL A 1 330 ? -13.005 -1.114 31.035 1.00 82.62 330 VAL A O 1
ATOM 2532 N N . PHE A 1 331 ? -10.995 -1.318 30.050 1.00 83.88 331 PHE A N 1
ATOM 2533 C CA . PHE A 1 331 ? -10.489 -2.382 30.910 1.00 83.88 331 PHE A CA 1
ATOM 2534 C C . PHE A 1 331 ? -9.441 -1.784 31.847 1.00 83.88 331 PHE A C 1
ATOM 2536 O O . PHE A 1 331 ? -8.441 -1.218 31.390 1.00 83.88 331 PHE A O 1
ATOM 2543 N N . VAL A 1 332 ? -9.655 -1.915 33.154 1.00 81.31 332 VAL A N 1
ATOM 2544 C CA . VAL A 1 332 ? -8.717 -1.463 34.189 1.00 81.31 332 VAL A CA 1
ATOM 2545 C C . VAL A 1 332 ? -7.948 -2.641 34.779 1.00 81.31 332 VAL A C 1
ATOM 2547 O O . VAL A 1 332 ? -8.481 -3.746 34.875 1.00 81.31 332 VAL A O 1
ATOM 2550 N N . ASP A 1 333 ? -6.693 -2.415 35.165 1.00 79.38 333 ASP A N 1
ATOM 2551 C CA . ASP A 1 333 ? -5.940 -3.381 35.968 1.00 79.38 333 ASP A CA 1
ATOM 2552 C C . ASP A 1 333 ? -6.352 -3.340 37.454 1.00 79.38 333 ASP A C 1
ATOM 2554 O O . ASP A 1 333 ? -7.203 -2.556 37.880 1.00 79.38 333 ASP A O 1
ATOM 2558 N N . ASN A 1 334 ? -5.721 -4.188 38.267 1.00 80.56 334 ASN A N 1
ATOM 2559 C CA . ASN A 1 334 ? -5.949 -4.273 39.711 1.00 80.56 334 ASN A CA 1
ATOM 2560 C C . ASN A 1 334 ? -5.542 -3.013 40.505 1.00 80.56 334 ASN A C 1
ATOM 2562 O O . ASN A 1 334 ? -5.839 -2.943 41.695 1.00 80.56 334 ASN A O 1
ATOM 2566 N N . SER A 1 335 ? -4.885 -2.032 39.877 1.00 81.94 335 SER A N 1
ATOM 2567 C CA . SER A 1 335 ? -4.608 -0.708 40.452 1.00 81.94 335 SER A CA 1
ATOM 2568 C C . SER A 1 335 ? -5.628 0.362 40.034 1.00 81.94 335 SER A C 1
ATOM 2570 O O . SER A 1 335 ? -5.520 1.509 40.460 1.00 81.94 335 SER A O 1
ATOM 2572 N N . GLY A 1 336 ? -6.619 0.004 39.205 1.00 79.62 336 GLY A N 1
ATOM 2573 C CA . GLY A 1 336 ? -7.603 0.934 38.641 1.00 79.62 336 GLY A CA 1
ATOM 2574 C C . GLY A 1 336 ? -7.106 1.701 37.410 1.00 79.62 336 GLY A C 1
ATOM 2575 O O . GLY A 1 336 ? -7.769 2.631 36.954 1.00 79.62 336 GLY A O 1
ATOM 2576 N N . LYS A 1 337 ? -5.946 1.338 36.853 1.00 78.88 337 LYS A N 1
ATOM 2577 C CA . LYS A 1 337 ? -5.331 2.022 35.708 1.00 78.88 337 LYS A CA 1
ATOM 2578 C C . LYS A 1 337 ? -5.862 1.468 34.389 1.00 78.88 337 LYS A C 1
ATOM 2580 O O . LYS A 1 337 ? -5.913 0.258 34.190 1.00 78.88 337 LYS A O 1
ATOM 2585 N N . GLU A 1 338 ? -6.190 2.356 33.450 1.00 83.69 338 GLU A N 1
ATOM 2586 C CA . GLU A 1 338 ? -6.664 1.975 32.114 1.00 83.69 338 GLU A CA 1
ATOM 2587 C C . GLU A 1 338 ? -5.580 1.228 31.304 1.00 83.69 338 GLU A C 1
ATOM 2589 O O . GLU A 1 338 ? -4.449 1.717 31.107 1.00 83.69 338 GLU A O 1
ATOM 2594 N N . THR A 1 339 ? -5.954 0.044 30.809 1.00 74.00 339 THR A N 1
ATOM 2595 C CA . THR A 1 339 ? -5.100 -0.880 30.041 1.00 74.00 339 THR A CA 1
ATOM 2596 C C . THR A 1 339 ? -5.559 -1.038 28.592 1.00 74.00 339 THR A C 1
ATOM 2598 O O . THR A 1 339 ? -4.738 -0.912 27.684 1.00 74.00 339 THR A O 1
ATOM 2601 N N . VAL A 1 340 ? -6.863 -1.224 28.369 1.00 80.69 340 VAL A N 1
ATOM 2602 C CA . VAL A 1 340 ? -7.512 -1.216 27.050 1.00 80.69 340 VAL A CA 1
ATOM 2603 C C . VAL A 1 340 ? -8.622 -0.170 27.059 1.00 80.69 340 VAL A C 1
ATOM 2605 O O . VAL A 1 340 ? -9.389 -0.090 28.015 1.00 80.69 340 VAL A O 1
ATOM 2608 N N . LEU A 1 341 ? -8.714 0.605 25.981 1.00 80.00 341 LEU A N 1
ATOM 2609 C CA . LEU A 1 341 ? -9.763 1.592 25.729 1.00 80.00 341 LEU A CA 1
ATOM 2610 C C . LEU A 1 341 ? -10.312 1.355 24.317 1.00 80.00 341 LEU A C 1
ATOM 2612 O O . LEU A 1 341 ? -9.519 1.199 23.384 1.00 80.00 341 LEU A O 1
ATOM 2616 N N . ILE A 1 342 ? -11.639 1.332 24.186 1.00 83.12 342 ILE A N 1
ATOM 2617 C CA . ILE A 1 342 ? -12.372 1.301 22.916 1.00 83.12 342 ILE A CA 1
ATOM 2618 C C . ILE A 1 342 ? -13.330 2.495 22.895 1.00 83.12 342 ILE A C 1
ATOM 2620 O O . ILE A 1 342 ? -14.191 2.610 23.771 1.00 83.12 342 ILE A O 1
ATOM 2624 N N . GLU A 1 343 ? -13.157 3.373 21.908 1.00 79.75 343 GLU A N 1
ATOM 2625 C CA . GLU A 1 343 ? -13.874 4.647 21.755 1.00 79.75 343 GLU A CA 1
ATOM 2626 C C . GLU A 1 343 ? -13.832 5.057 20.269 1.00 79.75 343 GLU A C 1
ATOM 2628 O O . GLU A 1 343 ? -12.814 4.851 19.607 1.00 79.75 343 GLU A O 1
ATOM 2633 N N . ASP A 1 344 ? -14.934 5.561 19.703 1.00 77.06 344 ASP A N 1
ATOM 2634 C CA . ASP A 1 344 ? -15.059 5.951 18.280 1.00 77.06 344 ASP A CA 1
ATOM 2635 C C . ASP A 1 344 ? -14.567 4.901 17.253 1.00 77.06 344 ASP A C 1
ATOM 2637 O O . ASP A 1 344 ? -13.969 5.232 16.225 1.00 77.06 344 ASP A O 1
ATOM 2641 N N . GLY A 1 345 ? -14.764 3.610 17.545 1.00 68.88 345 GLY A N 1
ATOM 2642 C CA . GLY A 1 345 ? -14.281 2.503 16.705 1.00 68.88 345 GLY A CA 1
ATOM 2643 C C . GLY A 1 345 ? -12.757 2.303 16.712 1.00 68.88 345 GLY A C 1
ATOM 2644 O O . GLY A 1 345 ? -12.238 1.518 15.920 1.00 68.88 345 GLY A O 1
ATOM 2645 N N . LYS A 1 346 ? -12.025 2.991 17.596 1.00 69.81 346 LYS A N 1
ATOM 2646 C CA . LYS A 1 346 ? -10.570 2.889 17.764 1.00 69.81 346 LYS A CA 1
ATOM 2647 C C . LYS A 1 346 ? -10.236 2.096 19.024 1.00 69.81 346 LYS A C 1
ATOM 2649 O O . LYS A 1 346 ? -10.881 2.251 20.057 1.00 69.81 346 LYS A O 1
ATOM 2654 N N . LEU A 1 347 ? -9.185 1.283 18.941 1.00 78.50 347 LEU A N 1
ATOM 2655 C CA . LEU A 1 347 ? -8.609 0.533 20.057 1.00 78.50 347 LEU A CA 1
ATOM 2656 C C . LEU A 1 347 ? -7.301 1.205 20.501 1.00 78.50 347 LEU A C 1
ATOM 2658 O O . LEU A 1 347 ? -6.450 1.521 19.670 1.00 78.50 347 LEU A O 1
ATOM 2662 N N . SER A 1 348 ? -7.115 1.407 21.806 1.00 71.50 348 SER A N 1
ATOM 2663 C CA . SER A 1 348 ? -5.878 1.982 22.348 1.00 71.50 348 SER A CA 1
ATOM 2664 C C . SER A 1 348 ? -4.663 1.086 22.097 1.00 71.50 348 SER A C 1
ATOM 2666 O O . SER A 1 348 ? -4.623 -0.073 22.509 1.00 71.50 348 SER A O 1
ATOM 2668 N N . ALA A 1 349 ? -3.625 1.658 21.481 1.00 63.72 349 ALA A N 1
ATOM 2669 C CA . ALA A 1 349 ? -2.403 0.953 21.092 1.00 63.72 349 ALA A CA 1
ATOM 2670 C C . ALA A 1 349 ? -1.502 0.513 22.265 1.00 63.72 349 ALA A C 1
ATOM 2672 O O . ALA A 1 349 ? -0.500 -0.158 22.050 1.00 63.72 349 ALA A O 1
ATOM 2673 N N . LYS A 1 350 ? -1.837 0.865 23.511 1.00 65.38 350 LYS A N 1
ATOM 2674 C CA . LYS A 1 350 ? -0.968 0.697 24.691 1.00 65.38 350 LYS A CA 1
ATOM 2675 C C . LYS A 1 350 ? -0.643 -0.762 25.049 1.00 65.38 350 LYS A C 1
ATOM 2677 O O . LYS A 1 350 ? 0.397 -1.014 25.650 1.00 65.38 350 LYS A O 1
ATOM 2682 N N . LEU A 1 351 ? -1.521 -1.698 24.685 1.00 61.16 351 LEU A N 1
ATOM 2683 C CA . LEU A 1 351 ? -1.304 -3.150 24.787 1.00 61.16 351 LEU A CA 1
ATOM 2684 C C . LEU A 1 351 ? -1.158 -3.833 23.417 1.00 61.16 351 LEU A C 1
ATOM 2686 O O . LEU A 1 351 ? -1.047 -5.056 23.343 1.00 61.16 351 LEU A O 1
ATOM 2690 N N . ILE A 1 352 ? -1.154 -3.062 22.328 1.00 67.12 352 ILE A N 1
ATOM 2691 C CA . ILE A 1 352 ? -0.991 -3.589 20.978 1.00 67.12 352 ILE A CA 1
ATOM 2692 C C . ILE A 1 352 ? 0.504 -3.643 20.665 1.00 67.12 352 ILE A C 1
ATOM 2694 O O . ILE A 1 352 ? 1.169 -2.612 20.576 1.00 67.12 352 ILE A O 1
ATOM 2698 N N . ASP A 1 353 ? 1.027 -4.846 20.427 1.00 67.94 353 ASP A N 1
ATOM 2699 C CA . ASP A 1 353 ? 2.342 -5.035 19.812 1.00 67.94 353 ASP A CA 1
ATOM 2700 C C . ASP A 1 353 ? 2.261 -4.609 18.334 1.00 67.94 353 ASP A C 1
ATOM 2702 O O . ASP A 1 353 ? 2.050 -5.414 17.423 1.00 67.94 353 ASP A O 1
ATOM 2706 N N . ALA A 1 354 ? 2.352 -3.296 18.109 1.00 65.50 354 ALA A N 1
ATOM 2707 C CA . ALA A 1 354 ? 2.224 -2.687 16.790 1.00 65.50 354 ALA A CA 1
ATOM 2708 C C . ALA A 1 354 ? 3.297 -3.200 15.816 1.00 65.50 354 ALA A C 1
ATOM 2710 O O . ALA A 1 354 ? 3.035 -3.296 14.620 1.00 65.50 354 ALA A O 1
ATOM 2711 N N . VAL A 1 355 ? 4.471 -3.598 16.325 1.00 65.44 355 VAL A N 1
ATOM 2712 C CA . VAL A 1 355 ? 5.536 -4.212 15.522 1.00 65.44 355 VAL A CA 1
ATOM 2713 C C . VAL A 1 355 ? 5.077 -5.568 14.988 1.00 65.44 355 VAL A C 1
ATOM 2715 O O . VAL A 1 355 ? 5.195 -5.804 13.788 1.00 65.44 355 VAL A O 1
ATOM 2718 N N . LYS A 1 356 ? 4.480 -6.432 15.825 1.00 67.44 356 LYS A N 1
ATOM 2719 C CA . LYS A 1 356 ? 3.897 -7.699 15.350 1.00 67.44 356 LYS A CA 1
ATOM 2720 C C . LYS A 1 356 ? 2.750 -7.501 14.368 1.00 67.44 356 LYS A C 1
ATOM 2722 O O . LYS A 1 356 ? 2.706 -8.226 13.380 1.00 67.44 356 LYS A O 1
ATOM 2727 N N . ILE A 1 357 ? 1.838 -6.553 14.602 1.00 69.94 357 ILE A N 1
ATOM 2728 C CA . ILE A 1 357 ? 0.712 -6.328 13.677 1.00 69.94 357 ILE A CA 1
ATOM 2729 C C . ILE A 1 357 ? 1.207 -5.816 12.321 1.00 69.94 357 ILE A C 1
ATOM 2731 O O . ILE A 1 357 ? 0.775 -6.328 11.292 1.00 69.94 357 ILE A O 1
ATOM 2735 N N . VAL A 1 358 ? 2.145 -4.865 12.296 1.00 72.81 358 VAL A N 1
ATOM 2736 C CA . VAL A 1 358 ? 2.731 -4.374 11.039 1.00 72.81 358 VAL A CA 1
ATOM 2737 C C . VAL A 1 358 ? 3.534 -5.476 10.341 1.00 72.81 358 VAL A C 1
ATOM 2739 O O . VAL A 1 358 ? 3.386 -5.648 9.136 1.00 72.81 358 VAL A O 1
ATOM 2742 N N . ALA A 1 359 ? 4.312 -6.281 11.072 1.00 68.50 359 ALA A N 1
ATOM 2743 C CA . ALA A 1 359 ? 5.036 -7.416 10.495 1.00 68.50 359 ALA A CA 1
ATOM 2744 C C . ALA A 1 359 ? 4.090 -8.476 9.899 1.00 68.50 359 ALA A C 1
ATOM 2746 O O . ALA A 1 359 ? 4.309 -8.918 8.774 1.00 68.50 359 ALA A O 1
ATOM 2747 N N . ALA A 1 360 ? 3.013 -8.836 10.604 1.00 69.31 360 ALA A N 1
ATOM 2748 C CA . ALA A 1 360 ? 1.995 -9.760 10.106 1.00 69.31 360 ALA A CA 1
ATOM 2749 C C . ALA A 1 360 ? 1.234 -9.184 8.897 1.00 69.31 360 ALA A C 1
ATOM 2751 O O . ALA A 1 360 ? 0.972 -9.905 7.940 1.00 69.31 360 ALA A O 1
ATOM 2752 N N . GLY A 1 361 ? 0.936 -7.879 8.901 1.00 68.25 361 GLY A N 1
ATOM 2753 C CA . GLY A 1 361 ? 0.332 -7.178 7.765 1.00 68.25 361 GLY A CA 1
ATOM 2754 C C . GLY A 1 361 ? 1.237 -7.149 6.530 1.00 68.25 361 GLY A C 1
ATOM 2755 O O . GLY A 1 361 ? 0.761 -7.371 5.423 1.00 68.25 361 GLY A O 1
ATOM 2756 N N . ILE A 1 362 ? 2.550 -6.965 6.709 1.00 72.31 362 ILE A N 1
ATOM 2757 C CA . ILE A 1 362 ? 3.538 -7.070 5.621 1.00 72.31 362 ILE A CA 1
ATOM 2758 C C . ILE A 1 362 ? 3.653 -8.517 5.112 1.00 72.31 362 ILE A C 1
ATOM 2760 O O . ILE A 1 362 ? 3.812 -8.739 3.914 1.00 72.31 362 ILE A O 1
ATOM 2764 N N . GLN A 1 363 ? 3.524 -9.512 5.994 1.00 69.75 363 GLN A N 1
ATOM 2765 C CA . GLN A 1 363 ? 3.495 -10.932 5.622 1.00 69.75 363 GLN A CA 1
ATOM 2766 C C . GLN A 1 363 ? 2.183 -11.364 4.936 1.00 69.75 363 GLN A C 1
ATOM 2768 O O . GLN A 1 363 ? 2.160 -12.410 4.288 1.00 69.75 363 GLN A O 1
ATOM 2773 N N . ALA A 1 364 ? 1.107 -10.572 5.014 1.00 64.62 364 ALA A N 1
ATOM 2774 C CA . ALA A 1 364 ? -0.215 -10.880 4.455 1.00 64.62 364 ALA A CA 1
ATOM 2775 C C . ALA A 1 364 ? -0.330 -10.660 2.925 1.00 64.62 364 ALA A C 1
ATOM 2777 O O . ALA A 1 364 ? -1.388 -10.299 2.415 1.00 64.62 364 ALA A O 1
ATOM 2778 N N . GLN A 1 365 ? 0.751 -10.932 2.188 1.00 71.94 365 GLN A N 1
ATOM 2779 C CA . GLN A 1 365 ? 0.875 -10.947 0.720 1.00 71.94 365 GLN A CA 1
ATOM 2780 C C . GLN A 1 365 ? 0.802 -9.596 -0.011 1.00 71.94 365 GLN A C 1
ATOM 2782 O O . GLN A 1 365 ? 1.625 -9.359 -0.891 1.00 71.94 365 GLN A O 1
ATOM 2787 N N . THR A 1 366 ? -0.169 -8.720 0.263 1.00 80.44 366 THR A N 1
ATOM 2788 C CA . THR A 1 366 ? -0.370 -7.491 -0.536 1.00 80.44 366 THR A CA 1
ATOM 2789 C C . THR A 1 366 ? -0.764 -6.293 0.321 1.00 80.44 366 THR A C 1
ATOM 2791 O O . THR A 1 366 ? -1.698 -6.359 1.114 1.00 80.44 366 THR A O 1
ATOM 2794 N N . ILE A 1 367 ? -0.069 -5.171 0.111 1.00 83.06 367 ILE A N 1
ATOM 2795 C CA . ILE A 1 367 ? -0.310 -3.893 0.789 1.00 83.06 367 ILE A CA 1
ATOM 2796 C C . ILE A 1 367 ? -0.773 -2.868 -0.256 1.00 83.06 367 ILE A C 1
ATOM 2798 O O . ILE A 1 367 ? 0.041 -2.387 -1.043 1.00 83.06 367 ILE A O 1
ATOM 2802 N N . ASP A 1 368 ? -2.056 -2.490 -0.250 1.00 84.12 368 ASP A N 1
ATOM 2803 C CA . ASP A 1 368 ? -2.508 -1.287 -0.968 1.00 84.12 368 ASP A CA 1
ATOM 2804 C C . ASP A 1 368 ? -2.124 -0.041 -0.159 1.00 84.12 368 ASP A C 1
ATOM 2806 O O . ASP A 1 368 ? -2.826 0.385 0.761 1.00 84.12 368 ASP A O 1
ATOM 2810 N N . ALA A 1 369 ? -0.970 0.530 -0.495 1.00 85.31 369 ALA A N 1
ATOM 2811 C CA . ALA A 1 369 ? -0.441 1.720 0.156 1.00 85.31 369 ALA A CA 1
ATOM 2812 C C . ALA A 1 369 ? -0.988 3.041 -0.431 1.00 85.31 369 ALA A C 1
ATOM 2814 O O . ALA A 1 369 ? -0.676 4.112 0.094 1.00 85.31 369 ALA A O 1
ATOM 2815 N N . LYS A 1 370 ? -1.797 2.996 -1.502 1.00 87.69 370 LYS A N 1
ATOM 2816 C CA . LYS A 1 370 ? -2.327 4.165 -2.230 1.00 87.69 370 LYS A CA 1
ATOM 2817 C C . LYS A 1 370 ? -1.250 5.218 -2.535 1.00 87.69 370 LYS A C 1
ATOM 2819 O O . LYS A 1 370 ? -0.386 4.990 -3.370 1.00 87.69 370 LYS A O 1
ATOM 2824 N N . ASN A 1 371 ? -1.287 6.355 -1.834 1.00 87.94 371 ASN A N 1
ATOM 2825 C CA . ASN A 1 371 ? -0.387 7.500 -2.018 1.00 87.94 371 ASN A CA 1
ATOM 2826 C C . ASN A 1 371 ? 0.700 7.588 -0.923 1.00 87.94 371 ASN A C 1
ATOM 2828 O O . ASN A 1 371 ? 1.188 8.679 -0.624 1.00 87.94 371 ASN A O 1
ATOM 2832 N N . ALA A 1 372 ? 1.028 6.481 -0.249 1.00 88.75 372 ALA A N 1
ATOM 2833 C CA . ALA A 1 372 ? 2.006 6.482 0.836 1.00 88.75 372 ALA A CA 1
ATOM 2834 C C . ALA A 1 372 ? 3.414 6.865 0.354 1.00 88.75 372 ALA A C 1
ATOM 2836 O O . ALA A 1 372 ? 3.917 6.356 -0.646 1.00 88.75 372 ALA A O 1
ATOM 2837 N N . ILE A 1 373 ? 4.081 7.721 1.130 1.00 89.75 373 ILE A N 1
ATOM 2838 C CA . ILE A 1 373 ? 5.478 8.098 0.912 1.00 89.75 373 ILE A CA 1
ATOM 2839 C C . ILE A 1 373 ? 6.344 7.287 1.871 1.00 89.75 373 ILE A C 1
ATOM 2841 O O . ILE A 1 373 ? 6.339 7.521 3.080 1.00 89.75 373 ILE A O 1
ATOM 2845 N N . PHE A 1 374 ? 7.127 6.369 1.321 1.00 89.44 374 PHE A N 1
ATOM 2846 C CA . PHE A 1 374 ? 8.121 5.605 2.064 1.00 89.44 374 PHE A CA 1
ATOM 2847 C C . PHE A 1 374 ? 9.489 6.296 1.974 1.00 89.44 374 PHE A C 1
ATOM 2849 O O . PHE A 1 374 ? 9.891 6.766 0.911 1.00 89.44 374 PHE A O 1
ATOM 2856 N N . LYS A 1 375 ? 10.218 6.365 3.091 1.00 93.06 375 LYS A N 1
ATOM 2857 C CA . LYS A 1 375 ? 11.583 6.915 3.168 1.00 93.06 375 LYS A CA 1
ATOM 2858 C C . LYS A 1 375 ? 12.490 5.914 3.873 1.00 93.06 375 LYS A C 1
ATOM 2860 O O . LYS A 1 375 ? 12.023 5.182 4.740 1.00 93.06 375 LYS A O 1
ATOM 2865 N N . ASN A 1 376 ? 13.778 5.919 3.531 1.00 91.50 376 ASN A N 1
ATOM 2866 C CA . ASN A 1 376 ? 14.810 5.066 4.139 1.00 91.50 376 ASN A CA 1
ATOM 2867 C C . ASN A 1 376 ? 14.501 3.555 4.045 1.00 91.50 376 ASN A C 1
ATOM 2869 O O . ASN A 1 376 ? 14.723 2.808 4.997 1.00 91.50 376 ASN A O 1
ATOM 2873 N N . ILE A 1 377 ? 13.973 3.103 2.902 1.00 90.88 377 ILE A N 1
ATOM 2874 C CA . ILE A 1 377 ? 13.708 1.681 2.647 1.00 90.88 377 ILE A CA 1
ATOM 2875 C C . ILE A 1 377 ? 15.021 0.973 2.294 1.00 90.88 377 ILE A C 1
ATOM 2877 O O . ILE A 1 377 ? 15.762 1.447 1.436 1.00 90.88 377 ILE A O 1
ATOM 2881 N N . ASN A 1 378 ? 15.265 -0.193 2.889 1.00 90.50 378 ASN A N 1
ATOM 2882 C CA . ASN A 1 378 ? 16.248 -1.153 2.396 1.00 90.50 378 ASN A CA 1
ATOM 2883 C C . ASN A 1 378 ? 15.500 -2.375 1.846 1.00 90.50 378 ASN A C 1
ATOM 2885 O O . ASN A 1 378 ? 14.846 -3.080 2.612 1.00 90.50 378 ASN A O 1
ATOM 2889 N N . VAL A 1 379 ? 15.571 -2.599 0.533 1.00 90.88 379 VAL A N 1
ATOM 2890 C CA . VAL A 1 379 ? 14.923 -3.729 -0.150 1.00 90.88 379 VAL A CA 1
ATOM 2891 C C . VAL A 1 379 ? 15.997 -4.750 -0.516 1.00 90.88 379 VAL A C 1
ATOM 2893 O O . VAL A 1 379 ? 16.992 -4.401 -1.148 1.00 90.88 379 VAL A O 1
ATOM 2896 N N . THR A 1 380 ? 15.819 -6.003 -0.099 1.00 89.50 380 THR A N 1
ATOM 2897 C CA . THR A 1 380 ? 16.797 -7.085 -0.284 1.00 89.50 380 THR A CA 1
ATOM 2898 C C . THR A 1 380 ? 16.125 -8.362 -0.792 1.00 89.50 380 THR A C 1
ATOM 2900 O O . THR A 1 380 ? 14.909 -8.517 -0.695 1.00 89.50 380 THR A O 1
ATOM 2903 N N . GLY A 1 381 ? 16.923 -9.283 -1.343 1.00 91.31 381 GLY A N 1
ATOM 2904 C CA . GLY A 1 381 ? 16.414 -10.465 -2.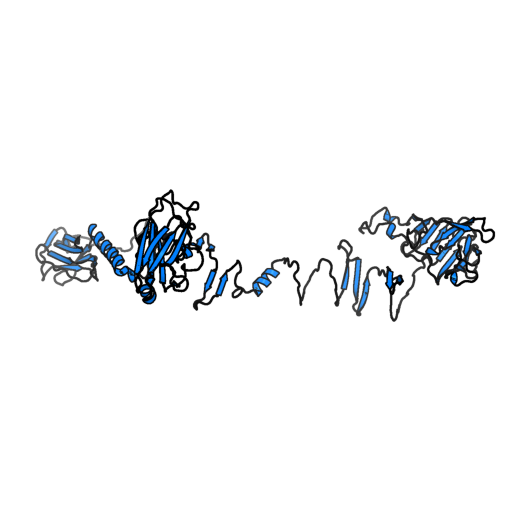044 1.00 91.31 381 GLY A CA 1
ATOM 2905 C C . GLY A 1 381 ? 15.899 -10.140 -3.449 1.00 91.31 381 GLY A C 1
ATOM 2906 O O . GLY A 1 381 ? 16.085 -9.030 -3.953 1.00 91.31 381 GLY A O 1
ATOM 2907 N N . ASP A 1 382 ? 15.258 -11.117 -4.087 1.00 89.25 382 ASP A N 1
ATOM 2908 C CA . ASP A 1 382 ? 14.700 -10.951 -5.429 1.00 89.25 382 ASP A CA 1
ATOM 2909 C C . ASP A 1 382 ? 13.439 -10.079 -5.365 1.00 89.25 382 ASP A C 1
ATOM 2911 O O . ASP A 1 382 ? 12.445 -10.432 -4.734 1.00 89.25 382 ASP A O 1
ATOM 2915 N N . SER A 1 383 ? 13.493 -8.907 -5.998 1.00 90.31 383 SER A N 1
ATOM 2916 C CA . SER A 1 383 ? 12.437 -7.889 -5.959 1.00 90.31 383 SER A CA 1
ATOM 2917 C C . SER A 1 383 ? 12.130 -7.370 -7.360 1.00 90.31 383 SER A C 1
ATOM 2919 O O . SER A 1 383 ? 13.027 -7.233 -8.189 1.00 90.31 383 SER A O 1
ATOM 2921 N N . SER A 1 384 ? 10.860 -7.057 -7.622 1.00 87.69 384 SER A N 1
ATOM 2922 C CA . SER A 1 384 ? 10.397 -6.494 -8.895 1.00 87.69 384 SER A CA 1
ATOM 2923 C C . SER A 1 384 ? 9.685 -5.166 -8.670 1.00 87.69 384 SER A C 1
ATOM 2925 O O . SER A 1 384 ? 8.759 -5.084 -7.867 1.00 87.69 384 SER A O 1
ATOM 2927 N N . PHE A 1 385 ? 10.097 -4.141 -9.414 1.00 87.94 385 PHE A N 1
ATOM 2928 C CA . PHE A 1 385 ? 9.457 -2.828 -9.438 1.00 87.94 385 PHE A CA 1
ATOM 2929 C C . PHE A 1 385 ? 8.719 -2.679 -10.771 1.00 87.94 385 PHE A C 1
ATOM 2931 O O . PHE A 1 385 ? 9.350 -2.570 -11.820 1.00 87.94 385 PHE A O 1
ATOM 2938 N N . GLY A 1 386 ? 7.387 -2.736 -10.735 1.00 80.06 386 GLY A N 1
ATOM 2939 C CA . GLY A 1 386 ? 6.539 -2.505 -11.905 1.00 80.06 386 GLY A CA 1
ATOM 2940 C C . GLY A 1 386 ? 6.152 -1.032 -12.047 1.00 80.06 386 GLY A C 1
ATOM 2941 O O . GLY A 1 386 ? 5.963 -0.343 -11.047 1.00 80.06 386 GLY A O 1
ATOM 2942 N N . GLY A 1 387 ? 5.984 -0.566 -13.287 1.00 83.69 387 GLY A N 1
ATOM 2943 C CA . GLY A 1 387 ? 5.592 0.812 -13.602 1.00 83.69 387 GLY A CA 1
ATOM 2944 C C . GLY A 1 387 ? 6.766 1.713 -13.996 1.00 83.69 387 GLY A C 1
ATOM 2945 O O . GLY A 1 387 ? 7.851 1.236 -14.321 1.00 83.69 387 GLY A O 1
ATOM 2946 N N . ASN A 1 388 ? 6.528 3.027 -14.008 1.00 85.31 388 ASN A N 1
ATOM 2947 C CA . ASN A 1 388 ? 7.544 4.022 -14.352 1.00 85.31 388 ASN A CA 1
ATOM 2948 C C . ASN A 1 388 ? 8.323 4.459 -13.103 1.00 85.31 388 ASN A C 1
ATOM 2950 O O . ASN A 1 388 ? 7.716 4.895 -12.125 1.00 85.31 388 ASN A O 1
ATOM 2954 N N . LEU A 1 389 ? 9.654 4.389 -13.157 1.00 87.94 389 LEU A N 1
ATOM 2955 C CA . LEU A 1 389 ? 10.540 4.886 -12.106 1.00 87.94 389 LEU A CA 1
ATOM 2956 C C . LEU A 1 389 ? 11.132 6.230 -12.544 1.00 87.94 389 LEU A C 1
ATOM 2958 O O . LEU A 1 389 ? 12.001 6.273 -13.412 1.00 87.94 389 LEU A O 1
ATOM 2962 N N . ASP A 1 390 ? 10.659 7.321 -11.945 1.00 86.44 390 ASP A N 1
ATOM 2963 C CA . ASP A 1 390 ? 11.180 8.668 -12.199 1.00 86.44 390 ASP A CA 1
ATOM 2964 C C . ASP A 1 390 ? 12.339 9.002 -11.239 1.00 86.44 390 ASP A C 1
ATOM 2966 O O . ASP A 1 390 ? 12.319 8.615 -10.069 1.00 86.44 390 ASP A O 1
ATOM 2970 N N . GLY A 1 391 ? 13.357 9.711 -11.731 1.00 82.31 391 GLY A N 1
ATOM 2971 C CA . GLY A 1 391 ? 14.491 10.184 -10.924 1.00 82.31 391 GLY A CA 1
ATOM 2972 C C . GLY A 1 391 ? 15.460 9.116 -10.385 1.00 82.31 391 GLY A C 1
ATOM 2973 O O . GLY A 1 391 ? 16.060 9.332 -9.335 1.00 82.31 391 GLY A O 1
ATOM 2974 N N . VAL A 1 392 ? 15.628 7.969 -11.057 1.00 86.94 392 VAL A N 1
ATOM 2975 C CA . VAL A 1 392 ? 16.541 6.899 -10.594 1.00 86.94 392 VAL A CA 1
ATOM 2976 C C . VAL A 1 392 ? 18.018 7.299 -10.726 1.00 86.94 392 VAL A C 1
ATOM 2978 O O . VAL A 1 392 ? 18.523 7.486 -11.831 1.00 86.94 392 VAL A O 1
ATOM 2981 N N . GLU A 1 393 ? 18.734 7.316 -9.601 1.00 85.50 393 GLU A N 1
ATOM 2982 C CA . GLU A 1 393 ? 20.197 7.428 -9.516 1.00 85.50 393 GLU A CA 1
ATOM 2983 C C . GLU A 1 393 ? 20.761 6.256 -8.692 1.00 85.50 393 GLU A C 1
ATOM 2985 O O . GLU A 1 393 ? 20.182 5.869 -7.675 1.00 85.50 393 GLU A O 1
ATOM 2990 N N . GLY A 1 394 ? 21.891 5.674 -9.110 1.00 85.88 394 GLY A N 1
ATOM 2991 C CA . GLY A 1 394 ? 22.565 4.627 -8.338 1.00 85.88 394 GLY A CA 1
ATOM 2992 C C . GLY A 1 394 ? 23.563 3.778 -9.128 1.00 85.88 394 GLY A C 1
ATOM 2993 O O . GLY A 1 394 ? 23.810 3.995 -10.313 1.00 85.88 394 GLY A O 1
ATOM 2994 N N . SER A 1 395 ? 24.119 2.772 -8.450 1.00 85.75 395 SER A N 1
ATOM 2995 C CA . SER A 1 395 ? 25.043 1.787 -9.029 1.00 85.75 395 SER A CA 1
ATOM 2996 C C . SER A 1 395 ? 24.315 0.502 -9.420 1.00 85.75 395 SER A C 1
ATOM 2998 O O . SER A 1 395 ? 23.536 -0.038 -8.636 1.00 85.75 395 SER A O 1
ATOM 3000 N N . PHE A 1 396 ? 24.632 -0.049 -10.592 1.00 89.12 396 PHE A N 1
ATOM 3001 C CA . PHE A 1 396 ? 24.078 -1.312 -11.089 1.00 89.12 396 PHE A CA 1
ATOM 3002 C C . PHE A 1 396 ? 25.188 -2.299 -11.472 1.00 89.12 396 PHE A C 1
ATOM 3004 O O . PHE A 1 396 ? 26.288 -1.905 -11.847 1.00 89.12 396 PHE A O 1
ATOM 3011 N N . LYS A 1 397 ? 24.887 -3.604 -11.414 1.00 87.38 397 LYS A N 1
ATOM 3012 C CA . LYS A 1 397 ? 25.771 -4.664 -11.946 1.00 87.38 397 LYS A CA 1
ATOM 3013 C C . LYS A 1 397 ? 25.477 -4.961 -13.419 1.00 87.38 397 LYS A C 1
ATOM 3015 O O . LYS A 1 397 ? 26.390 -5.186 -14.210 1.00 87.38 397 LYS A O 1
ATOM 3020 N N . ARG A 1 398 ? 24.189 -4.969 -13.774 1.00 89.81 398 ARG A N 1
ATOM 3021 C CA . ARG A 1 398 ? 23.669 -5.191 -15.125 1.00 89.81 398 ARG A CA 1
ATOM 3022 C C . ARG A 1 398 ? 22.276 -4.571 -15.245 1.00 89.81 398 ARG A C 1
ATOM 3024 O O . ARG A 1 398 ? 21.490 -4.672 -14.309 1.00 89.81 398 ARG A O 1
ATOM 3031 N N . LEU A 1 399 ? 21.985 -3.978 -16.396 1.00 91.62 399 LEU A N 1
ATOM 3032 C CA . LEU A 1 399 ? 20.662 -3.536 -16.827 1.00 91.62 399 LEU A CA 1
ATOM 3033 C C . LEU A 1 399 ? 20.310 -4.324 -18.090 1.00 91.62 399 LEU A C 1
ATOM 3035 O O . LEU A 1 399 ? 21.080 -4.304 -19.047 1.00 91.62 399 LEU A O 1
ATOM 3039 N N . ASN A 1 400 ? 19.184 -5.035 -18.085 1.00 90.94 400 ASN A N 1
ATOM 3040 C CA . ASN A 1 400 ? 18.674 -5.741 -19.262 1.00 90.94 400 ASN A CA 1
ATOM 3041 C C . ASN A 1 400 ? 17.589 -4.890 -19.922 1.00 90.94 400 ASN A C 1
ATOM 3043 O O . ASN A 1 400 ? 16.595 -4.566 -19.275 1.00 90.94 400 ASN A O 1
ATOM 3047 N N . CYS A 1 401 ? 17.754 -4.586 -21.205 1.00 89.19 401 CYS A N 1
ATOM 3048 C CA . CYS A 1 401 ? 16.681 -4.050 -22.032 1.00 89.19 401 CYS A CA 1
ATOM 3049 C C . CYS A 1 401 ? 15.782 -5.219 -22.443 1.00 89.19 401 CYS A C 1
ATOM 3051 O O . CYS A 1 401 ? 16.280 -6.214 -22.976 1.00 89.19 401 CYS A O 1
ATOM 3053 N N . ARG A 1 402 ? 14.476 -5.121 -22.183 1.00 85.12 402 ARG A N 1
ATOM 3054 C CA . ARG A 1 402 ? 13.493 -6.119 -22.624 1.00 85.12 402 ARG A CA 1
ATOM 3055 C C . ARG A 1 402 ? 12.739 -5.646 -23.864 1.00 85.12 402 ARG A C 1
ATOM 3057 O O . ARG A 1 402 ? 12.670 -4.443 -24.111 1.00 85.12 402 ARG A O 1
ATOM 3064 N N . SER A 1 403 ? 12.194 -6.595 -24.621 1.00 82.00 403 SER A N 1
ATOM 3065 C CA . SER A 1 403 ? 11.230 -6.335 -25.696 1.00 82.00 403 SER A CA 1
ATOM 3066 C C . SER A 1 403 ? 10.015 -5.546 -25.180 1.00 82.00 403 SER A C 1
ATOM 3068 O O . SER A 1 403 ? 9.736 -5.536 -23.979 1.00 82.00 403 SER A O 1
ATOM 3070 N N . TYR A 1 404 ? 9.265 -4.896 -26.078 1.00 78.88 404 TYR A N 1
ATOM 3071 C CA . TYR A 1 404 ? 8.077 -4.109 -25.706 1.00 78.88 404 TYR A CA 1
ATOM 3072 C C . TYR A 1 404 ? 7.008 -4.950 -24.980 1.00 78.88 404 TYR A C 1
ATOM 3074 O O . TYR A 1 404 ? 6.354 -4.469 -24.057 1.00 78.88 404 TYR A O 1
ATOM 3082 N N . ASP A 1 405 ? 6.883 -6.229 -25.341 1.00 77.06 405 ASP A N 1
ATOM 3083 C CA . ASP A 1 405 ? 6.000 -7.201 -24.687 1.00 77.06 405 ASP A CA 1
ATOM 3084 C C . ASP A 1 405 ? 6.611 -7.875 -23.436 1.00 77.06 405 ASP A C 1
ATOM 3086 O O . ASP A 1 405 ? 5.977 -8.723 -22.807 1.00 77.06 405 ASP A O 1
ATOM 3090 N N . GLY A 1 406 ? 7.843 -7.507 -23.068 1.00 78.62 406 GLY A N 1
ATOM 3091 C CA . GLY A 1 406 ? 8.544 -7.934 -21.858 1.00 78.62 406 GLY A CA 1
ATOM 3092 C C . GLY A 1 406 ? 9.124 -9.354 -21.868 1.00 78.62 406 GLY A C 1
ATOM 3093 O O . GLY A 1 406 ? 9.782 -9.730 -20.890 1.00 78.62 406 GLY A O 1
ATOM 3094 N N . LYS A 1 407 ? 8.914 -10.147 -22.925 1.00 78.44 407 LYS A N 1
ATOM 3095 C CA . LYS A 1 407 ? 9.313 -11.565 -22.957 1.00 78.44 407 LYS A CA 1
ATOM 3096 C C . LYS A 1 407 ? 10.830 -11.738 -22.983 1.00 78.44 407 LYS A C 1
ATOM 3098 O O . LYS A 1 407 ? 11.393 -12.373 -22.085 1.00 78.44 407 LYS A O 1
ATOM 3103 N N . ASP A 1 408 ? 11.488 -11.100 -23.942 1.00 84.38 408 ASP A N 1
ATOM 3104 C CA . ASP A 1 408 ? 12.886 -11.361 -24.283 1.00 84.38 408 ASP A CA 1
ATOM 3105 C C . ASP A 1 408 ? 13.832 -10.257 -23.807 1.00 84.38 408 ASP A C 1
ATOM 3107 O O . ASP A 1 408 ? 13.417 -9.141 -23.494 1.00 84.38 408 ASP A O 1
ATOM 3111 N N . ILE A 1 409 ? 15.127 -10.578 -23.722 1.00 87.38 409 ILE A N 1
ATOM 3112 C CA . ILE A 1 409 ? 16.197 -9.609 -23.448 1.00 87.38 409 ILE A CA 1
ATOM 3113 C C . ILE A 1 409 ? 16.834 -9.238 -24.787 1.00 87.38 409 ILE A C 1
ATOM 3115 O O . ILE A 1 409 ? 17.597 -10.020 -25.347 1.00 87.38 409 ILE A O 1
ATOM 3119 N N . VAL A 1 410 ? 16.532 -8.035 -25.271 1.00 87.38 410 VAL A N 1
ATOM 3120 C CA . VAL A 1 410 ? 16.952 -7.524 -26.592 1.00 87.38 410 VAL A CA 1
ATOM 3121 C C . VAL A 1 410 ? 18.229 -6.676 -26.534 1.00 87.38 410 VAL A C 1
ATOM 3123 O O . VAL A 1 410 ? 18.763 -6.259 -27.556 1.00 87.38 410 VAL A O 1
ATOM 3126 N N . GLY A 1 411 ? 18.746 -6.412 -25.333 1.00 91.62 411 GLY A N 1
ATOM 3127 C CA . GLY A 1 411 ? 20.001 -5.692 -25.138 1.00 91.62 411 GLY A CA 1
ATOM 3128 C C . GLY A 1 411 ? 20.315 -5.446 -23.667 1.00 91.62 411 GLY A C 1
ATOM 3129 O O . GLY A 1 411 ? 19.677 -6.003 -22.769 1.00 91.62 411 GLY A O 1
ATOM 3130 N N . GLY A 1 412 ? 21.286 -4.579 -23.396 1.00 93.19 412 GLY A N 1
ATOM 3131 C CA . GLY A 1 412 ? 21.615 -4.197 -22.027 1.00 93.19 412 GLY A CA 1
ATOM 3132 C C . GLY A 1 412 ? 22.996 -3.590 -21.825 1.00 93.19 412 GLY A C 1
ATOM 3133 O O . GLY A 1 412 ? 23.845 -3.598 -22.717 1.00 93.19 412 GLY A O 1
ATOM 3134 N N . ILE A 1 413 ? 23.209 -3.105 -20.603 1.00 94.62 413 ILE A N 1
ATOM 3135 C CA . ILE A 1 413 ? 24.464 -2.537 -20.102 1.00 94.62 413 ILE A CA 1
ATOM 3136 C C . ILE A 1 413 ? 24.974 -3.447 -18.985 1.00 94.62 413 ILE A C 1
ATOM 3138 O O . ILE A 1 413 ? 24.229 -3.798 -18.071 1.00 94.62 413 ILE A O 1
ATOM 3142 N N . SER A 1 414 ? 26.240 -3.839 -19.026 1.00 93.50 414 SER A N 1
ATOM 3143 C CA . SER A 1 414 ? 26.864 -4.687 -18.003 1.00 93.50 414 SER A CA 1
ATOM 3144 C C . SER A 1 414 ? 28.325 -4.307 -17.785 1.00 93.50 414 SER A C 1
ATOM 3146 O O . SER A 1 414 ? 28.866 -3.498 -18.533 1.00 93.50 414 SER A O 1
ATOM 3148 N N . PHE A 1 415 ? 28.967 -4.885 -16.773 1.00 92.25 415 PHE A N 1
ATOM 3149 C CA . PHE A 1 415 ? 30.417 -4.811 -16.603 1.00 92.25 415 PHE A CA 1
ATOM 3150 C C . PHE A 1 415 ? 31.018 -6.206 -16.753 1.00 92.25 415 PHE A C 1
ATOM 3152 O O . PHE A 1 415 ? 30.476 -7.173 -16.213 1.00 92.25 415 PHE A O 1
ATOM 3159 N N . ASP A 1 416 ? 32.122 -6.319 -17.487 1.00 88.88 416 ASP A N 1
ATOM 3160 C CA . ASP A 1 416 ? 32.858 -7.577 -17.591 1.00 88.88 416 ASP A CA 1
ATOM 3161 C C . ASP A 1 416 ? 33.776 -7.820 -16.377 1.00 88.88 416 ASP A C 1
ATOM 3163 O O . ASP A 1 416 ? 33.951 -6.964 -15.507 1.00 88.88 416 ASP A O 1
ATOM 3167 N N . GLY A 1 417 ? 34.409 -8.996 -16.325 1.00 87.94 417 GLY A N 1
ATOM 3168 C CA . GLY A 1 417 ? 35.352 -9.353 -15.256 1.00 87.94 417 GLY A CA 1
ATOM 3169 C C . GLY A 1 417 ? 36.630 -8.499 -15.201 1.00 87.94 417 GLY A C 1
ATOM 3170 O O . GLY A 1 417 ? 37.432 -8.679 -14.293 1.00 87.94 417 GLY A O 1
ATOM 3171 N N . SER A 1 418 ? 36.837 -7.586 -16.157 1.00 92.12 418 SER A N 1
ATOM 3172 C CA . SER A 1 418 ? 37.920 -6.592 -16.178 1.00 92.12 418 SER A CA 1
ATOM 3173 C C . SER A 1 418 ? 37.428 -5.173 -15.848 1.00 92.12 418 SER A C 1
ATOM 3175 O O . SER A 1 418 ? 38.196 -4.221 -15.969 1.00 92.12 418 SER A O 1
ATOM 3177 N N . GLY A 1 419 ? 36.161 -5.010 -15.447 1.00 86.56 419 GLY A N 1
ATOM 3178 C CA . GLY A 1 419 ? 35.560 -3.717 -15.112 1.00 86.56 419 GLY A CA 1
ATOM 3179 C C . GLY A 1 419 ? 35.205 -2.844 -16.321 1.00 86.56 419 GLY A C 1
ATOM 3180 O O . GLY A 1 419 ? 34.887 -1.668 -16.146 1.00 86.56 419 GLY A O 1
ATOM 3181 N N . ARG A 1 420 ? 35.242 -3.381 -17.547 1.00 89.06 420 ARG A N 1
ATOM 3182 C CA . ARG A 1 420 ? 34.843 -2.642 -18.754 1.00 89.06 420 ARG A CA 1
ATOM 3183 C C . ARG A 1 420 ? 33.325 -2.626 -18.863 1.00 89.06 420 ARG A C 1
ATOM 3185 O O . ARG A 1 420 ? 32.692 -3.673 -18.735 1.00 89.06 420 ARG A O 1
ATOM 3192 N N . MET A 1 421 ? 32.748 -1.456 -19.132 1.00 92.56 421 MET A N 1
ATOM 3193 C CA . MET A 1 421 ? 31.326 -1.343 -19.451 1.00 92.56 421 MET A CA 1
ATOM 3194 C C . MET A 1 421 ? 31.067 -1.928 -20.845 1.00 92.56 421 MET A C 1
ATOM 3196 O O . MET A 1 421 ? 31.672 -1.503 -21.828 1.00 92.56 421 MET A O 1
ATOM 3200 N N . MET A 1 422 ? 30.166 -2.901 -20.911 1.00 90.50 422 MET A N 1
ATOM 3201 C CA . MET A 1 422 ? 29.770 -3.623 -22.112 1.00 90.50 422 MET A CA 1
ATOM 3202 C C . MET A 1 422 ? 28.326 -3.270 -22.458 1.00 90.50 422 MET A C 1
ATOM 3204 O O . MET A 1 422 ? 27.423 -3.472 -21.641 1.00 90.50 422 MET A O 1
ATOM 3208 N N . PHE A 1 423 ? 28.115 -2.789 -23.680 1.00 92.06 423 PHE A N 1
ATOM 3209 C CA . PHE A 1 423 ? 26.794 -2.613 -24.275 1.00 92.06 423 PHE A CA 1
ATOM 3210 C C . PHE A 1 423 ? 26.475 -3.815 -25.169 1.00 92.06 423 PHE A C 1
ATOM 3212 O O . PHE A 1 423 ? 27.362 -4.357 -25.828 1.00 92.06 423 PHE A O 1
ATOM 3219 N N . THR A 1 424 ? 25.214 -4.236 -25.172 1.00 89.81 424 THR A N 1
ATOM 3220 C CA . THR A 1 424 ? 24.682 -5.321 -26.009 1.00 89.81 424 THR A CA 1
ATOM 3221 C C . THR A 1 424 ? 23.381 -4.856 -26.658 1.00 89.81 424 THR A C 1
ATOM 3223 O O . THR A 1 424 ? 22.587 -4.185 -25.995 1.00 89.81 424 THR A O 1
ATOM 3226 N N . GLY A 1 425 ? 23.182 -5.194 -27.935 1.00 86.00 425 GLY A N 1
ATOM 3227 C CA . GLY A 1 425 ? 22.187 -4.549 -28.801 1.00 86.00 425 GLY A CA 1
ATOM 3228 C C . GLY A 1 425 ? 22.700 -3.238 -29.416 1.00 86.00 425 GLY A C 1
ATOM 3229 O O . GLY A 1 425 ? 23.852 -2.848 -29.202 1.00 86.00 425 GLY A O 1
ATOM 3230 N N . ASP A 1 426 ? 21.843 -2.562 -30.180 1.00 82.19 426 ASP A N 1
ATOM 3231 C CA . ASP A 1 426 ? 22.201 -1.345 -30.916 1.00 82.19 426 ASP A CA 1
ATOM 3232 C C . ASP A 1 426 ? 22.267 -0.086 -30.038 1.00 82.19 426 ASP A C 1
ATOM 3234 O O . ASP A 1 426 ? 21.442 0.140 -29.150 1.00 82.19 426 ASP A O 1
ATOM 3238 N N . LEU A 1 427 ? 23.226 0.796 -30.342 1.00 85.25 427 LEU A N 1
ATOM 3239 C CA . LEU A 1 427 ? 23.369 2.110 -29.707 1.00 85.25 427 LEU A CA 1
ATOM 3240 C C . LEU A 1 427 ? 22.961 3.235 -30.665 1.00 85.25 427 LEU A C 1
ATOM 3242 O O . LEU A 1 427 ? 23.754 3.718 -31.475 1.00 85.25 427 LEU A O 1
ATOM 3246 N N . VAL A 1 428 ? 21.712 3.683 -30.541 1.00 80.38 428 VAL A N 1
ATOM 3247 C CA . VAL A 1 428 ? 21.105 4.674 -31.440 1.00 80.38 428 VAL A CA 1
ATOM 3248 C C . VAL A 1 428 ? 21.158 6.086 -30.839 1.00 80.38 428 VAL A C 1
ATOM 3250 O O . VAL A 1 428 ? 20.377 6.442 -29.961 1.00 80.38 428 VAL A O 1
ATOM 3253 N N . PHE A 1 429 ? 22.045 6.940 -31.360 1.00 83.94 429 PHE A N 1
ATOM 3254 C CA . PHE A 1 429 ? 22.209 8.338 -30.920 1.00 83.94 429 PHE A CA 1
ATOM 3255 C C . PHE A 1 429 ? 21.423 9.343 -31.785 1.00 83.94 429 PHE A C 1
ATOM 3257 O O . PHE A 1 429 ? 21.986 10.321 -32.284 1.00 83.94 429 PHE A O 1
ATOM 3264 N N . GLN A 1 430 ? 20.123 9.119 -31.982 1.00 77.38 430 GLN A N 1
ATOM 3265 C CA . GLN A 1 430 ? 19.276 9.954 -32.849 1.00 77.38 430 GLN A CA 1
ATOM 3266 C C . GLN A 1 430 ? 18.515 11.064 -32.100 1.00 77.38 430 GLN A C 1
ATOM 3268 O O . GLN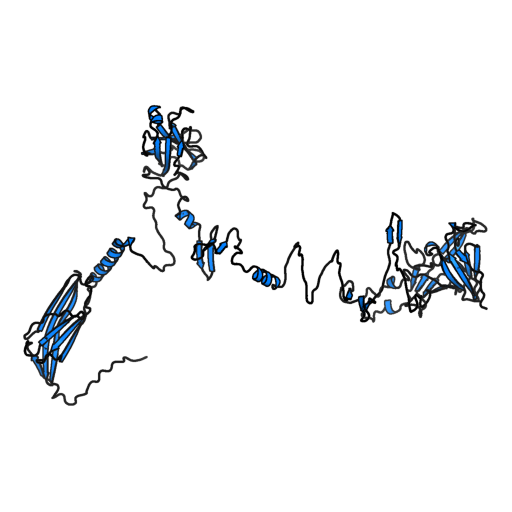 A 1 430 ? 18.358 11.036 -30.881 1.00 77.38 430 GLN A O 1
ATOM 3273 N N . GLY A 1 431 ? 18.018 12.044 -32.862 1.00 79.75 431 GLY A N 1
ATOM 3274 C CA . GLY A 1 431 ? 17.163 13.126 -32.376 1.00 79.75 431 GLY A CA 1
ATOM 3275 C C . GLY A 1 431 ? 17.769 14.523 -32.525 1.00 79.75 431 GLY A C 1
ATOM 3276 O O . GLY A 1 431 ? 18.875 14.721 -33.031 1.00 79.75 431 GLY A O 1
ATOM 3277 N N . SER A 1 432 ? 17.014 15.525 -32.077 1.00 81.00 432 SER A N 1
ATOM 3278 C CA . SER A 1 432 ? 17.447 16.923 -32.061 1.00 81.00 432 SER A CA 1
ATOM 3279 C C . SER A 1 432 ? 17.111 17.578 -30.726 1.00 81.00 432 SER A C 1
ATOM 3281 O O . SER A 1 432 ? 16.167 17.176 -30.050 1.00 81.00 432 SER A O 1
ATOM 3283 N N . LYS A 1 433 ? 17.885 18.594 -30.345 1.00 84.88 433 LYS A N 1
ATOM 3284 C CA . LYS A 1 433 ? 17.616 19.439 -29.184 1.00 84.88 433 LYS A CA 1
ATOM 3285 C C . LYS A 1 433 ? 17.847 20.904 -29.517 1.00 84.88 433 LYS A C 1
ATOM 3287 O O . LYS A 1 433 ? 18.833 21.250 -30.171 1.00 84.88 433 LYS A O 1
ATOM 3292 N N . THR A 1 434 ? 16.969 21.762 -29.017 1.00 88.06 434 THR A N 1
ATOM 3293 C CA . THR A 1 434 ? 17.161 23.212 -29.057 1.00 88.06 434 THR A CA 1
ATOM 3294 C C . THR A 1 434 ? 18.160 23.612 -27.976 1.00 88.06 434 THR A C 1
ATOM 3296 O O . THR A 1 434 ? 17.991 23.273 -26.806 1.00 88.06 434 THR A O 1
ATOM 3299 N N . VAL A 1 435 ? 19.223 24.312 -28.363 1.00 82.69 435 VAL A N 1
ATOM 3300 C CA . VAL A 1 435 ? 20.218 24.895 -27.454 1.00 82.69 435 VAL A CA 1
ATOM 3301 C C . VAL A 1 435 ? 20.392 26.350 -27.857 1.00 82.69 435 VAL A C 1
ATOM 3303 O O . VAL A 1 435 ? 20.702 26.630 -29.011 1.00 82.69 435 VAL A O 1
ATOM 3306 N N . ASN A 1 436 ? 20.169 27.273 -26.920 1.00 85.62 436 ASN A N 1
ATOM 3307 C CA . ASN A 1 436 ? 20.238 28.721 -27.153 1.00 85.62 436 ASN A CA 1
ATOM 3308 C C . ASN A 1 436 ? 19.378 29.172 -28.356 1.00 85.62 436 ASN A C 1
ATOM 3310 O O . ASN A 1 436 ? 19.825 29.941 -29.200 1.00 85.62 436 ASN A O 1
ATOM 3314 N N . GLY A 1 437 ? 18.160 28.627 -28.473 1.00 87.00 437 GLY A N 1
ATOM 3315 C CA . GLY A 1 437 ? 17.235 28.897 -29.583 1.00 87.00 437 GLY A CA 1
ATOM 3316 C C . GLY A 1 437 ? 17.538 28.161 -30.896 1.00 87.00 437 GLY A C 1
ATOM 3317 O O . GLY A 1 437 ? 16.683 28.133 -31.773 1.00 87.00 437 GLY A O 1
ATOM 3318 N N . ILE A 1 438 ? 18.699 27.510 -31.033 1.00 78.00 438 ILE A N 1
ATOM 3319 C CA . ILE A 1 438 ? 19.101 26.804 -32.257 1.00 78.00 438 ILE A CA 1
ATOM 3320 C C . ILE A 1 438 ? 18.839 25.303 -32.107 1.00 78.00 438 ILE A C 1
ATOM 3322 O O . ILE A 1 438 ? 19.379 24.650 -31.210 1.00 78.00 438 ILE A O 1
ATOM 3326 N N . GLN A 1 439 ? 18.038 24.734 -33.008 1.00 81.81 439 GLN A N 1
ATOM 3327 C CA . GLN A 1 439 ? 17.864 23.286 -33.115 1.00 81.81 439 GLN A CA 1
ATOM 3328 C C . GLN A 1 439 ? 19.141 22.647 -33.676 1.00 81.81 439 GLN A C 1
ATOM 3330 O O . GLN A 1 439 ? 19.624 23.024 -34.742 1.00 81.81 439 GLN A O 1
ATOM 3335 N N . ARG A 1 440 ? 19.693 21.659 -32.967 1.00 80.62 440 ARG A N 1
ATOM 3336 C CA . ARG A 1 440 ? 20.835 20.858 -33.432 1.00 80.62 440 ARG A CA 1
ATOM 3337 C C . ARG A 1 440 ? 20.620 19.375 -33.168 1.00 80.62 440 ARG A C 1
ATOM 3339 O O . ARG A 1 440 ? 19.928 19.012 -32.221 1.00 80.62 440 ARG A O 1
ATOM 3346 N N . ILE A 1 441 ? 21.281 18.521 -33.941 1.00 76.62 441 ILE A N 1
ATOM 3347 C CA . ILE A 1 441 ? 21.312 17.078 -33.674 1.00 76.62 441 ILE A CA 1
ATOM 3348 C C . ILE A 1 441 ? 22.046 16.740 -32.363 1.00 76.62 441 ILE A C 1
ATOM 3350 O O . ILE A 1 441 ? 22.849 17.530 -31.835 1.00 76.62 441 ILE A O 1
ATOM 3354 N N . THR A 1 442 ? 21.741 15.558 -31.830 1.00 82.38 442 THR A N 1
ATOM 3355 C CA . THR A 1 442 ? 22.492 14.873 -30.767 1.00 82.38 442 THR A CA 1
ATOM 3356 C C . THR A 1 442 ? 23.957 14.650 -31.170 1.00 82.38 442 THR A C 1
ATOM 3358 O O . THR A 1 442 ? 24.315 14.707 -32.344 1.00 82.38 442 THR A O 1
ATOM 3361 N N . ARG A 1 443 ? 24.850 14.491 -30.184 1.00 83.44 443 ARG A N 1
ATOM 3362 C CA . ARG A 1 443 ? 26.298 14.313 -30.397 1.00 83.44 443 ARG A CA 1
ATOM 3363 C C . ARG A 1 443 ? 26.851 13.348 -29.356 1.00 83.44 443 ARG A C 1
ATOM 3365 O O . ARG A 1 443 ? 26.550 13.529 -28.177 1.00 83.44 443 ARG A O 1
ATOM 3372 N N . LEU A 1 444 ? 27.696 12.411 -29.777 1.00 86.25 444 LEU A N 1
ATOM 3373 C CA . LEU A 1 444 ? 28.606 11.704 -28.879 1.00 86.25 444 LEU A CA 1
ATOM 3374 C C . LEU A 1 444 ? 29.792 12.633 -28.587 1.00 86.25 444 LEU A C 1
ATOM 3376 O O . LEU A 1 444 ? 30.432 13.123 -29.515 1.00 86.25 444 LEU A O 1
ATOM 3380 N N . LEU A 1 445 ? 30.050 12.914 -27.311 1.00 84.19 445 LEU A N 1
ATOM 3381 C CA . LEU A 1 445 ? 31.200 13.700 -26.862 1.00 84.19 445 LEU A CA 1
ATOM 3382 C C . LEU A 1 445 ? 32.084 12.791 -26.009 1.00 84.19 445 LEU A C 1
ATOM 3384 O O . LEU A 1 445 ? 31.599 12.202 -25.047 1.00 84.19 445 LEU A O 1
ATOM 3388 N N . SER A 1 446 ? 33.363 12.693 -26.360 1.00 84.94 446 SER A N 1
ATOM 3389 C CA . SER A 1 446 ? 34.390 12.010 -25.571 1.00 84.94 446 SER A CA 1
ATOM 3390 C C . SER A 1 446 ? 35.640 12.882 -25.528 1.00 84.94 446 SER A C 1
ATOM 3392 O O . SER A 1 446 ? 35.894 13.611 -26.487 1.00 84.94 446 SER A O 1
ATOM 3394 N N . ASN A 1 447 ? 36.416 12.800 -24.445 1.00 81.94 447 ASN A N 1
ATOM 3395 C CA . ASN A 1 447 ? 37.724 13.463 -24.368 1.00 81.94 447 ASN A CA 1
ATOM 3396 C C . ASN A 1 447 ? 38.717 12.798 -25.333 1.00 81.94 447 ASN A C 1
ATOM 3398 O O . ASN A 1 447 ? 39.386 13.479 -26.099 1.00 81.94 447 ASN A O 1
ATOM 3402 N N . ASP A 1 448 ? 38.724 11.464 -25.337 1.00 80.75 448 ASP A N 1
ATOM 3403 C CA . ASP A 1 448 ? 39.487 10.611 -26.243 1.00 80.75 448 ASP A CA 1
ATOM 3404 C C . ASP A 1 448 ? 38.588 9.476 -26.748 1.00 80.75 448 ASP A C 1
ATOM 3406 O O . ASP A 1 448 ? 37.763 8.944 -26.000 1.00 80.75 448 ASP A O 1
ATOM 3410 N N . LEU A 1 449 ? 38.748 9.067 -28.008 1.00 82.50 449 LEU A N 1
ATOM 3411 C CA . LEU A 1 449 ? 38.092 7.880 -28.564 1.00 82.50 449 LEU A CA 1
ATOM 3412 C C . LEU A 1 449 ? 39.156 6.935 -29.128 1.00 82.50 449 LEU A C 1
ATOM 3414 O O . LEU A 1 449 ? 39.528 7.008 -30.297 1.00 82.50 449 LEU A O 1
ATOM 3418 N N . TRP A 1 450 ? 39.678 6.056 -28.274 1.00 64.81 450 TRP A N 1
ATOM 3419 C CA . TRP A 1 450 ? 40.711 5.094 -28.655 1.00 64.81 450 TRP A CA 1
ATOM 3420 C C . TRP A 1 450 ? 40.088 3.789 -29.133 1.00 64.81 450 TRP A C 1
ATOM 3422 O O . TRP A 1 450 ? 39.707 2.927 -28.338 1.00 64.81 450 TRP A O 1
ATOM 3432 N N . VAL A 1 451 ? 40.030 3.613 -30.448 1.00 69.38 451 VAL A N 1
ATOM 3433 C CA . VAL A 1 451 ? 39.536 2.377 -31.053 1.00 69.38 451 VAL A CA 1
ATOM 3434 C C . VAL A 1 451 ? 40.729 1.497 -31.399 1.00 69.38 451 VAL A C 1
ATOM 3436 O O . VAL A 1 451 ? 41.453 1.753 -32.351 1.00 69.38 451 VAL A O 1
ATOM 3439 N N . ARG A 1 452 ? 40.958 0.467 -30.574 1.00 43.09 452 ARG A N 1
ATOM 3440 C CA . ARG A 1 452 ? 42.079 -0.486 -30.730 1.00 43.09 452 ARG A CA 1
ATOM 3441 C C . ARG A 1 452 ? 41.866 -1.512 -31.854 1.00 43.09 452 ARG A C 1
ATOM 3443 O O . ARG A 1 452 ? 42.777 -2.279 -32.146 1.00 43.09 452 ARG A O 1
ATOM 3450 N N . GLY A 1 453 ? 40.667 -1.539 -32.436 1.00 54.19 453 GLY A N 1
ATOM 3451 C CA . GLY A 1 453 ? 40.358 -2.182 -33.713 1.00 54.19 453 GLY A CA 1
ATOM 3452 C C . GLY A 1 453 ? 40.146 -1.119 -34.794 1.00 54.19 453 GLY A C 1
ATOM 3453 O O . GLY A 1 453 ? 40.837 -0.107 -34.818 1.00 54.19 453 GLY A O 1
ATOM 3454 N N . GLN A 1 454 ? 39.152 -1.306 -35.657 1.00 37.56 454 GLN A N 1
ATOM 3455 C CA . GLN A 1 454 ? 38.755 -0.292 -36.635 1.00 37.56 454 GLN A CA 1
ATOM 3456 C C . GLN A 1 454 ? 37.576 0.533 -36.097 1.00 37.56 454 GLN A C 1
ATOM 3458 O O . GLN A 1 454 ? 36.537 -0.035 -35.772 1.00 37.56 454 GLN A O 1
ATOM 3463 N N . PHE A 1 455 ? 37.681 1.869 -36.083 1.00 53.38 455 PHE A N 1
ATOM 3464 C CA . PHE A 1 455 ? 36.490 2.737 -36.138 1.00 53.38 455 PHE A CA 1
ATOM 3465 C C . PHE A 1 455 ? 36.081 2.867 -37.607 1.00 53.38 455 PHE A C 1
ATOM 3467 O O . PHE A 1 455 ? 36.204 3.918 -38.231 1.00 53.38 455 PHE A O 1
ATOM 3474 N N . GLY A 1 456 ? 35.774 1.714 -38.195 1.00 45.41 456 GLY A N 1
ATOM 3475 C CA . GLY A 1 456 ? 35.734 1.518 -39.630 1.00 45.41 456 GLY A CA 1
ATOM 3476 C C . GLY A 1 456 ? 34.368 1.050 -40.077 1.00 45.41 456 GLY A C 1
ATOM 3477 O O . GLY A 1 456 ? 33.762 0.165 -39.479 1.00 45.41 456 GLY A O 1
ATOM 3478 N N . HIS A 1 457 ? 33.934 1.612 -41.193 1.00 59.97 457 HIS A N 1
ATOM 3479 C CA . HIS A 1 457 ? 32.968 0.958 -42.050 1.00 59.97 457 HIS A CA 1
ATOM 3480 C C . HIS A 1 457 ? 33.639 -0.323 -42.577 1.00 59.97 457 HIS A C 1
ATOM 3482 O O . HIS A 1 457 ? 34.659 -0.222 -43.259 1.00 59.97 457 HIS A O 1
ATOM 3488 N N . ASN A 1 458 ? 33.105 -1.507 -42.251 1.00 54.81 458 ASN A N 1
ATOM 3489 C CA . ASN A 1 458 ? 33.570 -2.782 -42.827 1.00 54.81 458 ASN A CA 1
ATOM 3490 C C . ASN A 1 458 ? 33.491 -2.717 -44.366 1.00 54.81 458 ASN A C 1
ATOM 3492 O O . ASN A 1 458 ? 34.462 -3.005 -45.061 1.00 54.81 458 ASN A O 1
ATOM 3496 N N . ALA A 1 459 ? 32.367 -2.196 -44.863 1.00 67.69 459 ALA A N 1
ATOM 3497 C CA . ALA A 1 459 ? 32.171 -1.770 -46.237 1.00 67.69 459 ALA A CA 1
ATOM 3498 C C . ALA A 1 459 ? 31.534 -0.373 -46.264 1.00 67.69 459 ALA A C 1
ATOM 3500 O O . ALA A 1 459 ? 30.751 -0.014 -45.382 1.00 67.69 459 ALA A O 1
ATOM 3501 N N . ARG A 1 460 ? 31.848 0.414 -47.298 1.00 79.56 460 ARG A N 1
ATOM 3502 C CA . ARG A 1 460 ? 31.054 1.599 -47.656 1.00 79.56 460 ARG A CA 1
ATOM 3503 C C . ARG A 1 460 ? 29.675 1.152 -48.136 1.00 79.56 460 ARG A C 1
ATOM 3505 O O . ARG A 1 460 ? 29.570 0.101 -48.760 1.00 79.56 460 ARG A O 1
ATOM 3512 N N . ILE A 1 461 ? 28.640 1.963 -47.911 1.00 86.31 461 ILE A N 1
ATOM 3513 C CA . ILE A 1 461 ? 27.336 1.685 -48.523 1.00 86.31 461 ILE A CA 1
ATOM 3514 C C . ILE A 1 461 ? 27.422 2.071 -49.999 1.00 86.31 461 ILE A C 1
ATOM 3516 O O . ILE A 1 461 ? 27.685 3.232 -50.339 1.00 86.31 461 ILE A O 1
ATOM 3520 N N . CYS A 1 462 ? 27.226 1.074 -50.856 1.00 90.12 462 CYS A N 1
ATOM 3521 C CA . CYS A 1 462 ? 27.329 1.198 -52.303 1.00 90.12 462 CYS A CA 1
ATOM 3522 C C . CYS A 1 462 ? 25.938 1.316 -52.928 1.00 90.12 462 CYS A C 1
ATOM 3524 O O . CYS A 1 462 ? 25.007 0.607 -52.544 1.00 90.12 462 CYS A O 1
ATOM 3526 N N . ALA A 1 463 ? 25.814 2.179 -53.932 1.00 93.62 463 ALA A N 1
ATOM 3527 C CA . ALA A 1 463 ? 24.617 2.299 -54.752 1.00 93.62 463 ALA A CA 1
ATOM 3528 C C . ALA A 1 463 ? 24.944 2.001 -56.218 1.00 93.62 463 ALA A C 1
ATOM 3530 O O . ALA A 1 463 ? 25.692 2.755 -56.842 1.00 93.62 463 ALA A O 1
ATOM 3531 N N . VAL A 1 464 ? 24.377 0.933 -56.781 1.00 95.62 464 VAL A N 1
ATOM 3532 C CA . VAL A 1 464 ? 24.494 0.638 -58.215 1.00 95.62 464 VAL A CA 1
ATOM 3533 C C . VAL A 1 464 ? 23.349 1.319 -58.957 1.00 95.62 464 VAL A C 1
ATOM 3535 O O . VAL A 1 464 ? 22.181 1.065 -58.673 1.00 95.62 464 VAL A O 1
ATOM 3538 N N . ILE A 1 465 ? 23.669 2.186 -59.913 1.00 97.19 465 ILE A N 1
ATOM 3539 C CA . ILE A 1 465 ? 22.696 2.889 -60.750 1.00 97.19 465 ILE A CA 1
ATOM 3540 C C . ILE A 1 465 ? 22.559 2.150 -62.078 1.00 97.19 465 ILE A C 1
ATOM 3542 O O . ILE A 1 465 ? 23.512 2.070 -62.859 1.00 97.19 465 ILE A O 1
ATOM 3546 N N . GLN A 1 466 ? 21.360 1.638 -62.340 1.00 95.75 466 GLN A N 1
ATOM 3547 C CA . GLN A 1 466 ? 20.980 1.038 -63.613 1.00 95.75 466 GLN A CA 1
ATOM 3548 C C . GLN A 1 466 ? 19.799 1.821 -64.182 1.00 95.75 466 GLN A C 1
ATOM 3550 O O . GLN A 1 466 ? 18.640 1.609 -63.815 1.00 95.75 466 GLN A O 1
ATOM 3555 N N . ASP A 1 467 ? 20.110 2.744 -65.087 1.00 95.81 467 ASP A N 1
ATOM 3556 C CA . ASP A 1 467 ? 19.143 3.569 -65.801 1.00 95.81 467 ASP A CA 1
ATOM 3557 C C . ASP A 1 467 ? 18.248 4.394 -64.851 1.00 95.81 467 ASP A C 1
ATOM 3559 O O . ASP A 1 467 ? 18.693 5.384 -64.284 1.00 95.81 467 ASP A O 1
ATOM 3563 N N . GLU A 1 468 ? 16.985 4.014 -64.657 1.00 95.62 468 GLU A N 1
ATOM 3564 C CA . GLU A 1 468 ? 16.044 4.717 -63.765 1.00 95.62 468 GLU A CA 1
ATOM 3565 C C . GLU A 1 468 ? 15.954 4.113 -62.349 1.00 95.62 468 GLU A C 1
ATOM 3567 O O . GLU A 1 468 ? 15.111 4.527 -61.548 1.00 95.62 468 GLU A O 1
ATOM 3572 N N . TYR A 1 469 ? 16.814 3.140 -62.032 1.00 96.31 469 TYR A N 1
ATOM 3573 C CA . TYR A 1 469 ? 16.847 2.438 -60.750 1.00 96.31 469 TYR A CA 1
ATOM 3574 C C . TYR A 1 469 ? 18.198 2.563 -60.043 1.00 96.31 469 TYR A C 1
ATOM 3576 O O . TYR A 1 469 ? 19.258 2.625 -60.662 1.00 96.31 469 TYR A O 1
ATOM 3584 N N . MET A 1 470 ? 18.132 2.540 -58.718 1.00 95.38 470 MET A N 1
ATOM 3585 C CA . MET A 1 470 ? 19.244 2.484 -57.781 1.00 95.38 470 MET A CA 1
ATOM 3586 C C . MET A 1 470 ? 19.089 1.224 -56.935 1.00 95.38 470 MET A C 1
ATOM 3588 O O . MET A 1 470 ? 18.003 0.965 -56.423 1.00 95.38 470 MET A O 1
ATOM 3592 N N . TYR A 1 471 ? 20.165 0.461 -56.789 1.00 94.50 471 TYR A N 1
ATOM 3593 C CA . TYR A 1 471 ? 20.230 -0.736 -55.956 1.00 94.50 471 TYR A CA 1
ATOM 3594 C C . TYR A 1 471 ? 21.189 -0.463 -54.803 1.00 94.50 471 TYR A C 1
ATOM 3596 O O . TYR A 1 471 ? 22.357 -0.141 -55.034 1.00 94.50 471 TYR A O 1
ATOM 3604 N N . VAL A 1 472 ? 20.685 -0.504 -53.571 1.00 91.50 472 VAL A N 1
ATOM 3605 C CA . VAL A 1 472 ? 21.449 -0.133 -52.373 1.00 91.50 472 VAL A CA 1
ATOM 3606 C C . VAL A 1 472 ? 21.958 -1.385 -51.676 1.00 91.50 472 VAL A C 1
ATOM 3608 O O . VAL A 1 472 ? 21.172 -2.205 -51.205 1.00 91.50 472 VAL A O 1
ATOM 3611 N N . HIS A 1 473 ? 23.279 -1.493 -51.575 1.00 88.25 473 HIS A N 1
ATOM 3612 C CA . HIS A 1 473 ? 23.967 -2.575 -50.883 1.00 88.25 473 HIS A CA 1
ATOM 3613 C C . HIS A 1 473 ? 24.483 -2.051 -49.543 1.00 88.25 473 HIS A C 1
ATOM 3615 O O . HIS A 1 473 ? 25.473 -1.317 -49.473 1.00 88.25 473 HIS A O 1
ATOM 3621 N N . HIS A 1 474 ? 23.768 -2.414 -48.480 1.00 79.50 474 HIS A N 1
ATOM 3622 C CA . HIS A 1 474 ? 24.121 -2.154 -47.084 1.00 79.50 474 HIS A CA 1
ATOM 3623 C C . HIS A 1 474 ? 24.167 -3.482 -46.305 1.00 79.50 474 HIS A C 1
ATOM 3625 O O . HIS A 1 474 ? 23.898 -4.541 -46.878 1.00 79.50 474 HIS A O 1
ATOM 3631 N N . THR A 1 475 ? 24.573 -3.460 -45.034 1.00 69.00 475 THR A N 1
ATOM 3632 C CA . THR A 1 475 ? 24.731 -4.675 -44.214 1.00 69.00 475 THR A CA 1
ATOM 3633 C C . THR A 1 475 ? 23.425 -5.476 -44.153 1.00 69.00 475 THR A C 1
ATOM 3635 O O . THR A 1 475 ? 22.405 -4.958 -43.724 1.00 69.00 475 THR A O 1
ATOM 3638 N N . GLY A 1 476 ? 23.469 -6.742 -44.582 1.00 69.12 476 GLY A N 1
ATOM 3639 C CA . GLY A 1 476 ? 22.289 -7.602 -44.773 1.00 69.12 476 GLY A CA 1
ATOM 3640 C C . GLY A 1 476 ? 21.952 -7.866 -46.248 1.00 69.12 476 GLY A C 1
ATOM 3641 O O . GLY A 1 476 ? 21.479 -8.945 -46.577 1.00 69.12 476 GLY A O 1
ATOM 3642 N N . HIS A 1 477 ? 22.312 -6.947 -47.152 1.00 74.06 477 HIS A N 1
ATOM 3643 C CA . HIS A 1 477 ? 22.020 -7.023 -48.595 1.00 74.06 477 HIS A CA 1
ATOM 3644 C C . HIS A 1 477 ? 23.292 -7.044 -49.470 1.00 74.06 477 HIS A C 1
ATOM 3646 O O . HIS A 1 477 ? 23.231 -6.807 -50.679 1.00 74.06 477 HIS A O 1
ATOM 3652 N N . ILE A 1 478 ? 24.457 -7.324 -48.873 1.00 67.62 478 ILE A N 1
ATOM 3653 C CA . ILE A 1 478 ? 25.769 -7.299 -49.546 1.00 67.62 478 ILE A CA 1
ATOM 3654 C C . ILE A 1 478 ? 25.853 -8.368 -50.650 1.00 67.62 478 ILE A C 1
ATOM 3656 O O . ILE A 1 478 ? 26.260 -8.049 -51.763 1.00 67.62 478 ILE A O 1
ATOM 3660 N N . ASP A 1 479 ? 25.390 -9.589 -50.369 1.00 73.56 479 ASP A N 1
ATOM 3661 C CA . ASP A 1 479 ? 25.401 -10.731 -51.304 1.00 73.56 479 ASP A CA 1
ATOM 3662 C C . ASP A 1 479 ? 24.112 -10.845 -52.150 1.00 73.56 479 ASP A C 1
ATOM 3664 O O . ASP A 1 479 ? 23.863 -11.854 -52.811 1.00 73.56 479 ASP A O 1
ATOM 3668 N N . SER A 1 480 ? 23.272 -9.807 -52.115 1.00 81.88 480 SER A N 1
ATOM 3669 C CA . SER A 1 480 ? 21.988 -9.723 -52.822 1.00 81.88 480 SER A CA 1
ATOM 3670 C C . SER A 1 480 ? 22.093 -8.830 -54.072 1.00 81.88 480 SER A C 1
ATOM 3672 O O . SER A 1 480 ? 23.133 -8.220 -54.333 1.00 81.88 480 SER A O 1
ATOM 3674 N N . LYS A 1 481 ? 21.014 -8.693 -54.851 1.00 85.62 481 LYS A N 1
ATOM 3675 C CA . LYS A 1 481 ? 20.912 -7.678 -55.919 1.00 85.62 481 LYS A CA 1
ATOM 3676 C C . LYS A 1 481 ? 20.775 -6.258 -55.364 1.00 85.62 481 LYS A C 1
ATOM 3678 O O . LYS A 1 481 ? 20.918 -5.314 -56.137 1.00 85.62 481 LYS A O 1
ATOM 3683 N N . GLY A 1 482 ? 20.542 -6.111 -54.061 1.00 87.75 482 GLY A N 1
ATOM 3684 C CA . GLY A 1 482 ? 20.448 -4.838 -53.360 1.00 87.75 482 GLY A CA 1
ATOM 3685 C C . GLY A 1 482 ? 19.043 -4.244 -53.413 1.00 87.75 482 GLY A C 1
ATOM 3686 O O . GLY A 1 482 ? 18.263 -4.496 -54.333 1.00 87.75 482 GLY A O 1
ATOM 3687 N N . ILE A 1 483 ? 18.728 -3.407 -52.424 1.00 90.31 483 ILE A N 1
ATOM 3688 C CA . ILE A 1 483 ? 17.394 -2.817 -52.270 1.00 90.31 483 ILE A CA 1
ATOM 3689 C C . ILE A 1 483 ? 17.098 -1.907 -53.457 1.00 90.31 483 ILE A C 1
ATOM 3691 O O . ILE A 1 483 ? 17.790 -0.907 -53.673 1.00 90.31 483 ILE A O 1
ATOM 3695 N N . LYS A 1 484 ? 16.065 -2.256 -54.225 1.00 92.88 484 LYS A N 1
ATOM 3696 C CA . LYS A 1 484 ? 15.713 -1.611 -55.486 1.00 92.88 484 LYS A CA 1
ATOM 3697 C C . LYS A 1 484 ? 14.831 -0.397 -55.248 1.00 92.88 484 LYS A C 1
ATOM 3699 O O . LYS A 1 484 ? 13.725 -0.487 -54.714 1.00 92.88 484 LYS A O 1
ATOM 3704 N N . ILE A 1 485 ? 15.293 0.741 -55.742 1.00 91.88 485 ILE A N 1
ATOM 3705 C CA . ILE A 1 485 ? 14.670 2.048 -55.570 1.00 91.88 485 ILE A CA 1
ATOM 3706 C C . ILE A 1 485 ? 14.535 2.697 -56.948 1.00 91.88 485 ILE A C 1
ATOM 3708 O O . ILE A 1 485 ? 15.509 2.812 -57.689 1.00 91.88 485 ILE A O 1
ATOM 3712 N N . LYS A 1 486 ? 13.327 3.129 -57.320 1.00 93.75 486 LYS A N 1
ATOM 3713 C CA . LYS A 1 486 ? 13.100 3.905 -58.547 1.00 93.75 486 LYS A CA 1
ATOM 3714 C C . LYS A 1 486 ? 13.501 5.354 -58.305 1.00 93.75 486 LYS A C 1
ATOM 3716 O O . LYS A 1 486 ? 12.966 5.971 -57.389 1.00 93.75 486 LYS A O 1
ATOM 3721 N N . LEU A 1 487 ? 14.411 5.896 -59.111 1.00 93.81 487 LEU A N 1
ATOM 3722 C CA . LEU A 1 487 ? 14.923 7.255 -58.940 1.00 93.81 487 LEU A CA 1
ATOM 3723 C C . LEU A 1 487 ? 13.868 8.320 -59.273 1.00 93.81 487 LEU A C 1
ATOM 3725 O O . LEU A 1 487 ? 13.076 8.175 -60.207 1.00 93.81 487 LEU A O 1
ATOM 3729 N N . GLY A 1 488 ? 13.898 9.426 -58.525 1.00 90.38 488 GLY A N 1
ATOM 3730 C CA . GLY A 1 488 ? 13.136 10.628 -58.863 1.00 90.38 488 GLY A CA 1
ATOM 3731 C C . GLY A 1 488 ? 13.736 11.351 -60.073 1.00 90.38 488 GLY A C 1
ATOM 3732 O O . GLY A 1 488 ? 14.886 11.121 -60.439 1.00 90.38 488 GLY A O 1
ATOM 3733 N N . VAL A 1 489 ? 12.984 12.271 -60.678 1.00 89.62 489 VAL A N 1
ATOM 3734 C CA . VAL A 1 489 ? 13.467 13.120 -61.783 1.00 89.62 489 VAL A CA 1
ATOM 3735 C C . VAL A 1 489 ? 13.423 14.586 -61.361 1.00 89.62 489 VAL A C 1
ATOM 3737 O O . VAL A 1 489 ? 12.472 15.022 -60.713 1.00 89.62 489 VAL A O 1
ATOM 3740 N N . VAL A 1 490 ? 14.441 15.358 -61.739 1.00 88.19 490 VAL A N 1
ATOM 3741 C CA . VAL A 1 490 ? 14.457 16.822 -61.624 1.00 88.19 490 VAL A CA 1
ATOM 3742 C C . VAL A 1 490 ? 14.592 17.457 -63.003 1.00 88.19 490 VAL A C 1
ATOM 3744 O O . VAL A 1 490 ? 15.426 17.045 -63.808 1.00 88.19 490 VAL A O 1
ATOM 3747 N N . SER A 1 491 ? 13.779 18.478 -63.272 1.00 86.75 491 SER A N 1
ATOM 3748 C CA . SER A 1 491 ? 13.912 19.334 -64.454 1.00 86.75 491 SER A CA 1
ATOM 3749 C C . SER A 1 491 ? 14.606 20.641 -64.088 1.00 86.75 491 SER A C 1
ATOM 3751 O O . SER A 1 491 ? 14.274 21.253 -63.074 1.00 86.75 491 SER A O 1
ATOM 3753 N N . PHE A 1 492 ? 15.529 21.101 -64.928 1.00 82.38 492 PHE A N 1
ATOM 3754 C CA . PHE A 1 492 ? 16.302 22.325 -64.709 1.00 82.38 492 PHE A CA 1
ATOM 3755 C C . PHE A 1 492 ? 16.526 23.080 -66.026 1.00 82.38 492 PHE A C 1
ATOM 3757 O O . PHE A 1 492 ? 16.605 22.445 -67.079 1.00 82.38 492 PHE A O 1
ATOM 3764 N N . PRO A 1 493 ? 16.614 24.422 -66.012 1.00 75.75 493 PRO A N 1
ATOM 3765 C CA . PRO A 1 493 ? 16.963 25.184 -67.206 1.00 75.75 493 PRO A CA 1
ATOM 3766 C C . PRO A 1 493 ? 18.378 24.823 -67.679 1.00 75.75 493 PRO A C 1
ATOM 3768 O O . PRO A 1 493 ? 19.299 24.652 -66.877 1.00 75.75 493 PRO A O 1
ATOM 3771 N N . SER A 1 494 ? 18.568 24.711 -68.991 1.00 72.31 494 SER A N 1
ATOM 3772 C CA . SER A 1 494 ? 19.888 24.526 -69.586 1.00 72.31 494 SER A CA 1
ATOM 3773 C C . SER A 1 494 ? 20.737 25.771 -69.344 1.00 72.31 494 SER A C 1
ATOM 3775 O O . SER A 1 494 ? 20.329 26.885 -69.673 1.00 72.31 494 SER A O 1
ATOM 3777 N N . ARG A 1 495 ? 21.961 25.580 -68.834 1.00 70.62 495 ARG A N 1
ATOM 3778 C CA . ARG A 1 495 ? 22.923 26.675 -68.602 1.00 70.62 495 ARG A CA 1
ATOM 3779 C C . ARG A 1 495 ? 23.323 27.403 -69.898 1.00 70.62 495 ARG A C 1
ATOM 3781 O O . ARG A 1 495 ? 23.784 28.534 -69.825 1.00 70.62 495 ARG A O 1
ATOM 3788 N N . ALA A 1 496 ? 23.123 26.782 -71.066 1.00 69.00 496 ALA A N 1
ATOM 3789 C CA . ALA A 1 496 ? 23.378 27.388 -72.376 1.00 69.00 496 ALA A CA 1
ATOM 3790 C C . ALA A 1 496 ? 22.150 28.102 -72.980 1.00 69.00 496 ALA A C 1
ATOM 3792 O O . ALA A 1 496 ? 22.308 28.978 -73.827 1.00 69.00 496 ALA A O 1
ATOM 3793 N N . ASN A 1 497 ? 20.928 27.738 -72.574 1.00 73.19 497 ASN A N 1
ATOM 3794 C CA . ASN A 1 497 ? 19.696 28.416 -72.987 1.00 73.19 497 ASN A CA 1
ATOM 3795 C C . ASN A 1 497 ? 18.595 28.192 -71.930 1.00 73.19 497 ASN A C 1
ATOM 3797 O O . ASN A 1 497 ? 18.027 27.096 -71.884 1.00 73.19 497 ASN A O 1
ATOM 3801 N N . PRO A 1 498 ? 18.231 29.205 -71.121 1.00 74.06 498 PRO A N 1
ATOM 3802 C CA . PRO A 1 498 ? 17.298 29.028 -70.007 1.00 74.06 498 PRO A CA 1
ATOM 3803 C C . PRO A 1 498 ? 15.862 28.666 -70.429 1.00 74.06 498 PRO A C 1
ATOM 3805 O O . PRO A 1 498 ? 15.085 28.210 -69.593 1.00 74.06 498 PRO A O 1
ATOM 3808 N N . ASN A 1 499 ? 15.510 28.811 -71.714 1.00 77.12 499 ASN A N 1
ATOM 3809 C CA . ASN A 1 499 ? 14.205 28.406 -72.250 1.00 77.12 499 ASN A CA 1
ATOM 3810 C C . ASN A 1 499 ? 14.114 26.901 -72.568 1.00 77.12 499 ASN A C 1
ATOM 3812 O O . ASN A 1 499 ? 13.018 26.385 -72.781 1.00 77.12 499 ASN A O 1
ATOM 3816 N N . VAL A 1 500 ? 15.241 26.181 -72.595 1.00 75.38 500 VAL A N 1
ATOM 3817 C CA . VAL A 1 500 ? 15.285 24.722 -72.775 1.00 75.38 500 VAL A CA 1
ATOM 3818 C C . VAL A 1 500 ? 15.454 24.069 -71.409 1.00 75.38 500 VAL A C 1
ATOM 3820 O O . VAL A 1 500 ? 16.383 24.408 -70.680 1.00 75.38 500 VAL A O 1
ATOM 3823 N N . LYS A 1 501 ? 14.594 23.108 -71.053 1.00 78.50 501 LYS A N 1
ATOM 3824 C CA . LYS A 1 501 ? 14.738 22.335 -69.810 1.00 78.50 501 LYS A CA 1
ATOM 3825 C C . LYS A 1 501 ? 15.455 21.014 -70.073 1.00 78.50 501 LYS A C 1
ATOM 3827 O O . LYS A 1 501 ? 15.008 20.227 -70.901 1.00 78.50 501 LYS A O 1
ATOM 3832 N N . GLY A 1 502 ? 16.536 20.768 -69.340 1.00 79.25 502 GLY A N 1
ATOM 3833 C CA . GLY A 1 502 ? 17.106 19.436 -69.166 1.00 79.25 502 GLY A CA 1
ATOM 3834 C C . GLY A 1 502 ? 16.372 18.667 -68.066 1.00 79.25 502 GLY A C 1
ATOM 3835 O O . GLY A 1 502 ? 15.695 19.259 -67.221 1.00 79.25 502 GLY A O 1
ATOM 3836 N N . SER A 1 503 ? 16.524 17.346 -68.065 1.00 87.81 503 SER A N 1
ATOM 3837 C CA . SER A 1 503 ? 16.028 16.451 -67.017 1.00 87.81 503 SER A CA 1
ATOM 3838 C C . SER A 1 503 ? 17.131 15.497 -66.576 1.00 87.81 503 SER A C 1
ATOM 3840 O O . SER A 1 503 ? 17.835 14.960 -67.430 1.00 87.81 503 SER A O 1
ATOM 3842 N N . ALA A 1 504 ? 17.252 15.257 -65.272 1.00 91.06 504 ALA A N 1
ATOM 3843 C CA . ALA A 1 504 ? 18.184 14.284 -64.709 1.00 91.06 504 ALA A CA 1
ATOM 3844 C C . ALA A 1 504 ? 17.500 13.406 -63.658 1.00 91.06 504 ALA A C 1
ATOM 3846 O O . ALA A 1 504 ? 16.593 13.867 -62.959 1.00 91.06 504 ALA A O 1
ATOM 3847 N N . TYR A 1 505 ? 17.964 12.166 -63.516 1.00 94.31 505 TYR A N 1
ATOM 3848 C CA . TYR A 1 505 ? 17.587 11.318 -62.389 1.00 94.31 505 TYR A CA 1
ATOM 3849 C C . TYR A 1 505 ? 18.295 11.799 -61.116 1.00 94.31 505 TYR A C 1
ATOM 3851 O O . TYR A 1 505 ? 19.512 12.003 -61.109 1.00 94.31 505 TYR A O 1
ATOM 3859 N N . LYS A 1 506 ? 17.526 11.996 -60.043 1.00 92.81 506 LYS A N 1
ATOM 3860 C CA . LYS A 1 506 ? 18.020 12.384 -58.719 1.00 92.81 506 LYS A CA 1
ATOM 3861 C C . LYS A 1 506 ? 18.551 11.154 -57.990 1.00 92.81 506 LYS A C 1
ATOM 3863 O O . LYS A 1 506 ? 17.793 10.222 -57.745 1.00 92.81 506 LYS A O 1
ATOM 3868 N N . ILE A 1 507 ? 19.831 11.171 -57.626 1.00 94.44 507 ILE A N 1
ATOM 3869 C CA . ILE A 1 507 ? 20.490 10.147 -56.811 1.00 94.44 507 ILE A CA 1
ATOM 3870 C C . ILE A 1 507 ? 20.557 10.661 -55.362 1.00 94.44 507 ILE A C 1
ATOM 3872 O O . ILE A 1 507 ? 21.367 11.550 -55.081 1.00 94.44 507 ILE A O 1
ATOM 3876 N N . PRO A 1 508 ? 19.734 10.145 -54.434 1.00 91.75 508 PRO A N 1
ATOM 3877 C CA . PRO A 1 508 ? 19.902 10.408 -53.005 1.00 91.75 508 PRO A CA 1
ATOM 3878 C C . PRO A 1 508 ? 21.209 9.803 -52.476 1.00 91.75 508 PRO A C 1
ATOM 3880 O O . PRO A 1 508 ? 21.535 8.656 -52.780 1.00 91.75 508 PRO A O 1
ATOM 3883 N N . LEU A 1 509 ? 21.936 10.545 -51.637 1.00 90.81 509 LEU A N 1
ATOM 3884 C CA . LEU A 1 509 ? 23.126 10.054 -50.924 1.00 90.81 509 LEU A CA 1
ATOM 3885 C C . LEU A 1 509 ? 22.902 9.846 -49.418 1.00 90.81 509 LEU A C 1
ATOM 3887 O O . LEU A 1 509 ? 23.833 9.469 -48.704 1.00 90.81 509 LEU A O 1
ATOM 3891 N N . TYR A 1 510 ? 21.675 10.055 -48.941 1.00 87.69 510 TYR A N 1
ATOM 3892 C CA . TYR A 1 510 ? 21.246 9.745 -47.581 1.00 87.69 510 TYR A CA 1
ATOM 3893 C C . TYR A 1 510 ? 19.798 9.254 -47.569 1.00 87.69 510 TYR A C 1
ATOM 3895 O O . TYR A 1 510 ? 18.946 9.842 -48.231 1.00 87.69 510 TYR A O 1
ATOM 3903 N N . SER A 1 511 ? 19.517 8.206 -46.790 1.00 85.56 511 SER A N 1
ATOM 3904 C CA . SER A 1 511 ? 18.170 7.633 -46.606 1.00 85.56 511 SER A CA 1
ATOM 3905 C C . SER A 1 511 ? 17.384 7.353 -47.907 1.00 85.56 511 SER A C 1
ATOM 3907 O O . SER A 1 511 ? 16.212 7.732 -47.996 1.00 85.56 511 SER A O 1
ATOM 3909 N N . PRO A 1 512 ? 17.989 6.724 -48.934 1.00 88.44 512 PRO A N 1
ATOM 3910 C CA . PRO A 1 512 ? 17.345 6.532 -50.232 1.00 88.44 512 PRO A CA 1
ATOM 3911 C C . PRO A 1 512 ? 16.056 5.701 -50.112 1.00 88.44 512 PRO A C 1
ATOM 3913 O O . PRO A 1 512 ? 15.998 4.730 -49.360 1.00 88.44 512 PRO A O 1
ATOM 3916 N N . GLY A 1 513 ? 15.013 6.070 -50.864 1.00 82.38 513 GLY A N 1
ATOM 3917 C CA . GLY A 1 513 ? 13.736 5.338 -50.894 1.00 82.38 513 GLY A CA 1
ATOM 3918 C C . GLY A 1 513 ? 12.797 5.611 -49.711 1.00 82.38 513 GLY A C 1
ATOM 3919 O O . GLY A 1 513 ? 11.635 5.200 -49.748 1.00 82.38 513 GLY A O 1
ATOM 3920 N N . ARG A 1 514 ? 13.258 6.341 -48.686 1.00 79.56 514 ARG A N 1
ATOM 3921 C CA . ARG A 1 514 ? 12.406 6.875 -47.617 1.00 79.56 514 ARG A CA 1
ATOM 3922 C C . ARG A 1 514 ? 11.476 7.966 -48.168 1.00 79.56 514 ARG A C 1
ATOM 3924 O O . ARG A 1 514 ? 11.758 8.595 -49.180 1.00 79.56 514 ARG A O 1
ATOM 3931 N N . GLN A 1 515 ? 10.364 8.205 -47.476 1.00 70.44 515 GLN A N 1
ATOM 3932 C CA . GLN A 1 515 ? 9.505 9.373 -47.683 1.00 70.44 515 GLN A CA 1
ATOM 3933 C C . GLN A 1 515 ? 9.619 10.302 -46.461 1.00 70.44 515 GLN A C 1
ATOM 3935 O O . GLN A 1 515 ? 9.416 9.853 -45.329 1.00 70.44 515 GLN A O 1
ATOM 3940 N N . GLY A 1 516 ? 9.960 11.582 -46.657 1.00 63.78 516 GLY A N 1
ATOM 3941 C CA . GLY A 1 516 ? 9.929 12.596 -45.594 1.00 63.78 516 GLY A CA 1
ATOM 3942 C C . GLY A 1 516 ? 10.983 13.707 -45.691 1.00 63.78 516 GLY A C 1
ATOM 3943 O O . GLY A 1 516 ? 11.742 13.809 -46.647 1.00 63.78 516 GLY A O 1
ATOM 3944 N N . VAL A 1 517 ? 11.046 14.535 -44.640 1.00 53.53 517 VAL A N 1
ATOM 3945 C CA . VAL A 1 517 ? 11.760 15.836 -44.589 1.00 53.53 517 VAL A CA 1
ATOM 3946 C C . VAL A 1 517 ? 13.266 15.773 -44.910 1.00 53.53 517 VAL A C 1
ATOM 3948 O O . VAL A 1 517 ? 13.832 16.773 -45.342 1.00 53.53 517 VAL A O 1
ATOM 3951 N N . LEU A 1 518 ? 13.921 14.621 -44.718 1.00 53.25 518 LEU A N 1
ATOM 3952 C CA . LEU A 1 518 ? 15.363 14.424 -44.963 1.00 53.25 518 LEU A CA 1
ATOM 3953 C C . LEU A 1 518 ? 15.674 13.584 -46.220 1.00 53.25 518 LEU A C 1
ATOM 3955 O O . LEU A 1 518 ? 16.809 13.148 -46.393 1.00 53.25 518 LEU A O 1
ATOM 3959 N N . GLY A 1 519 ? 14.681 13.343 -47.079 1.00 53.72 519 GLY A N 1
ATOM 3960 C CA . GLY A 1 519 ? 14.842 12.599 -48.329 1.00 53.72 519 GLY A CA 1
ATOM 3961 C C . GLY A 1 519 ? 13.495 12.337 -48.999 1.00 53.72 519 GLY A C 1
ATOM 3962 O O . GLY A 1 519 ? 12.820 11.369 -48.670 1.00 53.72 519 GLY A O 1
ATOM 3963 N N . GLU A 1 520 ? 13.107 13.193 -49.947 1.00 59.84 520 GLU A N 1
ATOM 3964 C CA . GLU A 1 520 ? 11.969 12.969 -50.860 1.00 59.84 520 GLU A CA 1
ATOM 3965 C C . GLU A 1 520 ? 12.480 12.387 -52.186 1.00 59.84 520 GLU A C 1
ATOM 3967 O O . GLU A 1 520 ? 12.199 12.902 -53.276 1.00 59.84 520 GLU A O 1
ATOM 3972 N N . ASP A 1 521 ? 13.324 11.360 -52.086 1.00 70.56 521 ASP A N 1
ATOM 3973 C CA . ASP A 1 521 ? 14.117 10.890 -53.209 1.00 70.56 521 ASP A CA 1
ATOM 3974 C C . ASP A 1 521 ? 14.232 9.368 -53.262 1.00 70.56 521 ASP A C 1
ATOM 3976 O O . ASP A 1 521 ? 14.826 8.703 -52.411 1.00 70.56 521 ASP A O 1
ATOM 3980 N N . GLY A 1 522 ? 13.637 8.835 -54.326 1.00 76.12 522 GLY A N 1
ATOM 3981 C CA . GLY A 1 522 ? 13.473 7.412 -54.549 1.00 76.12 522 GLY A CA 1
ATOM 3982 C C . GLY A 1 522 ? 12.120 6.880 -54.070 1.00 76.12 522 GLY A C 1
ATOM 3983 O O . GLY A 1 522 ? 11.601 7.286 -53.033 1.00 76.12 522 GLY A O 1
ATOM 3984 N N . THR A 1 523 ? 11.560 5.927 -54.809 1.00 87.44 523 THR A N 1
ATOM 3985 C CA . THR A 1 523 ? 10.442 5.091 -54.345 1.00 87.44 523 THR A CA 1
ATOM 3986 C C . THR A 1 523 ? 10.942 3.663 -54.197 1.00 87.44 523 THR A C 1
ATOM 3988 O O . THR A 1 523 ? 11.507 3.126 -55.150 1.00 87.44 523 THR A O 1
ATOM 3991 N N . LEU A 1 524 ? 10.753 3.053 -53.025 1.00 87.19 524 LEU A N 1
ATOM 3992 C CA . LEU A 1 524 ? 11.041 1.634 -52.813 1.00 87.19 524 LEU A CA 1
ATOM 3993 C C . LEU A 1 524 ? 10.250 0.774 -53.813 1.00 87.19 524 LEU A C 1
ATOM 3995 O O . LEU A 1 524 ? 9.056 0.991 -54.011 1.00 87.19 524 LEU A O 1
ATOM 3999 N N . VAL A 1 525 ? 10.925 -0.188 -54.439 1.00 88.12 525 VAL A N 1
ATOM 4000 C CA . VAL A 1 525 ? 10.338 -1.136 -55.401 1.00 88.12 525 VAL A CA 1
ATOM 4001 C C . VAL A 1 525 ? 10.440 -2.563 -54.881 1.00 88.12 525 VAL A C 1
ATOM 4003 O O . VAL A 1 525 ? 9.493 -3.326 -55.027 1.00 88.12 525 VAL A O 1
ATOM 4006 N N . ASP A 1 526 ? 11.587 -2.913 -54.300 1.00 85.50 526 ASP A N 1
ATOM 4007 C CA . ASP A 1 526 ? 11.889 -4.242 -53.775 1.00 85.50 526 ASP A CA 1
ATOM 4008 C C . ASP A 1 526 ? 12.953 -4.115 -52.675 1.00 85.50 526 ASP A C 1
ATOM 4010 O O . ASP A 1 526 ? 13.862 -3.291 -52.802 1.00 85.50 526 ASP A O 1
ATOM 4014 N N . VAL A 1 527 ? 12.843 -4.911 -51.614 1.00 84.75 527 VAL A N 1
ATOM 4015 C CA . VAL A 1 527 ? 13.852 -5.015 -50.543 1.00 84.75 527 VAL A CA 1
ATOM 4016 C C . VAL A 1 527 ? 14.780 -6.222 -50.726 1.00 84.75 527 VAL A C 1
ATOM 4018 O O . VAL A 1 527 ? 15.800 -6.308 -50.056 1.00 84.75 527 VAL A O 1
ATOM 4021 N N . ASP A 1 528 ? 14.490 -7.109 -51.685 1.00 78.75 528 ASP A N 1
ATOM 4022 C CA . ASP A 1 528 ? 15.345 -8.247 -52.061 1.00 78.75 528 ASP A CA 1
ATOM 4023 C C . ASP A 1 528 ? 15.626 -9.240 -50.907 1.00 78.75 528 ASP A C 1
ATOM 4025 O O . ASP A 1 528 ? 16.646 -9.928 -50.890 1.00 78.75 528 ASP A O 1
ATOM 4029 N N . ASN A 1 529 ? 14.694 -9.350 -49.948 1.00 76.50 529 ASN A N 1
ATOM 4030 C CA . ASN A 1 529 ? 14.678 -10.402 -48.928 1.00 76.50 529 ASN A CA 1
ATOM 4031 C C . ASN A 1 529 ? 13.551 -11.425 -49.211 1.00 76.50 529 ASN A C 1
ATOM 4033 O O . ASN A 1 529 ? 12.366 -11.089 -49.101 1.00 76.50 529 ASN A O 1
ATOM 4037 N N . PRO A 1 530 ? 13.874 -12.696 -49.533 1.00 71.00 530 PRO A N 1
ATOM 4038 C CA . PRO A 1 530 ? 12.871 -13.726 -49.813 1.00 71.00 530 PRO A CA 1
ATOM 4039 C C . PRO A 1 530 ? 12.081 -14.182 -48.572 1.00 71.00 530 PRO A C 1
ATOM 4041 O O . PRO A 1 530 ? 10.973 -14.699 -48.718 1.00 71.00 530 PRO A O 1
ATOM 4044 N N . ASN A 1 531 ? 12.615 -13.987 -47.361 1.00 69.69 531 ASN A N 1
ATOM 4045 C CA . ASN A 1 531 ? 12.031 -14.505 -46.119 1.00 69.69 531 ASN A CA 1
ATOM 4046 C C . ASN A 1 531 ? 10.851 -13.660 -45.616 1.00 69.69 531 ASN A C 1
ATOM 4048 O O . ASN A 1 531 ? 9.976 -14.187 -44.934 1.00 69.69 531 ASN A O 1
ATOM 4052 N N . ILE A 1 532 ? 10.767 -12.383 -46.008 1.00 70.19 532 ILE A N 1
ATOM 4053 C CA . ILE A 1 532 ? 9.658 -11.469 -45.667 1.00 70.19 532 ILE A CA 1
ATOM 4054 C C . ILE A 1 532 ? 8.282 -12.058 -46.003 1.00 70.19 532 ILE A C 1
ATOM 4056 O O . ILE A 1 532 ? 7.317 -11.851 -45.273 1.00 70.19 532 ILE A O 1
ATOM 4060 N N . ASN A 1 533 ? 8.188 -12.813 -47.100 1.00 62.53 533 ASN A N 1
ATOM 4061 C CA . ASN A 1 533 ? 6.933 -13.404 -47.566 1.00 62.53 533 ASN A CA 1
ATOM 4062 C C . ASN A 1 533 ? 6.739 -14.864 -47.115 1.00 62.53 533 ASN A C 1
ATOM 4064 O O . ASN A 1 533 ? 5.760 -15.491 -47.519 1.00 62.53 533 ASN A O 1
ATOM 4068 N N . ASN A 1 534 ? 7.664 -15.434 -46.332 1.00 59.81 534 ASN A N 1
ATOM 4069 C CA . ASN A 1 534 ? 7.641 -16.851 -45.967 1.00 59.81 534 ASN A CA 1
ATOM 4070 C C . ASN A 1 534 ? 8.259 -17.086 -44.566 1.00 59.81 534 ASN A C 1
ATOM 4072 O O . ASN A 1 534 ? 9.438 -17.433 -44.461 1.00 59.81 534 ASN A O 1
ATOM 4076 N N . PRO A 1 535 ? 7.492 -16.873 -43.479 1.00 56.41 535 PRO A N 1
ATOM 4077 C CA . PRO A 1 535 ? 8.001 -16.913 -42.109 1.00 56.41 535 PRO A CA 1
ATOM 4078 C C . PRO A 1 535 ? 8.339 -18.337 -41.651 1.00 56.41 535 PRO A C 1
ATOM 4080 O O . PRO A 1 535 ? 7.460 -19.113 -41.276 1.00 56.41 535 PRO A O 1
ATOM 4083 N N . THR A 1 536 ? 9.631 -18.671 -41.654 1.00 54.75 536 THR A N 1
ATOM 4084 C CA . THR A 1 536 ? 10.166 -19.928 -41.095 1.00 54.75 536 THR A CA 1
ATOM 4085 C C . THR A 1 536 ? 10.914 -19.752 -39.771 1.00 54.75 536 THR A C 1
ATOM 4087 O O . THR A 1 536 ? 11.310 -20.749 -39.172 1.00 54.75 536 THR A O 1
ATOM 4090 N N . ASP A 1 537 ? 11.123 -18.514 -39.318 1.00 53.97 537 ASP A N 1
ATOM 4091 C CA . ASP A 1 537 ? 11.842 -18.176 -38.082 1.00 53.97 537 ASP A CA 1
ATOM 4092 C C . ASP A 1 537 ? 10.838 -17.843 -36.952 1.00 53.97 537 ASP A C 1
ATOM 4094 O O . ASP A 1 537 ? 9.832 -17.191 -37.239 1.00 53.97 537 ASP A O 1
ATOM 4098 N N . PRO A 1 538 ? 11.045 -18.239 -35.676 1.00 49.75 538 PRO A N 1
ATOM 4099 C CA . PRO A 1 538 ? 10.121 -17.920 -34.575 1.00 49.75 538 PRO A CA 1
ATOM 4100 C C . PRO A 1 538 ? 10.123 -16.446 -34.132 1.00 49.75 538 PRO A C 1
ATOM 4102 O O . PRO A 1 538 ? 9.450 -16.100 -33.158 1.00 49.75 538 PRO A O 1
ATOM 4105 N N . ILE A 1 539 ? 10.912 -15.602 -34.795 1.00 53.34 539 ILE A N 1
ATOM 4106 C CA . ILE A 1 539 ? 11.073 -14.178 -34.501 1.00 53.34 539 ILE A CA 1
ATOM 4107 C C . ILE A 1 539 ? 9.764 -13.443 -34.840 1.00 53.34 539 ILE A C 1
ATOM 4109 O O . ILE A 1 539 ? 9.117 -13.717 -35.850 1.00 53.34 539 ILE A O 1
ATOM 4113 N N . GLY A 1 540 ? 9.327 -12.548 -33.951 1.00 57.59 540 GLY A N 1
ATOM 4114 C CA . GLY A 1 540 ? 7.984 -11.965 -33.994 1.00 57.59 540 GLY A CA 1
ATOM 4115 C C . GLY A 1 540 ? 7.671 -11.192 -35.282 1.00 57.59 540 GLY A C 1
ATOM 4116 O O . GLY A 1 540 ? 8.534 -10.543 -35.866 1.00 57.59 540 GLY A O 1
ATOM 4117 N N . ALA A 1 541 ? 6.394 -11.190 -35.679 1.00 55.53 541 ALA A N 1
ATOM 4118 C CA . ALA A 1 541 ? 5.915 -10.580 -36.927 1.00 55.53 541 ALA A CA 1
ATOM 4119 C C . ALA A 1 541 ? 6.226 -9.073 -37.091 1.00 55.53 541 ALA A C 1
ATOM 4121 O O . ALA A 1 541 ? 6.130 -8.554 -38.201 1.00 55.53 541 ALA A O 1
ATOM 4122 N N . GLU A 1 542 ? 6.600 -8.368 -36.018 1.00 59.47 542 GLU A N 1
ATOM 4123 C CA . GLU A 1 542 ? 7.044 -6.969 -36.073 1.00 59.47 542 GLU A CA 1
ATOM 4124 C C . GLU A 1 542 ? 8.439 -6.809 -36.705 1.00 59.47 542 GLU A C 1
ATOM 4126 O O . GLU A 1 542 ? 8.662 -5.833 -37.420 1.00 59.47 542 GLU A O 1
ATOM 4131 N N . GLU A 1 543 ? 9.350 -7.773 -36.515 1.00 61.09 543 GLU A N 1
ATOM 4132 C CA . GLU A 1 543 ? 10.705 -7.744 -37.096 1.00 61.09 543 GLU A CA 1
ATOM 4133 C C . GLU A 1 543 ? 10.720 -8.163 -38.578 1.00 61.09 543 GLU A C 1
ATOM 4135 O O . GLU A 1 543 ? 11.653 -7.843 -39.307 1.00 61.09 543 GLU A O 1
ATOM 4140 N N . MET A 1 544 ? 9.647 -8.794 -39.068 1.00 63.66 544 MET A N 1
ATOM 4141 C CA . MET A 1 544 ? 9.483 -9.199 -40.475 1.00 63.66 544 MET A CA 1
ATOM 4142 C C . MET A 1 544 ? 8.904 -8.095 -41.382 1.00 63.66 544 MET A C 1
ATOM 4144 O O . MET A 1 544 ? 8.402 -8.364 -42.475 1.00 63.66 544 MET A O 1
ATOM 4148 N N . ASN A 1 545 ? 8.926 -6.842 -40.930 1.00 70.19 545 ASN A N 1
ATOM 4149 C CA . ASN A 1 545 ? 8.336 -5.709 -41.636 1.00 70.19 545 ASN A CA 1
ATOM 4150 C C . ASN A 1 545 ? 9.296 -5.138 -42.710 1.00 70.19 545 ASN A C 1
ATOM 4152 O O . ASN A 1 545 ? 10.342 -4.602 -42.341 1.00 70.19 545 ASN A O 1
ATOM 4156 N N . PRO A 1 546 ? 8.926 -5.109 -44.012 1.00 69.88 546 PRO A N 1
ATOM 4157 C CA . PRO A 1 546 ? 9.761 -4.542 -45.084 1.00 69.88 546 PRO A CA 1
ATOM 4158 C C . PRO A 1 546 ? 10.203 -3.091 -44.851 1.00 69.88 546 PRO A C 1
ATOM 4160 O O . PRO A 1 546 ? 11.213 -2.646 -45.393 1.00 69.88 546 PRO A O 1
ATOM 4163 N N . ALA A 1 547 ? 9.455 -2.325 -44.048 1.00 71.31 547 ALA A N 1
ATOM 4164 C CA . ALA A 1 547 ? 9.810 -0.952 -43.709 1.00 71.31 547 ALA A CA 1
ATOM 4165 C C . ALA A 1 547 ? 11.080 -0.839 -42.840 1.00 71.31 547 ALA A C 1
ATOM 4167 O O . ALA A 1 547 ? 11.668 0.242 -42.791 1.00 71.31 547 ALA A O 1
ATOM 4168 N N . LEU A 1 548 ? 11.501 -1.924 -42.175 1.00 73.31 548 LEU A N 1
ATOM 4169 C CA . LEU A 1 548 ? 12.737 -1.986 -41.386 1.00 73.31 548 LEU A CA 1
ATOM 4170 C C . LEU A 1 548 ? 13.989 -2.139 -42.263 1.00 73.31 548 LEU A C 1
ATOM 4172 O O . LEU A 1 548 ? 15.053 -1.670 -41.873 1.00 73.31 548 LEU A O 1
ATOM 4176 N N . GLU A 1 549 ? 13.861 -2.730 -43.455 1.00 77.81 549 GLU A N 1
ATOM 4177 C CA . GLU A 1 549 ? 14.979 -2.919 -44.394 1.00 77.81 549 GLU A CA 1
ATOM 4178 C C . GLU A 1 549 ? 15.248 -1.694 -45.274 1.00 77.81 549 GLU A C 1
ATOM 4180 O O . GLU A 1 549 ? 16.342 -1.563 -45.827 1.00 77.81 549 GLU A O 1
ATOM 4185 N N . ILE A 1 550 ? 14.287 -0.761 -45.378 1.00 80.44 550 ILE A N 1
ATOM 4186 C CA . ILE A 1 550 ? 14.497 0.536 -46.039 1.00 80.44 550 ILE A CA 1
ATOM 4187 C C . ILE A 1 550 ? 15.813 1.139 -45.512 1.00 80.44 550 ILE A C 1
ATOM 4189 O O . ILE A 1 550 ? 15.946 1.231 -44.291 1.00 80.44 550 ILE A O 1
ATOM 4193 N N . PRO A 1 551 ? 16.745 1.614 -46.373 1.00 81.25 551 PRO A N 1
ATOM 4194 C CA . PRO A 1 551 ? 18.043 2.184 -45.972 1.00 81.25 551 PRO A CA 1
ATOM 4195 C C . PRO A 1 551 ? 17.966 3.517 -45.191 1.00 81.25 551 PRO A C 1
ATOM 4197 O O . PRO A 1 551 ? 18.669 4.484 -45.482 1.00 81.25 551 PRO A O 1
ATOM 4200 N N . ASN A 1 552 ? 17.089 3.621 -44.201 1.00 78.88 552 ASN A N 1
ATOM 4201 C CA . ASN A 1 552 ? 16.844 4.795 -43.387 1.00 78.88 552 ASN A CA 1
ATOM 4202 C C . ASN A 1 552 ? 18.077 5.108 -42.527 1.00 78.88 552 ASN A C 1
ATOM 4204 O O . ASN A 1 552 ? 18.518 4.294 -41.724 1.00 78.88 552 ASN A O 1
ATOM 4208 N N . GLY A 1 553 ? 18.646 6.300 -42.699 1.00 77.75 553 GLY A N 1
ATOM 4209 C CA . GLY A 1 553 ? 19.914 6.671 -42.077 1.00 77.75 553 GLY A CA 1
ATOM 4210 C C . GLY A 1 553 ? 21.165 6.197 -42.826 1.00 77.75 553 GLY A C 1
ATOM 4211 O O . GLY A 1 553 ? 22.262 6.608 -42.449 1.00 77.75 553 GLY A O 1
ATOM 4212 N N . ALA A 1 554 ? 21.037 5.407 -43.900 1.00 82.38 554 ALA A N 1
ATOM 4213 C CA . ALA A 1 554 ? 22.174 4.992 -44.717 1.00 82.38 554 ALA A CA 1
ATOM 4214 C C . ALA A 1 554 ? 22.806 6.198 -45.432 1.00 82.38 554 ALA A C 1
ATOM 4216 O O . ALA A 1 554 ? 22.122 6.914 -46.163 1.00 82.38 554 ALA A O 1
ATOM 4217 N N . SER A 1 555 ? 24.113 6.401 -45.240 1.00 87.31 555 SER A N 1
ATOM 4218 C CA . SER A 1 555 ? 24.947 7.324 -46.024 1.00 87.31 555 SER A CA 1
ATOM 4219 C C . SER A 1 555 ? 25.544 6.566 -47.203 1.00 87.31 555 SER A C 1
ATOM 4221 O O . SER A 1 555 ? 26.282 5.614 -46.986 1.00 87.31 555 SER A O 1
ATOM 4223 N N . ILE A 1 556 ? 25.259 6.986 -48.435 1.00 89.94 556 ILE A N 1
ATOM 4224 C CA . ILE A 1 556 ? 25.864 6.395 -49.635 1.00 89.94 556 ILE A CA 1
ATOM 4225 C C . ILE A 1 556 ? 27.244 7.011 -49.845 1.00 89.94 556 ILE A C 1
ATOM 4227 O O . ILE A 1 556 ? 27.369 8.224 -50.022 1.00 89.94 556 ILE A O 1
ATOM 4231 N N . ASP A 1 557 ? 28.285 6.183 -49.830 1.00 89.62 557 ASP A N 1
ATOM 4232 C CA . ASP A 1 557 ? 29.685 6.635 -49.887 1.00 89.62 557 ASP A CA 1
ATOM 4233 C C . ASP A 1 557 ? 30.400 6.183 -51.176 1.00 89.62 557 ASP A C 1
ATOM 4235 O O . ASP A 1 557 ? 31.539 6.587 -51.442 1.00 89.62 557 ASP A O 1
ATOM 4239 N N . MET A 1 558 ? 29.726 5.359 -51.986 1.00 92.06 558 MET A N 1
ATOM 4240 C CA . MET A 1 558 ? 30.132 4.992 -53.338 1.00 92.06 558 MET A CA 1
ATOM 4241 C C . MET A 1 558 ? 28.913 4.850 -54.260 1.00 92.06 558 MET A C 1
ATOM 4243 O O . MET A 1 558 ? 27.935 4.189 -53.908 1.00 92.06 558 MET A O 1
ATOM 4247 N N . VAL A 1 559 ? 28.986 5.435 -55.458 1.00 96.12 559 VAL A N 1
ATOM 4248 C CA . VAL A 1 559 ? 27.964 5.302 -56.508 1.00 96.12 559 VAL A CA 1
ATOM 4249 C C . VAL A 1 559 ? 28.587 4.689 -57.758 1.00 96.12 559 VAL A C 1
ATOM 4251 O O . VAL A 1 559 ? 29.564 5.212 -58.290 1.00 96.12 559 VAL A O 1
ATOM 4254 N N . ILE A 1 560 ? 28.018 3.581 -58.226 1.00 95.75 560 ILE A N 1
ATOM 4255 C CA . ILE A 1 560 ? 28.518 2.797 -59.355 1.00 95.75 560 ILE A CA 1
ATOM 4256 C C . ILE A 1 560 ? 27.487 2.855 -60.479 1.00 95.75 560 ILE A C 1
ATOM 4258 O O . ILE A 1 560 ? 26.411 2.277 -60.365 1.00 95.75 560 ILE A O 1
ATOM 4262 N N . PHE A 1 561 ? 27.797 3.520 -61.585 1.00 97.12 561 PHE A N 1
ATOM 4263 C CA . PHE A 1 561 ? 26.967 3.453 -62.781 1.00 97.12 561 PHE A CA 1
ATOM 4264 C C . PHE A 1 561 ? 27.217 2.133 -63.512 1.00 97.12 561 PHE A C 1
ATOM 4266 O O . PHE A 1 561 ? 28.344 1.820 -63.880 1.00 97.12 561 PHE A O 1
ATOM 4273 N N . ASN A 1 562 ? 26.156 1.363 -63.733 1.00 95.88 562 ASN A N 1
ATOM 4274 C CA . ASN A 1 562 ? 26.145 0.187 -64.599 1.00 95.88 562 ASN A CA 1
ATOM 4275 C C . ASN A 1 562 ? 24.883 0.237 -65.476 1.00 95.88 562 ASN A C 1
ATOM 4277 O O . ASN A 1 562 ? 24.016 -0.635 -65.435 1.00 95.88 562 ASN A O 1
ATOM 4281 N N . CYS A 1 563 ? 24.728 1.359 -66.177 1.00 95.75 563 CYS A N 1
ATOM 4282 C CA . CYS A 1 563 ? 23.550 1.674 -66.980 1.00 95.75 563 CYS A CA 1
ATOM 4283 C C . CYS A 1 563 ? 23.581 0.938 -68.324 1.00 95.75 563 CYS A C 1
ATOM 4285 O O . CYS A 1 563 ? 24.655 0.704 -68.877 1.00 95.75 563 CYS A O 1
ATOM 4287 N N . THR A 1 564 ? 22.412 0.608 -68.874 1.00 95.62 564 THR A N 1
ATOM 4288 C CA . THR A 1 564 ? 22.295 -0.016 -70.207 1.00 95.62 564 THR A CA 1
ATOM 4289 C C . THR A 1 564 ? 22.199 1.024 -71.326 1.00 95.62 564 THR A C 1
ATOM 4291 O O . THR A 1 564 ? 22.478 0.724 -72.486 1.00 95.62 564 THR A O 1
ATOM 4294 N N . ARG A 1 565 ? 21.844 2.265 -70.974 1.00 93.88 565 ARG A N 1
ATOM 4295 C CA . ARG A 1 565 ? 21.729 3.423 -71.870 1.00 93.88 565 ARG A CA 1
ATOM 4296 C C . ARG A 1 565 ? 22.395 4.656 -71.257 1.00 93.88 565 ARG A C 1
ATOM 4298 O O . ARG A 1 565 ? 22.470 4.799 -70.038 1.00 93.88 565 ARG A O 1
ATOM 4305 N N . SER A 1 566 ? 22.832 5.583 -72.110 1.00 90.25 566 SER A N 1
ATOM 4306 C CA . SER A 1 566 ? 23.294 6.901 -71.657 1.00 90.25 566 SER A CA 1
ATOM 4307 C C . SER A 1 566 ? 22.156 7.652 -70.959 1.00 90.25 566 SER A C 1
ATOM 4309 O O . SER A 1 566 ? 21.001 7.601 -71.390 1.00 90.25 566 SER A O 1
ATOM 4311 N N . GLY A 1 567 ? 22.487 8.379 -69.894 1.00 91.88 567 GLY A N 1
ATOM 4312 C CA . GLY A 1 567 ? 21.536 9.131 -69.078 1.00 91.88 567 GLY A CA 1
ATOM 4313 C C . GLY A 1 567 ? 22.199 10.315 -68.382 1.00 91.88 567 GLY A C 1
ATOM 4314 O O . GLY A 1 567 ? 23.426 10.378 -68.279 1.00 91.88 567 GLY A O 1
ATOM 4315 N N . VAL A 1 568 ? 21.378 11.259 -67.916 1.00 93.44 568 VAL A N 1
ATOM 4316 C CA . VAL A 1 568 ? 21.823 12.399 -67.105 1.00 93.44 568 VAL A CA 1
ATOM 4317 C C . VAL A 1 568 ? 21.384 12.178 -65.663 1.00 93.44 568 VAL A C 1
ATOM 4319 O O . VAL A 1 568 ? 20.215 11.893 -65.398 1.00 93.44 568 VAL A O 1
ATOM 4322 N N . TYR A 1 569 ? 22.319 12.339 -64.737 1.00 95.06 569 TYR A N 1
ATOM 4323 C CA . TYR A 1 569 ? 22.139 12.107 -63.311 1.00 95.06 569 TYR A CA 1
ATOM 4324 C C . TYR A 1 569 ? 22.544 13.344 -62.508 1.00 95.06 569 TYR A C 1
ATOM 4326 O O . TYR A 1 569 ? 23.284 14.206 -62.982 1.00 95.06 569 TYR A O 1
ATOM 4334 N N . VAL A 1 570 ? 22.056 13.452 -61.278 1.00 93.19 570 VAL A N 1
ATOM 4335 C CA . VAL A 1 570 ? 22.539 14.447 -60.320 1.00 93.19 570 VAL A CA 1
ATOM 4336 C C . VAL A 1 570 ? 22.342 13.948 -58.899 1.00 93.19 570 VAL A C 1
ATOM 4338 O O . VAL A 1 570 ? 21.327 13.333 -58.588 1.00 93.19 570 VAL A O 1
ATOM 4341 N N . PHE A 1 571 ? 23.301 14.231 -58.025 1.00 93.62 571 PHE A N 1
ATOM 4342 C CA . PHE A 1 571 ? 23.190 13.910 -56.606 1.00 93.62 571 PHE A CA 1
ATOM 4343 C C . PHE A 1 571 ? 22.269 14.929 -55.918 1.00 93.62 571 PHE A C 1
ATOM 4345 O O . PHE A 1 571 ? 22.462 16.140 -56.064 1.00 93.62 571 PHE A O 1
ATOM 4352 N N . ASP A 1 572 ? 21.234 14.460 -55.216 1.00 89.38 572 ASP A N 1
ATOM 4353 C CA . ASP A 1 572 ? 20.249 15.350 -54.596 1.00 89.38 572 ASP A CA 1
ATOM 4354 C C . ASP A 1 572 ? 20.838 16.078 -53.381 1.00 89.38 572 ASP A C 1
ATOM 4356 O O . ASP A 1 572 ? 21.196 15.461 -52.380 1.00 89.38 572 ASP A O 1
ATOM 4360 N N . LYS A 1 573 ? 20.851 17.413 -53.433 1.00 84.31 573 LYS A N 1
ATOM 4361 C CA . LYS A 1 573 ? 21.413 18.262 -52.377 1.00 84.31 573 LYS A CA 1
ATOM 4362 C C . LYS A 1 573 ? 20.647 18.204 -51.054 1.00 84.31 573 LYS A C 1
ATOM 4364 O O . LYS A 1 573 ? 21.261 18.490 -50.030 1.00 84.31 573 LYS A O 1
ATOM 4369 N N . LYS A 1 574 ? 19.342 17.882 -51.038 1.00 81.69 574 LYS A N 1
ATOM 4370 C CA . LYS A 1 574 ? 18.594 17.771 -49.767 1.00 81.69 574 LYS A CA 1
ATOM 4371 C C . LYS A 1 574 ? 19.130 16.603 -48.929 1.00 81.69 574 LYS A C 1
ATOM 4373 O O . LYS A 1 574 ? 19.175 16.703 -47.707 1.00 81.69 574 LYS A O 1
ATOM 4378 N N . SER A 1 575 ? 19.582 15.539 -49.591 1.00 80.50 575 SER A N 1
ATOM 4379 C CA . SER A 1 575 ? 20.182 14.350 -48.979 1.00 80.50 575 SER A CA 1
ATOM 4380 C C . SER A 1 575 ? 21.682 14.469 -48.637 1.00 80.50 575 SER A C 1
ATOM 4382 O O . SER A 1 575 ? 22.277 13.494 -48.184 1.00 80.50 575 SER A O 1
ATOM 4384 N N . ILE A 1 576 ? 22.337 15.624 -48.843 1.00 84.56 576 ILE A N 1
ATOM 4385 C CA . ILE A 1 576 ? 23.803 15.748 -48.712 1.00 84.56 576 ILE A CA 1
ATOM 4386 C C . ILE A 1 576 ? 24.193 16.802 -47.669 1.00 84.56 576 ILE A C 1
ATOM 4388 O O . ILE A 1 576 ? 23.930 17.994 -47.819 1.00 84.56 576 ILE A O 1
ATOM 4392 N N . GLY A 1 577 ? 24.899 16.368 -46.621 1.00 82.50 577 GLY A N 1
ATOM 4393 C CA . GLY A 1 577 ? 25.521 17.267 -45.646 1.00 82.50 577 GLY A CA 1
ATOM 4394 C C . GLY A 1 577 ? 26.761 17.979 -46.202 1.00 82.50 577 GLY A C 1
ATOM 4395 O O . GLY A 1 577 ? 27.530 17.399 -46.970 1.00 82.50 577 GLY A O 1
ATOM 4396 N N . TYR A 1 578 ? 26.988 19.231 -45.792 1.00 85.94 578 TYR A N 1
ATOM 4397 C CA . TYR A 1 578 ? 28.197 19.975 -46.167 1.00 85.94 578 TYR A CA 1
ATOM 4398 C C . TYR A 1 578 ? 29.468 19.250 -45.706 1.00 85.94 578 TYR A C 1
ATOM 4400 O O . TYR A 1 578 ? 29.563 18.819 -44.558 1.00 85.94 578 TYR A O 1
ATOM 4408 N N . GLY A 1 579 ? 30.452 19.147 -46.599 1.00 85.25 579 GLY A N 1
ATOM 4409 C CA . GLY A 1 579 ? 31.699 18.420 -46.372 1.00 85.25 579 GLY A CA 1
ATOM 4410 C C . GLY A 1 579 ? 31.620 16.917 -46.657 1.00 85.25 579 GLY A C 1
ATOM 4411 O O . GLY A 1 579 ? 32.637 16.242 -46.521 1.00 85.25 579 GLY A O 1
ATOM 4412 N N . LYS A 1 580 ? 30.463 16.370 -47.070 1.00 89.88 580 LYS A N 1
ATOM 4413 C CA . LYS A 1 580 ? 30.389 14.973 -47.520 1.00 89.88 580 LYS A CA 1
ATOM 4414 C C . LYS A 1 580 ? 31.200 14.793 -48.805 1.00 89.88 580 LYS A C 1
ATOM 4416 O O . LYS A 1 580 ? 30.990 15.520 -49.777 1.00 89.88 580 LYS A O 1
ATOM 4421 N N . ALA A 1 581 ? 32.065 13.783 -48.800 1.00 91.31 581 ALA A N 1
ATOM 4422 C CA . ALA A 1 581 ? 32.749 13.253 -49.973 1.00 91.31 581 ALA A CA 1
ATOM 4423 C C . ALA A 1 581 ? 32.225 11.844 -50.310 1.00 91.31 581 ALA A C 1
ATOM 4425 O O . ALA A 1 581 ? 31.748 11.132 -49.420 1.00 91.31 581 ALA A O 1
ATOM 4426 N N . TRP A 1 582 ? 32.271 11.462 -51.586 1.00 94.19 582 TRP A N 1
ATOM 4427 C CA . TRP A 1 582 ? 31.888 10.136 -52.075 1.00 94.19 582 TRP A CA 1
ATOM 4428 C C . TRP A 1 582 ? 32.602 9.793 -53.387 1.00 94.19 582 TRP A C 1
ATOM 4430 O O . TRP A 1 582 ? 32.852 10.663 -54.224 1.00 94.19 582 TRP A O 1
ATOM 4440 N N . THR A 1 583 ? 32.867 8.504 -53.592 1.00 94.50 583 THR A N 1
ATOM 4441 C CA . THR A 1 583 ? 33.482 8.005 -54.828 1.00 94.50 583 THR A CA 1
ATOM 4442 C C . THR A 1 583 ? 32.401 7.695 -55.865 1.00 94.50 583 THR A C 1
ATOM 4444 O O . THR A 1 583 ? 31.356 7.129 -55.538 1.00 94.50 583 THR A O 1
ATOM 4447 N N . VAL A 1 584 ? 32.655 8.019 -57.129 1.00 95.12 584 VAL A N 1
ATOM 4448 C CA . VAL A 1 584 ? 31.793 7.684 -58.267 1.00 95.12 584 VAL A CA 1
ATOM 4449 C C . VAL A 1 584 ? 32.599 6.887 -59.285 1.00 95.12 584 VAL A C 1
ATOM 4451 O O . VAL A 1 584 ? 33.703 7.287 -59.648 1.00 95.12 584 VAL A O 1
ATOM 4454 N N . PHE A 1 585 ? 32.041 5.775 -59.753 1.00 92.25 585 PHE A N 1
ATOM 4455 C CA . PHE A 1 585 ? 32.651 4.881 -60.738 1.00 92.25 585 PHE A CA 1
ATOM 4456 C C . PHE A 1 585 ? 31.654 4.579 -61.857 1.00 92.25 585 PHE A C 1
ATOM 4458 O O . PHE A 1 585 ? 30.493 4.287 -61.574 1.00 92.25 585 PHE A O 1
ATOM 4465 N N . ASN A 1 586 ? 32.079 4.619 -63.119 1.00 94.38 586 ASN A N 1
ATOM 4466 C CA . ASN A 1 586 ? 31.292 4.075 -64.224 1.00 94.38 586 ASN A CA 1
ATOM 4467 C C . ASN A 1 586 ? 31.800 2.678 -64.604 1.00 94.38 586 ASN A C 1
ATOM 4469 O O . ASN A 1 586 ? 32.787 2.528 -65.320 1.00 94.38 586 ASN A O 1
ATOM 4473 N N . GLY A 1 587 ? 31.109 1.648 -64.120 1.00 93.00 587 GLY A N 1
ATOM 4474 C CA . GLY A 1 587 ? 31.469 0.247 -64.317 1.00 93.00 587 GLY A CA 1
ATOM 4475 C C . GLY A 1 587 ? 31.105 -0.336 -65.685 1.00 93.00 587 GLY A C 1
ATOM 4476 O O . GLY A 1 587 ? 31.536 -1.449 -65.978 1.00 93.00 587 GLY A O 1
ATOM 4477 N N . ASN A 1 588 ? 30.344 0.370 -66.534 1.00 92.50 588 ASN A N 1
ATOM 4478 C CA . ASN A 1 588 ? 30.035 -0.106 -67.886 1.00 92.50 588 ASN A CA 1
ATOM 4479 C C . ASN A 1 588 ? 30.924 0.578 -68.934 1.00 92.50 588 ASN A C 1
ATOM 4481 O O . ASN A 1 588 ? 30.694 1.728 -69.306 1.00 92.50 588 ASN A O 1
ATOM 4485 N N . ASN A 1 589 ? 31.897 -0.161 -69.477 1.00 89.12 589 ASN A N 1
ATOM 4486 C CA . ASN A 1 589 ? 32.829 0.378 -70.472 1.00 89.12 589 ASN A CA 1
ATOM 4487 C C . ASN A 1 589 ? 32.166 0.778 -71.812 1.00 89.12 589 ASN A C 1
ATOM 4489 O O . ASN A 1 589 ? 32.748 1.518 -72.596 1.00 89.12 589 ASN A O 1
ATOM 4493 N N . GLY A 1 590 ? 30.952 0.287 -72.093 1.00 90.44 590 GLY A N 1
ATOM 4494 C CA . GLY A 1 590 ? 30.215 0.579 -73.327 1.00 90.44 590 GLY A CA 1
ATOM 4495 C C . GLY A 1 590 ? 29.242 1.760 -73.245 1.00 90.44 590 GLY A C 1
ATOM 4496 O O . GLY A 1 590 ? 28.621 2.088 -74.255 1.00 90.44 590 GLY A O 1
ATOM 4497 N N . VAL A 1 591 ? 29.055 2.378 -72.070 1.00 92.75 591 VAL A N 1
ATOM 4498 C CA . VAL A 1 591 ? 28.020 3.402 -71.849 1.00 92.75 591 VAL A CA 1
ATOM 4499 C C . VAL A 1 591 ? 28.579 4.591 -71.075 1.00 92.75 591 VAL A C 1
ATOM 4501 O O . VAL A 1 591 ? 28.891 4.495 -69.892 1.00 92.75 591 VAL A O 1
ATOM 4504 N N . ASN A 1 592 ? 28.617 5.753 -71.724 1.00 93.88 592 ASN A N 1
ATOM 4505 C CA . ASN A 1 592 ? 28.926 7.019 -71.064 1.00 93.88 592 ASN A CA 1
ATOM 4506 C C . ASN A 1 592 ? 27.691 7.554 -70.327 1.00 93.88 592 ASN A C 1
ATOM 4508 O O . ASN A 1 592 ? 26.577 7.508 -70.852 1.00 93.88 592 ASN A O 1
ATOM 4512 N N . VAL A 1 593 ? 27.890 8.115 -69.134 1.00 95.00 593 VAL A N 1
ATOM 4513 C CA . VAL A 1 593 ? 26.830 8.773 -68.351 1.00 95.00 593 VAL A CA 1
ATOM 4514 C C . VAL A 1 593 ? 27.198 10.225 -68.076 1.00 95.00 593 VAL A C 1
ATOM 4516 O O . VAL A 1 593 ? 28.368 10.572 -67.954 1.00 95.00 593 VAL A O 1
ATOM 4519 N N . SER A 1 594 ? 26.204 11.105 -67.993 1.00 93.69 594 SER A N 1
ATOM 4520 C CA . SER A 1 594 ? 26.415 12.524 -67.686 1.00 93.69 594 SER A CA 1
ATOM 4521 C C . SER A 1 594 ? 25.991 12.838 -66.256 1.00 93.69 594 SER A C 1
ATOM 4523 O O . SER A 1 594 ? 24.959 12.349 -65.799 1.00 93.69 594 SER A O 1
ATOM 4525 N N . THR A 1 595 ? 26.727 13.705 -65.562 1.00 93.00 595 THR A N 1
ATOM 4526 C CA . THR A 1 595 ? 26.311 14.250 -64.261 1.00 93.00 595 THR A CA 1
ATOM 4527 C C . THR A 1 595 ? 26.446 15.768 -64.210 1.00 93.00 595 THR A C 1
ATOM 4529 O O . THR A 1 595 ? 27.287 16.353 -64.894 1.00 93.00 595 THR A O 1
ATOM 4532 N N . VAL A 1 596 ? 25.576 16.420 -63.437 1.00 89.88 596 VAL A N 1
ATOM 4533 C CA . VAL A 1 596 ? 25.547 17.881 -63.284 1.00 89.88 596 VAL A CA 1
ATOM 4534 C C . VAL A 1 596 ? 26.275 18.284 -62.002 1.00 89.88 596 VAL A C 1
ATOM 4536 O O . VAL A 1 596 ? 25.889 17.873 -60.909 1.00 89.88 596 VAL A O 1
ATOM 4539 N N . THR A 1 597 ? 27.300 19.124 -62.126 1.00 90.81 597 THR A N 1
ATOM 4540 C CA . THR A 1 597 ? 28.173 19.583 -61.032 1.00 90.81 597 THR A CA 1
ATOM 4541 C C . THR A 1 597 ? 28.230 21.111 -60.969 1.00 90.81 597 THR A C 1
ATOM 4543 O O . THR A 1 597 ? 27.536 21.817 -61.709 1.00 90.81 597 THR A O 1
ATOM 4546 N N . GLN A 1 598 ? 29.058 21.658 -60.081 1.00 88.94 598 GLN A N 1
ATOM 4547 C CA . GLN A 1 598 ? 29.402 23.076 -60.049 1.00 88.94 598 GLN A CA 1
ATOM 4548 C C . GLN A 1 598 ? 29.948 23.534 -61.414 1.00 88.94 598 GLN A C 1
ATOM 4550 O O . GLN A 1 598 ? 29.491 24.537 -61.956 1.00 88.94 598 GLN A O 1
ATOM 4555 N N . GLU A 1 599 ? 30.844 22.753 -62.015 1.00 82.12 599 GLU A N 1
ATOM 4556 C CA . GLU A 1 599 ? 31.553 23.086 -63.259 1.00 82.12 599 GLU A CA 1
ATOM 4557 C C . GLU A 1 599 ? 30.649 23.061 -64.503 1.00 82.12 599 GLU A C 1
ATOM 4559 O O . GLU A 1 599 ? 30.853 23.835 -65.435 1.00 82.12 599 GLU A O 1
ATOM 4564 N N . GLY A 1 600 ? 29.607 22.225 -64.518 1.00 82.75 600 GLY A N 1
ATOM 4565 C CA . GLY A 1 600 ? 28.712 22.096 -65.667 1.00 82.75 600 GLY A CA 1
ATOM 4566 C C . GLY A 1 600 ? 28.066 20.722 -65.752 1.00 82.75 600 GLY A C 1
ATOM 4567 O O . GLY A 1 600 ? 27.849 20.064 -64.739 1.00 82.75 600 GLY A O 1
ATOM 4568 N N . VAL A 1 601 ? 27.755 20.291 -66.973 1.00 86.94 601 VAL A N 1
ATOM 4569 C CA . VAL A 1 601 ? 27.518 18.871 -67.255 1.00 86.94 601 VAL A CA 1
ATOM 4570 C C . VAL A 1 601 ? 28.871 18.251 -67.579 1.00 86.94 601 VAL A C 1
ATOM 4572 O O . VAL A 1 601 ? 29.524 18.683 -68.526 1.00 86.94 601 VAL A O 1
ATOM 4575 N N . ILE A 1 602 ? 29.279 17.251 -66.804 1.00 89.25 602 ILE A N 1
ATOM 4576 C CA . ILE A 1 602 ? 30.475 16.449 -67.075 1.00 89.25 602 ILE A CA 1
ATOM 4577 C C . ILE A 1 602 ? 30.054 15.063 -67.563 1.00 89.25 602 ILE A C 1
ATOM 4579 O O . ILE A 1 602 ? 29.044 14.516 -67.114 1.00 89.25 602 ILE A O 1
ATOM 4583 N N . ILE A 1 603 ? 30.832 14.496 -68.481 1.00 91.62 603 ILE A N 1
ATOM 4584 C CA . ILE A 1 603 ? 30.666 13.119 -68.953 1.00 91.62 603 ILE A CA 1
ATOM 4585 C C . ILE A 1 603 ? 31.617 12.241 -68.144 1.00 91.62 603 ILE A C 1
ATOM 4587 O O . ILE A 1 603 ? 32.802 12.562 -68.056 1.00 91.62 603 ILE A O 1
ATOM 4591 N N . LEU A 1 604 ? 31.080 11.172 -67.561 1.00 92.38 604 LEU A N 1
ATOM 4592 C CA . LEU A 1 604 ? 31.813 10.059 -66.969 1.00 92.38 604 LEU A CA 1
ATOM 4593 C C . LEU A 1 604 ? 31.928 8.965 -68.033 1.00 92.38 604 LEU A C 1
ATOM 4595 O O . LEU A 1 604 ? 30.918 8.363 -68.422 1.00 92.38 604 LEU A O 1
ATOM 4599 N N . ASN A 1 605 ? 33.142 8.736 -68.526 1.00 91.81 605 ASN A N 1
ATOM 4600 C CA . ASN A 1 605 ? 33.392 7.688 -69.516 1.00 91.81 605 ASN A CA 1
ATOM 4601 C C . ASN A 1 605 ? 33.315 6.301 -68.871 1.00 91.81 605 ASN A C 1
ATOM 4603 O O . ASN A 1 605 ? 33.407 6.169 -67.650 1.00 91.81 605 ASN A O 1
ATOM 4607 N N . GLY A 1 606 ? 33.127 5.262 -69.681 1.00 89.31 606 GLY A N 1
ATOM 4608 C CA . GLY A 1 606 ? 33.259 3.881 -69.220 1.00 89.31 606 GLY A CA 1
ATOM 4609 C C . GLY A 1 606 ? 34.625 3.622 -68.566 1.00 89.31 606 GLY A C 1
ATOM 4610 O O . GLY A 1 606 ? 35.640 4.086 -69.069 1.00 89.31 606 GLY A O 1
ATOM 4611 N N . GLY A 1 607 ? 34.651 2.938 -67.417 1.00 86.25 607 GLY A N 1
ATOM 4612 C CA . GLY A 1 607 ? 35.870 2.683 -66.634 1.00 86.25 607 GLY A CA 1
ATOM 4613 C C . GLY A 1 607 ? 36.311 3.819 -65.700 1.00 86.25 607 GLY A C 1
ATOM 4614 O O . GLY A 1 607 ? 37.134 3.591 -64.813 1.00 86.25 607 GLY A O 1
ATOM 4615 N N . GLU A 1 608 ? 35.755 5.026 -65.838 1.00 92.00 608 GLU A N 1
ATOM 4616 C CA . GLU A 1 608 ? 36.244 6.204 -65.119 1.00 92.00 608 GLU A CA 1
ATOM 4617 C C . GLU A 1 608 ? 35.851 6.221 -63.629 1.00 92.00 608 GLU A C 1
ATOM 4619 O O . GLU A 1 608 ? 34.686 6.016 -63.269 1.00 92.00 608 GLU A O 1
ATOM 4624 N N . VAL A 1 609 ? 36.815 6.562 -62.763 1.00 92.62 609 VAL A N 1
ATOM 4625 C CA . VAL A 1 609 ? 36.614 6.829 -61.328 1.00 92.62 609 VAL A CA 1
ATOM 4626 C C . VAL A 1 609 ? 36.901 8.301 -61.003 1.00 92.62 609 VAL A C 1
ATOM 4628 O O . VAL A 1 609 ? 37.947 8.845 -61.373 1.00 92.62 609 VAL A O 1
ATOM 4631 N N . ARG A 1 610 ? 36.002 8.943 -60.245 1.00 92.44 610 ARG A N 1
ATOM 4632 C CA . ARG A 1 610 ? 36.166 10.303 -59.694 1.00 92.44 610 ARG A CA 1
ATOM 4633 C C . ARG A 1 610 ? 35.726 10.394 -58.236 1.00 92.44 610 ARG A C 1
ATOM 4635 O O . ARG A 1 610 ? 34.760 9.759 -57.828 1.00 92.44 610 ARG A O 1
ATOM 4642 N N . GLU A 1 611 ? 36.401 11.246 -57.471 1.00 93.56 611 GLU A N 1
ATOM 4643 C CA . GLU A 1 611 ? 35.931 11.679 -56.151 1.00 93.56 611 GLU A CA 1
ATOM 4644 C C . GLU A 1 611 ? 35.057 12.927 -56.296 1.00 93.56 611 GLU A C 1
ATOM 4646 O O . GLU A 1 611 ? 35.376 13.841 -57.061 1.00 93.56 611 GLU A O 1
ATOM 4651 N N . PHE A 1 612 ? 33.957 12.966 -55.549 1.00 94.88 612 PHE A N 1
ATOM 4652 C CA . PHE A 1 612 ? 32.994 14.061 -55.513 1.00 94.88 612 PHE A CA 1
ATOM 4653 C C . PHE A 1 612 ? 32.895 14.597 -54.081 1.00 94.88 612 PHE A C 1
ATOM 4655 O O . PHE A 1 612 ? 32.916 13.828 -53.124 1.00 94.88 612 PHE A O 1
ATOM 4662 N N . THR A 1 613 ? 32.776 15.915 -53.918 1.00 94.00 613 THR A N 1
ATOM 4663 C CA . THR A 1 613 ? 32.564 16.579 -52.620 1.00 94.00 613 THR A CA 1
ATOM 4664 C C . THR A 1 613 ? 31.443 17.605 -52.728 1.00 94.00 613 THR A C 1
ATOM 4666 O O . THR A 1 613 ? 31.378 18.338 -53.714 1.00 94.00 613 THR A O 1
ATOM 4669 N N . TYR A 1 614 ? 30.591 17.710 -51.706 1.00 93.38 614 TYR A N 1
ATOM 4670 C CA . TYR A 1 614 ? 29.596 18.780 -51.599 1.00 93.38 614 TYR A CA 1
ATOM 4671 C C . TYR A 1 614 ? 29.983 19.815 -50.544 1.00 93.38 614 TYR A C 1
ATOM 4673 O O . TYR A 1 614 ? 30.225 19.485 -49.382 1.00 93.38 614 TYR A O 1
ATOM 4681 N N . VAL A 1 615 ? 29.978 21.085 -50.933 1.00 91.75 615 VAL A N 1
ATOM 4682 C CA . VAL A 1 615 ? 30.161 22.236 -50.040 1.00 91.75 615 VAL A CA 1
ATOM 4683 C C . VAL A 1 615 ? 29.009 23.221 -50.205 1.00 91.75 615 VAL A C 1
ATOM 4685 O O . VAL A 1 615 ? 28.264 23.165 -51.182 1.00 91.75 615 VAL A O 1
ATOM 4688 N N . ASN A 1 616 ? 28.846 24.136 -49.248 1.00 90.50 616 ASN A N 1
ATOM 4689 C CA . ASN A 1 616 ? 27.820 25.168 -49.349 1.00 90.50 616 ASN A CA 1
ATOM 4690 C C . ASN A 1 616 ? 28.089 26.058 -50.586 1.00 90.50 616 ASN A C 1
ATOM 4692 O O . ASN A 1 616 ? 29.164 26.661 -50.653 1.00 90.50 616 ASN A O 1
ATOM 4696 N N . PRO A 1 617 ? 27.147 26.186 -51.546 1.00 89.75 617 PRO A N 1
ATOM 4697 C CA . PRO A 1 617 ? 27.348 27.007 -52.741 1.00 89.75 617 PRO A CA 1
ATOM 4698 C C . PRO A 1 617 ? 27.630 28.490 -52.466 1.00 89.75 617 PRO A C 1
ATOM 4700 O O . PRO A 1 617 ? 28.202 29.159 -53.321 1.00 89.75 617 PRO A O 1
ATOM 4703 N N . GLU A 1 618 ? 27.263 29.003 -51.286 1.00 91.50 618 GLU A N 1
ATOM 4704 C CA . GLU A 1 618 ? 27.602 30.362 -50.830 1.00 91.50 618 GLU A CA 1
ATOM 4705 C C . GLU A 1 618 ? 29.117 30.590 -50.667 1.00 91.50 618 GLU A C 1
ATOM 4707 O O . GLU A 1 618 ? 29.564 31.732 -50.622 1.00 91.50 618 GLU A O 1
ATOM 4712 N N . TRP A 1 619 ? 29.919 29.524 -50.562 1.00 90.00 619 TRP A N 1
ATOM 4713 C CA . TRP A 1 619 ? 31.379 29.602 -50.421 1.00 90.00 619 TRP A CA 1
ATOM 4714 C C . TRP A 1 619 ? 32.121 29.594 -51.767 1.00 90.00 619 TRP A C 1
ATOM 4716 O O . TRP A 1 619 ? 33.350 29.644 -51.781 1.00 90.00 619 TRP A O 1
ATOM 4726 N N . LEU A 1 620 ? 31.403 29.491 -52.891 1.00 87.75 620 LEU A N 1
ATOM 4727 C CA . LEU A 1 620 ? 31.980 29.305 -54.222 1.00 87.75 620 LEU A CA 1
ATOM 4728 C C . LEU A 1 620 ? 31.739 30.514 -55.128 1.00 87.75 620 LEU A C 1
ATOM 4730 O O . LEU A 1 620 ? 30.651 31.087 -55.156 1.00 87.75 620 LEU A O 1
ATOM 4734 N N . THR A 1 621 ? 32.744 30.831 -55.944 1.00 85.88 621 THR A N 1
ATOM 4735 C CA . THR A 1 621 ? 32.662 31.834 -57.013 1.00 85.88 621 THR A CA 1
ATOM 4736 C C . THR A 1 621 ? 32.988 31.150 -58.345 1.00 85.88 621 THR A C 1
ATOM 4738 O O . THR A 1 621 ? 34.104 30.651 -58.487 1.00 85.88 621 THR A O 1
ATOM 4741 N N . PRO A 1 622 ? 32.063 31.107 -59.326 1.00 84.88 622 PRO A N 1
ATOM 4742 C CA . PRO A 1 622 ? 30.702 31.648 -59.284 1.00 84.88 622 PRO A CA 1
ATOM 4743 C C . PRO A 1 622 ? 29.781 30.883 -58.319 1.00 84.88 622 PRO A C 1
ATOM 4745 O O . PRO A 1 622 ? 29.864 29.663 -58.198 1.00 84.88 622 PRO A O 1
ATOM 4748 N N . LYS A 1 623 ? 28.849 31.589 -57.678 1.00 88.38 623 LYS A N 1
ATOM 4749 C CA . LYS A 1 623 ? 27.806 30.979 -56.843 1.00 88.38 623 LYS A CA 1
ATOM 4750 C C . LYS A 1 623 ? 26.751 30.318 -57.732 1.00 88.38 623 LYS A C 1
ATOM 4752 O O . LYS A 1 623 ? 26.153 30.989 -58.570 1.00 88.38 623 LYS A O 1
ATOM 4757 N N . ILE A 1 624 ? 26.486 29.025 -57.529 1.00 85.06 624 ILE A N 1
ATOM 4758 C CA . ILE A 1 624 ? 25.467 28.267 -58.277 1.00 85.06 624 ILE A CA 1
ATOM 4759 C C . ILE A 1 624 ? 24.539 27.558 -57.288 1.00 85.06 624 ILE A C 1
ATOM 4761 O O . ILE A 1 624 ? 24.917 26.587 -56.639 1.00 85.06 624 ILE A O 1
ATOM 4765 N N . THR A 1 625 ? 23.301 28.030 -57.172 1.00 81.69 625 THR A N 1
ATOM 4766 C CA . THR A 1 625 ? 22.292 27.450 -56.268 1.00 81.69 625 THR A CA 1
ATOM 4767 C C . THR A 1 625 ? 21.507 26.301 -56.903 1.00 81.69 625 THR A C 1
ATOM 4769 O O . THR A 1 625 ? 21.070 25.396 -56.190 1.00 81.69 625 THR A O 1
ATOM 4772 N N . ASP A 1 626 ? 21.404 26.284 -58.232 1.00 83.19 626 ASP A N 1
ATOM 4773 C CA . ASP A 1 626 ? 20.618 25.322 -59.017 1.00 83.19 626 ASP A CA 1
ATOM 4774 C C . ASP A 1 626 ? 21.269 23.928 -59.100 1.00 83.19 626 ASP A C 1
ATOM 4776 O O . ASP A 1 626 ? 22.325 23.671 -58.516 1.00 83.19 626 ASP A O 1
ATOM 4780 N N . VAL A 1 627 ? 20.632 23.006 -59.829 1.00 86.56 627 VAL A N 1
ATOM 4781 C CA . VAL A 1 627 ? 21.057 21.606 -60.018 1.00 86.56 627 VAL A CA 1
ATOM 4782 C C . VAL A 1 627 ? 22.569 21.487 -60.296 1.00 86.56 627 VAL A C 1
ATOM 4784 O O . VAL A 1 627 ? 23.131 22.175 -61.153 1.00 86.56 627 VAL A O 1
ATOM 4787 N N . GLY A 1 628 ? 23.230 20.627 -59.512 1.00 86.94 628 GLY A N 1
ATOM 4788 C CA . GLY A 1 628 ? 24.681 20.399 -59.519 1.00 86.94 628 GLY A CA 1
ATOM 4789 C C . GLY A 1 628 ? 25.533 21.390 -58.713 1.00 86.94 628 GLY A C 1
ATOM 4790 O O . GLY A 1 628 ? 26.644 21.052 -58.323 1.00 86.94 628 GLY A O 1
ATOM 4791 N N . GLY A 1 629 ? 25.044 22.596 -58.415 1.00 89.81 629 GLY A N 1
ATOM 4792 C CA . GLY A 1 629 ? 25.841 23.616 -57.721 1.00 89.81 629 GLY A CA 1
ATOM 4793 C C . GLY A 1 629 ? 26.285 23.217 -56.303 1.00 89.81 629 GLY A C 1
ATOM 4794 O O . GLY A 1 629 ? 25.513 22.617 -55.556 1.00 89.81 629 GLY A O 1
ATOM 4795 N N . GLY A 1 630 ? 27.520 23.545 -55.927 1.00 91.00 630 GLY A N 1
ATOM 4796 C CA . GLY A 1 630 ? 28.169 23.089 -54.688 1.00 91.00 630 GLY A CA 1
ATOM 4797 C C . GLY A 1 630 ? 28.824 21.704 -54.773 1.00 91.00 630 GLY A C 1
ATOM 4798 O O . GLY A 1 630 ? 29.584 21.354 -53.875 1.00 91.00 630 GLY A O 1
ATOM 4799 N N . ILE A 1 631 ? 28.565 20.925 -55.833 1.00 93.44 631 ILE A N 1
ATOM 4800 C CA . ILE A 1 631 ? 29.198 19.619 -56.072 1.00 93.44 631 ILE A CA 1
ATOM 4801 C C . ILE A 1 631 ? 30.476 19.827 -56.889 1.00 93.44 631 ILE A C 1
ATOM 4803 O O . ILE A 1 631 ? 30.411 20.260 -58.038 1.00 93.44 631 ILE A O 1
ATOM 4807 N N . ILE A 1 632 ? 31.626 19.504 -56.307 1.00 90.88 632 ILE A N 1
ATOM 4808 C CA . ILE A 1 632 ? 32.963 19.653 -56.899 1.00 90.88 632 ILE A CA 1
ATOM 4809 C C . ILE A 1 632 ? 33.551 18.259 -57.139 1.00 90.88 632 ILE A C 1
ATOM 4811 O O . ILE A 1 632 ? 33.298 17.344 -56.352 1.00 90.88 632 ILE A O 1
ATOM 4815 N N . THR A 1 633 ? 34.334 18.091 -58.205 1.00 90.69 633 THR A N 1
ATOM 4816 C CA . THR A 1 633 ? 34.944 16.806 -58.583 1.00 90.69 633 THR A CA 1
ATOM 4817 C C . THR A 1 633 ? 36.462 16.866 -58.642 1.00 90.69 633 THR A C 1
ATOM 4819 O O . THR A 1 633 ? 37.033 17.898 -58.983 1.00 90.69 633 THR A O 1
ATOM 4822 N N . SER A 1 634 ? 37.127 15.742 -58.372 1.00 85.69 634 SER A N 1
ATOM 4823 C CA . SER A 1 634 ? 38.531 15.565 -58.754 1.00 85.69 634 SER A CA 1
ATOM 4824 C C . SER A 1 634 ? 38.682 15.501 -60.279 1.00 85.69 634 SER A C 1
ATOM 4826 O O . SER A 1 634 ? 37.720 15.226 -61.003 1.00 85.69 634 SER A O 1
ATOM 4828 N N . SER A 1 635 ? 39.913 15.641 -60.779 1.00 73.19 635 SER A N 1
ATOM 4829 C CA . SER A 1 635 ? 40.240 15.107 -62.103 1.00 73.19 635 SER A CA 1
ATOM 4830 C C . SER A 1 635 ? 39.940 13.603 -62.151 1.00 73.19 635 SER A C 1
ATOM 4832 O O . SER A 1 635 ? 40.044 12.898 -61.139 1.00 73.19 635 SER A O 1
ATOM 4834 N N . GLY A 1 636 ? 39.514 13.125 -63.320 1.00 62.00 636 GLY A N 1
ATOM 4835 C CA . GLY A 1 636 ? 39.229 11.712 -63.544 1.00 62.00 636 GLY A CA 1
ATOM 4836 C C . GLY A 1 636 ? 40.487 10.860 -63.567 1.00 62.00 636 GLY A C 1
ATOM 4837 O O . GLY A 1 636 ? 41.541 11.304 -64.026 1.00 62.00 636 GLY A O 1
ATOM 4838 N N . ARG A 1 637 ? 40.360 9.623 -63.086 1.00 58.41 637 ARG A N 1
ATOM 4839 C CA . ARG A 1 637 ? 41.294 8.545 -63.405 1.00 58.41 637 ARG A CA 1
ATOM 4840 C C . ARG A 1 637 ? 40.554 7.501 -64.225 1.00 58.41 637 ARG A C 1
ATOM 4842 O O . ARG A 1 637 ? 39.558 6.948 -63.764 1.00 58.41 637 ARG A O 1
ATOM 4849 N N . ASP A 1 638 ? 41.054 7.270 -65.431 1.00 51.19 638 ASP A N 1
ATOM 4850 C CA . ASP A 1 638 ? 40.717 6.083 -66.205 1.00 51.19 638 ASP A CA 1
ATOM 4851 C C . ASP A 1 638 ? 41.485 4.884 -65.625 1.00 51.19 638 ASP A C 1
ATOM 4853 O O . ASP A 1 638 ? 42.581 5.051 -65.076 1.00 51.19 638 ASP A O 1
ATOM 4857 N N . MET A 1 639 ? 40.885 3.699 -65.688 1.00 45.97 639 MET A N 1
ATOM 4858 C CA . MET A 1 639 ? 41.469 2.446 -65.194 1.00 45.97 639 MET A CA 1
ATOM 4859 C C . MET A 1 639 ? 41.729 1.424 -66.311 1.00 45.97 639 MET A C 1
ATOM 4861 O O . MET A 1 639 ? 42.189 0.323 -66.001 1.00 45.97 639 MET A O 1
ATOM 4865 N N . ASN A 1 640 ? 41.446 1.780 -67.570 1.00 49.12 640 ASN A N 1
ATOM 4866 C CA . ASN A 1 640 ? 41.638 0.942 -68.758 1.00 49.12 640 ASN A CA 1
ATOM 4867 C C . ASN A 1 640 ? 42.799 1.427 -69.644 1.00 49.12 640 ASN A C 1
ATOM 4869 O O . ASN A 1 640 ? 43.032 2.654 -69.711 1.00 49.12 640 ASN A O 1
#

Radius of gyration: 64.92 Å; chains: 1; bounding box: 103×126×162 Å